Protein AF-0000000084938769 (afdb_homodimer)

Radius of gyration: 29.15 Å; Cα contacts (8 Å, |Δi|>4): 1161; chains: 2; bounding box: 66×93×116 Å

Solvent-accessible surface area (backbone atoms only — not comparable to full-atom values): 35017 Å² total; per-residue (Å²): 138,87,80,78,80,79,79,80,76,78,79,80,77,76,77,68,75,71,78,76,77,75,74,66,49,75,31,41,33,89,48,70,67,51,48,51,54,51,49,50,53,48,35,28,60,35,86,87,41,93,44,45,46,59,63,95,53,33,31,32,38,26,30,38,75,49,43,42,27,61,30,76,99,51,47,61,70,54,53,54,27,50,58,44,43,71,76,45,87,54,84,86,45,58,65,71,54,37,52,23,59,73,68,65,35,57,67,59,47,68,68,43,44,71,68,44,45,48,55,47,39,29,69,54,56,27,81,31,38,54,68,57,44,35,50,51,50,47,55,45,56,74,69,44,51,36,89,86,79,62,41,40,58,86,51,45,29,33,39,41,46,48,30,47,51,49,46,39,46,74,62,51,28,46,63,30,38,49,21,60,52,47,31,68,65,50,46,61,48,30,33,88,70,63,68,31,52,41,58,34,41,46,34,13,36,58,30,71,42,81,41,75,55,96,90,35,65,43,53,30,24,38,69,58,75,68,41,74,25,40,27,76,35,36,45,53,48,38,45,66,49,38,58,53,80,36,28,31,25,37,23,33,26,39,52,33,35,47,32,29,50,46,27,50,67,46,85,73,72,51,41,29,36,36,42,40,42,61,23,53,89,88,60,58,56,56,28,66,84,34,91,66,60,32,23,45,67,40,63,69,42,28,62,86,70,67,27,48,71,43,43,41,54,75,42,35,72,37,57,51,56,83,76,132,137,82,79,77,80,78,78,78,77,77,77,78,76,79,77,69,76,71,78,76,76,74,73,67,52,74,31,40,34,91,49,70,68,49,48,51,54,51,49,49,54,49,35,28,60,35,87,88,39,94,45,46,46,58,62,96,53,33,30,34,38,26,30,38,74,50,43,41,27,62,30,76,100,51,47,64,69,54,54,52,28,50,59,45,43,70,76,43,85,51,83,84,44,57,66,70,54,38,52,23,60,74,68,64,35,58,67,58,45,68,67,42,43,71,68,44,44,49,56,47,39,30,70,54,57,28,80,31,39,55,68,57,45,34,51,51,51,49,55,45,57,74,69,43,51,37,89,86,78,63,41,41,57,86,51,45,29,32,40,41,46,50,32,47,50,48,45,40,44,75,62,51,28,47,63,30,37,50,20,59,52,46,30,68,66,50,46,62,47,30,33,88,69,62,66,31,51,42,59,35,41,45,33,13,36,58,30,71,42,80,41,74,56,97,89,35,66,42,53,29,24,38,70,58,76,66,41,72,25,40,26,76,35,36,46,53,47,38,45,65,48,38,58,53,80,38,29,30,25,37,24,33,26,40,52,35,36,47,33,31,51,46,26,50,68,46,85,74,71,51,41,29,37,36,43,39,42,60,23,52,89,88,58,60,55,56,29,67,84,34,90,67,60,30,23,45,69,39,63,68,44,27,63,86,70,67,29,47,71,44,42,43,53,75,41,34,73,39,57,51,56,82,75,133

Structure (mmCIF, N/CA/C/O backbone):
data_AF-0000000084938769-model_v1
#
loop_
_entity.id
_entity.type
_entity.pdbx_description
1 polymer 'Nonspecific acid phosphatase'
#
loop_
_atom_site.group_PDB
_atom_site.id
_atom_site.type_symbol
_atom_site.label_atom_id
_atom_site.label_alt_id
_atom_site.label_comp_id
_atom_site.label_asym_id
_atom_site.label_entity_id
_atom_site.label_seq_id
_atom_site.pdbx_PDB_ins_code
_atom_site.Cartn_x
_atom_site.Cartn_y
_atom_site.Cartn_z
_atom_site.occupancy
_atom_site.B_iso_or_equiv
_atom_site.auth_seq_id
_atom_site.auth_comp_id
_atom_site.auth_asym_id
_atom_site.auth_atom_id
_atom_site.pdbx_PDB_model_num
ATOM 1 N N . MET A 1 1 ? 16.188 56.188 -68.188 1 28.5 1 MET A N 1
ATOM 2 C CA . MET A 1 1 ? 15.406 56.375 -67 1 28.5 1 MET A CA 1
ATOM 3 C C . MET A 1 1 ? 14.898 55.031 -66.438 1 28.5 1 MET A C 1
ATOM 5 O O . MET A 1 1 ? 13.914 54.5 -67 1 28.5 1 MET A O 1
ATOM 9 N N . ILE A 1 2 ? 15.852 54.094 -66.062 1 37.31 2 ILE A N 1
ATOM 10 C CA . ILE A 1 2 ? 15.727 52.719 -65.562 1 37.31 2 ILE A CA 1
ATOM 11 C C . ILE A 1 2 ? 14.977 52.719 -64.25 1 37.31 2 ILE A C 1
ATOM 13 O O . ILE A 1 2 ? 15.445 53.3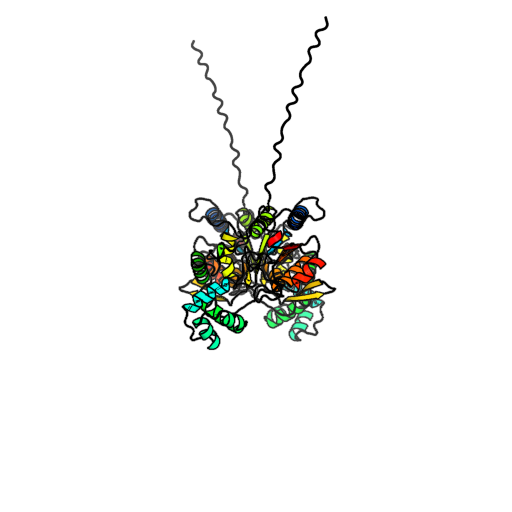12 -63.25 1 37.31 2 ILE A O 1
ATOM 17 N N . THR A 1 3 ? 13.625 52.625 -64.25 1 38.09 3 THR A N 1
ATOM 18 C CA . THR A 1 3 ? 12.695 52.5 -63.125 1 38.09 3 THR A CA 1
ATOM 19 C C . THR A 1 3 ? 12.93 51.188 -62.375 1 38.09 3 THR A C 1
ATOM 21 O O . THR A 1 3 ? 12.812 50.125 -62.969 1 38.09 3 THR A O 1
ATOM 24 N N . SER A 1 4 ? 13.875 51.156 -61.406 1 41.25 4 SER A N 1
ATOM 25 C CA . SER A 1 4 ? 14.156 50.062 -60.5 1 41.25 4 SER A CA 1
ATOM 26 C C . SER A 1 4 ? 12.953 49.75 -59.625 1 41.25 4 SER A C 1
ATOM 28 O O . SER A 1 4 ? 12.414 50.656 -58.969 1 41.25 4 SER A O 1
ATOM 30 N N . THR A 1 5 ? 12.086 48.812 -60 1 40.81 5 THR A N 1
ATOM 31 C CA . THR A 1 5 ? 10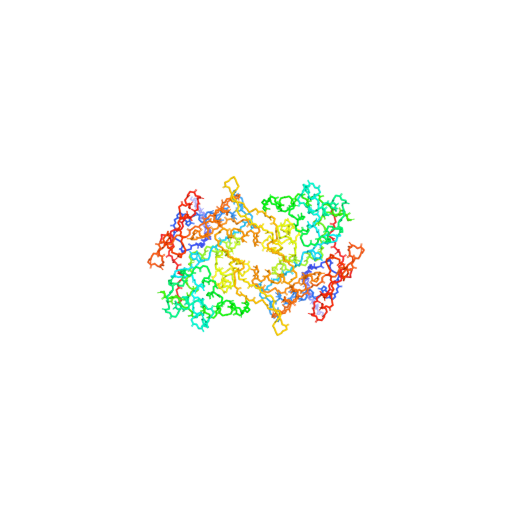.969 48.312 -59.219 1 40.81 5 THR A CA 1
ATOM 32 C C . THR A 1 5 ? 11.484 47.625 -57.969 1 40.81 5 THR A C 1
ATOM 34 O O . THR A 1 5 ? 12.242 46.656 -58.031 1 40.81 5 THR A O 1
ATOM 37 N N . LEU A 1 6 ? 11.633 48.25 -56.844 1 37.97 6 LEU A N 1
ATOM 38 C CA . LEU A 1 6 ? 11.953 47.719 -55.5 1 37.97 6 LEU A CA 1
ATOM 39 C C . LEU A 1 6 ? 10.852 46.812 -55.031 1 37.97 6 LEU A C 1
ATOM 41 O O . LEU A 1 6 ? 9.703 47.219 -54.844 1 37.97 6 LEU A O 1
ATOM 45 N N . ARG A 1 7 ? 10.93 45.469 -55.281 1 41.53 7 ARG A N 1
ATOM 46 C CA . ARG A 1 7 ? 10.055 44.469 -54.688 1 41.53 7 ARG A CA 1
ATOM 47 C C . ARG A 1 7 ? 10.164 44.469 -53.156 1 41.53 7 ARG A C 1
ATOM 49 O O . ARG A 1 7 ? 11.25 44.281 -52.625 1 41.53 7 ARG A O 1
ATOM 56 N N . ARG A 1 8 ? 9.25 45.125 -52.469 1 41.28 8 ARG A N 1
ATOM 57 C CA . ARG A 1 8 ? 9.125 45.062 -51.031 1 41.28 8 ARG A CA 1
ATOM 58 C C . ARG A 1 8 ? 8.883 43.625 -50.531 1 41.28 8 ARG A C 1
ATOM 60 O O . ARG A 1 8 ? 7.91 43 -50.938 1 41.28 8 ARG A O 1
ATOM 67 N N . VAL A 1 9 ? 9.953 42.969 -50.188 1 44.03 9 VAL A N 1
ATOM 68 C CA . VAL A 1 9 ? 9.805 41.688 -49.5 1 44.03 9 VAL A CA 1
ATOM 69 C C . VAL A 1 9 ? 9.133 41.875 -48.156 1 44.03 9 VAL A C 1
ATOM 71 O O . VAL A 1 9 ? 9.672 42.562 -47.281 1 44.03 9 VAL A O 1
ATOM 74 N N . LEU A 1 10 ? 7.848 41.812 -48.031 1 45.28 10 LEU A N 1
ATOM 75 C CA . LEU A 1 10 ? 7.137 41.719 -46.781 1 45.28 10 LEU A CA 1
ATOM 76 C C . LEU A 1 10 ? 7.582 40.5 -45.969 1 45.28 10 LEU A C 1
ATOM 78 O O . LEU A 1 10 ? 7.371 39.375 -46.406 1 45.28 10 LEU A O 1
ATOM 82 N N . PHE A 1 11 ? 8.594 40.688 -45.094 1 48.88 11 PHE A N 1
ATOM 83 C CA . PHE A 1 11 ? 8.938 39.656 -44.125 1 48.88 11 PHE A CA 1
ATOM 84 C C . PHE A 1 11 ? 7.793 39.469 -43.125 1 48.88 11 PHE A C 1
ATOM 86 O O . PHE A 1 11 ? 7.445 40.375 -42.375 1 48.88 11 PHE A O 1
ATOM 93 N N . TRP A 1 12 ? 6.883 38.5 -43.375 1 51.97 12 TRP A N 1
ATOM 94 C CA . TRP A 1 12 ? 5.938 38.062 -42.375 1 51.97 12 TRP A CA 1
ATOM 95 C C . TRP A 1 12 ? 6.664 37.469 -41.156 1 51.97 12 TRP A C 1
ATOM 97 O O . TRP A 1 12 ? 7.305 36.438 -41.25 1 51.97 12 TRP A O 1
ATOM 107 N N . MET A 1 13 ? 6.938 38.312 -40.156 1 50.06 13 MET A N 1
ATOM 108 C CA . MET A 1 13 ? 7.406 37.781 -38.875 1 50.06 13 MET A CA 1
ATOM 109 C C . MET A 1 13 ? 6.348 36.906 -38.25 1 50.06 13 MET A C 1
ATOM 111 O O . MET A 1 13 ? 5.266 37.375 -37.906 1 50.06 13 MET A O 1
ATOM 115 N N . VAL A 1 14 ? 6.418 35.594 -38.438 1 50.03 14 VAL A N 1
ATOM 116 C CA . VAL A 1 14 ? 5.625 34.656 -37.656 1 50.03 14 VAL A CA 1
ATOM 117 C C . VAL A 1 14 ? 5.957 34.781 -36.188 1 50.03 14 VAL A C 1
ATOM 119 O O . VAL A 1 14 ? 7.078 34.469 -35.75 1 50.03 14 VAL A O 1
ATOM 122 N N . LEU A 1 15 ? 5.211 35.656 -35.469 1 49.22 15 LEU A N 1
ATOM 123 C CA . LEU A 1 15 ? 5.277 35.594 -34 1 49.22 15 LEU A CA 1
ATOM 124 C C . LEU A 1 15 ? 4.891 34.188 -33.5 1 49.22 15 LEU A C 1
ATOM 126 O O . LEU A 1 15 ? 3.729 33.812 -33.594 1 49.22 15 LEU A O 1
ATOM 130 N N . LEU A 1 16 ? 5.797 33.312 -33.406 1 51.25 16 LEU A N 1
ATOM 131 C CA . LEU A 1 16 ? 5.504 32.062 -32.688 1 51.25 16 LEU A CA 1
ATOM 132 C C . LEU A 1 16 ? 5.055 32.375 -31.25 1 51.25 16 LEU A C 1
ATOM 134 O O . LEU A 1 16 ? 5.762 33.062 -30.5 1 51.25 16 LEU A O 1
ATOM 138 N N . PRO A 1 17 ? 3.791 32.25 -31 1 50.09 17 PRO A N 1
ATOM 139 C CA . PRO A 1 17 ? 3.436 32.438 -29.594 1 50.09 17 PRO A CA 1
ATOM 140 C C . PRO A 1 17 ? 4.324 31.625 -28.656 1 50.09 17 PRO A C 1
ATOM 142 O O . PRO A 1 17 ? 4.48 30.406 -28.844 1 50.09 17 PRO A O 1
ATOM 145 N N . GLY A 1 18 ? 5.277 32.25 -28.078 1 48.12 18 GLY A N 1
ATOM 146 C CA . GLY A 1 18 ? 5.953 31.531 -27 1 48.12 18 GLY A CA 1
ATOM 147 C C . GLY A 1 18 ? 4.992 30.859 -26.047 1 48.12 18 GLY A C 1
ATOM 148 O O . GLY A 1 18 ? 4.078 31.5 -25.516 1 48.12 18 GLY A O 1
ATOM 149 N N . ILE A 1 19 ? 4.734 29.594 -26.156 1 51.34 19 ILE A N 1
ATOM 150 C CA . ILE A 1 19 ? 4.016 28.859 -25.109 1 51.34 19 ILE A CA 1
ATOM 151 C C . ILE A 1 19 ? 4.512 29.312 -23.734 1 51.34 19 ILE A C 1
ATOM 153 O O . ILE A 1 19 ? 5.668 29.062 -23.391 1 51.34 19 ILE A O 1
ATOM 157 N N . VAL A 1 20 ? 4.133 30.453 -23.281 1 52.47 20 VAL A N 1
ATOM 158 C CA . VAL A 1 20 ? 4.422 30.828 -21.891 1 52.47 20 VAL A CA 1
ATOM 159 C C . VAL A 1 20 ? 4.023 29.688 -20.953 1 52.47 20 VAL A C 1
ATOM 161 O O . VAL A 1 20 ? 2.842 29.344 -20.844 1 52.47 20 VAL A O 1
ATOM 164 N N . CYS A 1 21 ? 4.934 28.688 -20.641 1 64.62 21 CYS A N 1
ATOM 165 C CA . CYS A 1 21 ? 4.68 27.625 -19.672 1 64.62 21 CYS A CA 1
ATOM 166 C C . CYS A 1 21 ? 4.332 28.219 -18.297 1 64.62 21 CYS A C 1
ATOM 168 O O . CYS A 1 21 ? 5.102 29 -17.75 1 64.62 21 CYS A O 1
ATOM 170 N N . ALA A 1 22 ? 3.066 28.188 -17.766 1 83.69 22 ALA A N 1
ATOM 171 C CA . ALA A 1 22 ? 2.555 28.656 -16.484 1 83.69 22 ALA A CA 1
ATOM 172 C C . ALA A 1 22 ? 3.459 28.219 -15.336 1 83.69 22 ALA A C 1
ATOM 174 O O . ALA A 1 22 ? 4.051 27.141 -15.383 1 83.69 22 ALA A O 1
ATOM 175 N N . ASP A 1 23 ? 3.867 29.156 -14.414 1 94.94 23 ASP A N 1
ATOM 176 C CA . ASP A 1 23 ? 4.625 28.859 -13.203 1 94.94 23 ASP A CA 1
ATOM 177 C C . ASP A 1 23 ? 4.016 27.672 -12.453 1 94.94 23 ASP A C 1
ATOM 179 O O . ASP A 1 23 ? 2.889 27.766 -11.953 1 94.94 23 ASP A O 1
ATOM 183 N N . PRO A 1 24 ? 4.73 26.547 -12.375 1 97.06 24 PRO A N 1
ATOM 184 C CA . PRO A 1 24 ? 4.145 25.375 -11.727 1 97.06 24 PRO A CA 1
ATOM 185 C C . PRO A 1 24 ? 4.059 25.516 -10.211 1 97.06 24 PRO A C 1
ATOM 187 O O . PRO A 1 24 ? 3.375 24.734 -9.547 1 97.06 24 PRO A O 1
ATOM 190 N N . LEU A 1 25 ? 4.742 26.484 -9.656 1 98.5 25 LEU A N 1
ATOM 191 C CA . LEU A 1 25 ? 4.785 26.703 -8.219 1 98.5 25 LEU A CA 1
ATOM 192 C C . LEU A 1 25 ? 4.547 28.172 -7.883 1 98.5 25 LEU A C 1
ATOM 194 O O . LEU A 1 25 ? 5.406 28.828 -7.293 1 98.5 25 LEU A O 1
ATOM 198 N N . PRO A 1 26 ? 3.377 28.641 -8.156 1 98.19 26 PRO A N 1
ATOM 199 C CA . PRO A 1 26 ? 3.131 30.078 -8.078 1 98.19 26 PRO A CA 1
ATOM 200 C C . PRO A 1 26 ? 3.154 30.609 -6.645 1 98.19 26 PRO A C 1
ATOM 202 O O . PRO A 1 26 ? 3.336 31.812 -6.426 1 98.19 26 PRO A O 1
ATOM 205 N N . SER A 1 27 ? 2.969 29.781 -5.656 1 98.62 27 SER A N 1
ATOM 206 C CA . SER A 1 27 ? 2.949 30.25 -4.273 1 98.62 27 SER A CA 1
ATOM 207 C C . SER A 1 27 ? 4.336 30.156 -3.643 1 98.62 27 SER A C 1
ATOM 209 O O . SER A 1 27 ? 4.48 30.312 -2.428 1 98.62 27 SER A O 1
ATOM 211 N N . TRP A 1 28 ? 5.305 29.812 -4.418 1 98.69 28 TRP A N 1
ATOM 212 C CA . TRP A 1 28 ? 6.699 29.844 -3.992 1 98.69 28 TRP A CA 1
ATOM 213 C C . TRP A 1 28 ? 7.398 31.109 -4.461 1 98.69 28 TRP A C 1
ATOM 215 O O . TRP A 1 28 ? 7.199 31.547 -5.594 1 98.69 28 TRP A O 1
ATOM 225 N N . GLN A 1 29 ? 8.172 31.766 -3.605 1 98.31 29 GLN A N 1
ATOM 226 C CA . GLN A 1 29 ? 8.984 32.906 -3.984 1 98.31 29 GLN A CA 1
ATOM 227 C C . GLN A 1 29 ? 10.102 32.5 -4.945 1 98.31 29 GLN A C 1
ATOM 229 O O . GLN A 1 29 ? 10.727 31.469 -4.766 1 98.31 29 GLN A O 1
ATOM 234 N N . PRO A 1 30 ? 10.234 33.312 -5.996 1 97.44 30 PRO A N 1
ATOM 235 C CA . PRO A 1 30 ? 11.438 33.031 -6.777 1 97.44 30 PRO A CA 1
ATOM 236 C C . PRO A 1 30 ? 12.711 33.031 -5.93 1 97.44 30 PRO A C 1
ATOM 238 O O . PRO A 1 30 ? 12.852 33.875 -5.027 1 97.44 30 PRO A O 1
ATOM 241 N N . GLY A 1 31 ? 13.539 32.125 -6.109 1 96.75 31 GLY A N 1
ATOM 242 C CA . GLY A 1 31 ? 14.766 32 -5.34 1 96.75 31 GLY A CA 1
ATOM 243 C C . GLY A 1 31 ? 15.398 30.641 -5.457 1 96.75 31 GLY A C 1
ATOM 244 O O . GLY A 1 31 ? 14.984 29.812 -6.281 1 96.75 31 GLY A O 1
ATOM 245 N N . ASP A 1 32 ? 16.422 30.391 -4.688 1 97.44 32 ASP A N 1
ATOM 246 C CA . ASP A 1 32 ? 17.234 29.188 -4.781 1 97.44 32 ASP A CA 1
ATOM 247 C C . ASP A 1 32 ? 16.406 27.938 -4.477 1 97.44 32 ASP A C 1
ATOM 249 O O . ASP A 1 32 ? 16.547 26.906 -5.133 1 97.44 32 ASP A O 1
ATOM 253 N N . THR A 1 33 ? 15.523 28.078 -3.504 1 98.38 33 THR A N 1
ATOM 254 C CA . THR A 1 33 ? 14.719 26.922 -3.104 1 98.38 33 THR A CA 1
ATOM 255 C C . THR A 1 33 ? 13.797 26.484 -4.242 1 98.38 33 THR A C 1
ATOM 257 O O . THR A 1 33 ? 13.797 25.328 -4.629 1 98.38 33 THR A O 1
ATOM 260 N N . LYS A 1 34 ? 13.023 27.391 -4.754 1 98.5 34 LYS A N 1
ATOM 261 C CA . LYS A 1 34 ? 12.133 27.109 -5.871 1 98.5 34 LYS A CA 1
ATOM 262 C C . LYS A 1 34 ? 12.906 26.578 -7.078 1 98.5 34 LYS A C 1
ATOM 264 O O . LYS A 1 34 ? 12.492 25.609 -7.707 1 98.5 34 LYS A O 1
ATOM 269 N N . ARG A 1 35 ? 13.984 27.172 -7.391 1 98.31 35 ARG A N 1
ATOM 270 C CA . ARG A 1 35 ? 14.805 26.781 -8.531 1 98.31 35 ARG A CA 1
ATOM 271 C C . ARG A 1 35 ? 15.312 25.359 -8.367 1 98.31 35 ARG A C 1
ATOM 273 O O . ARG A 1 35 ? 15.273 24.562 -9.32 1 98.31 35 ARG A O 1
ATOM 280 N N . ALA A 1 36 ? 15.773 25.078 -7.18 1 98.38 36 ALA A N 1
ATOM 281 C CA . ALA A 1 36 ? 16.297 23.734 -6.922 1 98.38 36 ALA A CA 1
ATOM 282 C C . ALA A 1 36 ? 15.211 22.672 -7.109 1 98.38 36 ALA A C 1
ATOM 284 O O . ALA A 1 36 ? 15.477 21.594 -7.641 1 98.38 36 ALA A O 1
ATOM 285 N N . LEU A 1 37 ? 14 22.938 -6.641 1 98.62 37 LEU A N 1
ATOM 286 C CA . LEU A 1 37 ? 12.867 22.031 -6.809 1 98.62 37 LEU A CA 1
ATOM 287 C C . LEU A 1 37 ? 12.586 21.781 -8.289 1 98.62 37 LEU A C 1
ATOM 289 O O . LEU A 1 37 ? 12.484 20.641 -8.727 1 98.62 37 LEU A O 1
ATOM 293 N N . ILE A 1 38 ? 12.492 22.875 -9.008 1 98.62 38 ILE A N 1
ATOM 294 C CA . ILE A 1 38 ? 12.133 22.797 -10.422 1 98.62 38 ILE A CA 1
ATOM 295 C C . ILE A 1 38 ? 13.25 22.094 -11.195 1 98.62 38 ILE A C 1
ATOM 297 O O . ILE A 1 38 ? 12.977 21.25 -12.047 1 98.62 38 ILE A O 1
ATOM 301 N N . GLU A 1 39 ? 14.5 22.391 -10.883 1 98.5 39 GLU A N 1
ATOM 302 C CA . GLU A 1 39 ? 15.641 21.781 -11.555 1 98.5 39 GLU A CA 1
ATOM 303 C C . GLU A 1 39 ? 15.672 20.266 -11.312 1 98.5 39 GLU A C 1
ATOM 305 O O . GLU A 1 39 ? 15.984 19.5 -12.219 1 98.5 39 GLU A O 1
ATOM 310 N N . PHE A 1 40 ? 15.375 19.875 -10.125 1 98.81 40 PHE A N 1
ATOM 311 C CA . PHE A 1 40 ? 15.352 18.438 -9.828 1 98.81 40 PHE A CA 1
ATOM 312 C C . PHE A 1 40 ? 14.297 17.734 -10.664 1 98.81 40 PHE A C 1
ATOM 314 O O . PHE A 1 40 ? 14.57 16.703 -11.273 1 98.81 40 PHE A O 1
ATOM 321 N N . VAL A 1 41 ? 13.039 18.266 -10.633 1 98.88 41 VAL A N 1
ATOM 322 C CA . VAL A 1 41 ? 11.945 17.641 -11.367 1 98.88 41 VAL A CA 1
ATOM 323 C C . VAL A 1 41 ? 12.258 17.625 -12.859 1 98.88 41 VAL A C 1
ATOM 325 O O . VAL A 1 41 ? 12.102 16.609 -13.523 1 98.88 41 VAL A O 1
ATOM 328 N N . GLU A 1 42 ? 12.758 18.75 -13.344 1 98.44 42 GLU A N 1
ATOM 329 C CA . GLU A 1 42 ? 13.117 18.797 -14.758 1 98.44 42 GLU A CA 1
ATOM 330 C C . GLU A 1 42 ? 14.242 17.828 -15.078 1 98.44 42 GLU A C 1
ATOM 332 O O . GLU A 1 42 ? 14.195 17.125 -16.094 1 98.44 42 GLU A O 1
ATOM 337 N N . GLY A 1 43 ? 15.219 17.781 -14.25 1 98.69 43 GLY A N 1
ATOM 338 C CA . GLY A 1 43 ? 16.328 16.859 -14.469 1 98.69 43 GLY A CA 1
ATOM 339 C C . GLY A 1 43 ? 15.914 15.406 -14.5 1 98.69 43 GLY A C 1
ATOM 340 O O . GLY A 1 43 ? 16.391 14.633 -15.328 1 98.69 43 GLY A O 1
ATOM 341 N N . THR A 1 44 ? 15 15.008 -13.672 1 98.88 44 THR A N 1
ATOM 342 C CA . THR A 1 44 ? 14.633 13.602 -13.508 1 98.88 44 THR A CA 1
ATOM 343 C C . THR A 1 44 ? 13.555 13.203 -14.523 1 98.88 44 THR A C 1
ATOM 345 O O . THR A 1 44 ? 13.25 12.023 -14.672 1 98.88 44 THR A O 1
ATOM 348 N N . THR A 1 45 ? 12.938 14.195 -15.242 1 98.62 45 THR A N 1
ATOM 349 C CA . THR A 1 45 ? 11.812 13.844 -16.109 1 98.62 45 THR A CA 1
ATOM 350 C C . THR A 1 45 ? 12.125 14.156 -17.562 1 98.62 45 THR A C 1
ATOM 352 O O . THR A 1 45 ? 11.352 13.812 -18.453 1 98.62 45 THR A O 1
ATOM 355 N N . THR A 1 46 ? 13.258 14.859 -17.797 1 98 46 THR A N 1
ATOM 356 C CA . THR A 1 46 ? 13.648 15.18 -19.172 1 98 46 THR A CA 1
ATOM 357 C C . THR A 1 46 ? 14.422 14.023 -19.797 1 98 46 THR A C 1
ATOM 359 O O . THR A 1 46 ? 15.508 13.664 -19.328 1 98 46 THR A O 1
ATOM 362 N N . VAL A 1 47 ? 13.945 13.469 -20.875 1 97.38 47 VAL A N 1
ATOM 363 C CA . VAL A 1 47 ? 14.609 12.375 -21.578 1 97.38 47 VAL A CA 1
ATOM 364 C C . VAL A 1 47 ? 15.977 12.836 -22.062 1 97.38 47 VAL A C 1
ATOM 366 O O . VAL A 1 47 ? 16.109 13.914 -22.641 1 97.38 47 VAL A O 1
ATOM 369 N N . GLY A 1 48 ? 17 12.062 -21.859 1 97.19 48 GLY A N 1
ATOM 370 C CA . GLY A 1 48 ? 18.359 12.398 -22.266 1 97.19 48 GLY A CA 1
ATOM 371 C C . GLY A 1 48 ? 19.172 13.039 -21.172 1 97.19 48 GLY A C 1
ATOM 372 O O . GLY A 1 48 ? 20.406 13.102 -21.25 1 97.19 48 GLY A O 1
ATOM 373 N N . SER A 1 49 ? 18.453 13.555 -20.156 1 97.81 49 SER A N 1
ATOM 374 C CA . SER A 1 49 ? 19.156 14.109 -19 1 97.81 49 SER A CA 1
ATOM 375 C C . SER A 1 49 ? 19.984 13.047 -18.297 1 97.81 49 SER A C 1
ATOM 377 O O . SER A 1 49 ? 19.578 11.883 -18.234 1 97.81 49 SER A O 1
ATOM 379 N N . GLU A 1 50 ? 21.094 13.398 -17.719 1 97.56 50 GLU A N 1
ATOM 380 C CA . GLU A 1 50 ? 21.938 12.492 -16.953 1 97.56 50 GLU A CA 1
ATOM 381 C C . GLU A 1 50 ? 21.234 12.023 -15.688 1 97.56 50 GLU A C 1
ATOM 383 O O . GLU A 1 50 ? 21.531 10.953 -15.156 1 97.56 50 GLU A O 1
ATOM 388 N N . ASP A 1 51 ? 20.234 12.758 -15.297 1 98.38 51 ASP A N 1
ATOM 389 C CA . ASP A 1 51 ? 19.516 12.469 -14.055 1 98.38 51 ASP A CA 1
ATOM 390 C C . ASP A 1 51 ? 18.172 11.812 -14.328 1 98.38 51 ASP A C 1
ATOM 392 O O . ASP A 1 51 ? 17.359 11.641 -13.422 1 98.38 51 ASP A O 1
ATOM 396 N N . TYR A 1 52 ? 17.953 11.484 -15.547 1 98.62 52 TYR A N 1
ATOM 397 C CA . TYR A 1 52 ? 16.641 10.969 -15.953 1 98.62 52 TYR A CA 1
ATOM 398 C C . TYR A 1 52 ? 16.266 9.742 -15.133 1 98.62 52 TYR A C 1
ATOM 400 O O . TYR A 1 52 ? 17.094 8.836 -14.945 1 98.62 52 TYR A O 1
ATOM 408 N N . LEU A 1 53 ? 15.047 9.758 -14.562 1 98.25 53 LEU A N 1
ATOM 409 C CA . LEU A 1 53 ? 14.438 8.602 -13.906 1 98.25 53 LEU A CA 1
ATOM 410 C C . LEU A 1 53 ? 13.281 8.055 -14.734 1 98.25 53 LEU A C 1
ATOM 412 O O . LEU A 1 53 ? 12.367 8.797 -15.102 1 98.25 53 LEU A O 1
ATOM 416 N N . PRO A 1 54 ? 13.359 6.754 -15.031 1 97.06 54 PRO A N 1
ATOM 417 C CA . PRO A 1 54 ? 12.148 6.184 -15.633 1 97.06 54 PRO A CA 1
ATOM 418 C C . PRO A 1 54 ? 10.914 6.363 -14.75 1 97.06 54 PRO A C 1
ATOM 420 O O . PRO A 1 54 ? 11.031 6.5 -13.531 1 97.06 54 PRO A O 1
ATOM 423 N N . ARG A 1 55 ? 9.75 6.418 -15.344 1 96.62 55 ARG A N 1
ATOM 424 C CA . ARG A 1 55 ? 8.5 6.699 -14.648 1 96.62 55 ARG A CA 1
ATOM 425 C C . ARG A 1 55 ? 8.328 5.785 -13.438 1 96.62 55 ARG A C 1
ATOM 427 O O . ARG A 1 55 ? 7.836 6.211 -12.398 1 96.62 55 ARG A O 1
ATOM 434 N N . SER A 1 56 ? 8.766 4.539 -13.562 1 96.12 56 SER A N 1
ATOM 435 C CA . SER A 1 56 ? 8.586 3.541 -12.516 1 96.12 56 SER A CA 1
ATOM 436 C C . SER A 1 56 ? 9.43 3.869 -11.289 1 96.12 56 SER A C 1
ATOM 438 O O . SER A 1 56 ? 9.234 3.291 -10.219 1 96.12 56 SER A O 1
ATOM 440 N N . GLN A 1 57 ? 10.336 4.828 -11.406 1 97.12 57 GLN A N 1
ATOM 441 C CA . GLN A 1 57 ? 11.219 5.172 -10.305 1 97.12 57 GLN A CA 1
ATOM 442 C C . GLN A 1 57 ? 10.867 6.535 -9.719 1 97.12 57 GLN A C 1
ATOM 444 O O . GLN A 1 57 ? 11.484 6.98 -8.75 1 97.12 57 GLN A O 1
ATOM 449 N N . ARG A 1 58 ? 9.852 7.164 -10.266 1 98.75 58 ARG A N 1
ATOM 450 C CA . ARG A 1 58 ? 9.469 8.508 -9.836 1 98.75 58 ARG A CA 1
ATOM 451 C C . ARG A 1 58 ? 8.43 8.461 -8.727 1 98.75 58 ARG A C 1
ATOM 453 O O . ARG A 1 58 ? 7.234 8.641 -8.984 1 98.75 58 ARG A O 1
ATOM 460 N N . ILE A 1 59 ? 8.906 8.242 -7.535 1 98.88 59 ILE A N 1
ATOM 461 C CA . ILE A 1 59 ? 8.062 8.156 -6.352 1 98.88 59 ILE A CA 1
ATOM 462 C C . ILE A 1 59 ? 8.469 9.234 -5.352 1 98.88 59 ILE A C 1
ATOM 464 O O . ILE A 1 59 ? 9.656 9.398 -5.051 1 98.88 59 ILE A O 1
ATOM 468 N N . ALA A 1 60 ? 7.555 10.016 -4.898 1 99 60 ALA A N 1
ATOM 469 C CA . ALA A 1 60 ? 7.738 11.008 -3.844 1 99 60 ALA A CA 1
ATOM 470 C C . ALA A 1 60 ? 6.875 10.68 -2.629 1 99 60 ALA A C 1
ATOM 472 O O . ALA A 1 60 ? 5.695 10.352 -2.77 1 99 60 ALA A O 1
ATOM 473 N N . VAL A 1 61 ? 7.477 10.75 -1.451 1 99 61 VAL A N 1
ATOM 474 C CA . VAL A 1 61 ? 6.742 10.477 -0.22 1 99 61 VAL A CA 1
ATOM 475 C C . VAL A 1 61 ? 6.707 11.734 0.649 1 99 61 VAL A C 1
ATOM 477 O O . VAL A 1 61 ? 7.707 12.445 0.755 1 99 61 VAL A O 1
ATOM 480 N N . PHE A 1 62 ? 5.543 12.023 1.212 1 99 62 PHE A N 1
ATOM 481 C CA . PHE A 1 62 ? 5.301 13.211 2.023 1 99 62 PHE A CA 1
ATOM 482 C C . PHE A 1 62 ? 4.801 12.828 3.41 1 99 62 PHE A C 1
ATOM 484 O O . PHE A 1 62 ? 3.863 12.039 3.541 1 99 62 PHE A O 1
ATOM 491 N N . ASP A 1 63 ? 5.414 13.406 4.43 1 98.94 63 ASP A N 1
ATOM 492 C CA . ASP A 1 63 ? 4.711 13.477 5.707 1 98.94 63 ASP A CA 1
ATOM 493 C C . ASP A 1 63 ? 3.438 14.312 5.59 1 98.94 63 ASP A C 1
ATOM 495 O O . ASP A 1 63 ? 3.275 15.07 4.633 1 98.94 63 ASP A O 1
ATOM 499 N N . ASN A 1 64 ? 2.525 14.109 6.551 1 98.88 64 ASN A N 1
ATOM 500 C CA . ASN A 1 64 ? 1.269 14.852 6.504 1 98.88 64 ASN A CA 1
ATOM 501 C C . ASN A 1 64 ? 1.281 16.031 7.461 1 98.88 64 ASN A C 1
ATOM 503 O O . ASN A 1 64 ? 1.42 17.188 7.031 1 98.88 64 ASN A O 1
ATOM 507 N N . ASP A 1 65 ? 1.234 15.805 8.789 1 98.5 65 ASP A N 1
ATOM 508 C CA . ASP A 1 65 ? 1.18 16.844 9.812 1 98.5 65 ASP A CA 1
ATOM 509 C C . ASP A 1 65 ? 2.43 17.719 9.766 1 98.5 65 ASP A C 1
ATOM 511 O O . ASP A 1 65 ? 3.549 17.219 9.898 1 98.5 65 ASP A O 1
ATOM 515 N N . GLY A 1 66 ? 2.207 18.969 9.594 1 98.69 66 GLY A N 1
ATOM 516 C CA . GLY A 1 66 ? 3.307 19.922 9.547 1 98.69 66 GLY A CA 1
ATOM 517 C C . GLY A 1 66 ? 3.98 19.984 8.195 1 98.69 66 GLY A C 1
ATOM 518 O O . GLY A 1 66 ? 4.82 20.859 7.953 1 98.69 66 GLY A O 1
ATOM 519 N N . THR A 1 67 ? 3.627 19.062 7.285 1 98.94 67 THR A N 1
ATOM 520 C CA . THR A 1 67 ? 4.227 19.031 5.961 1 98.94 67 THR A CA 1
ATOM 521 C C . THR A 1 67 ? 3.207 19.406 4.891 1 98.94 67 THR A C 1
ATOM 523 O O . THR A 1 67 ? 3.484 20.234 4.031 1 98.94 67 THR A O 1
ATOM 526 N N . LEU A 1 68 ? 1.995 18.812 4.969 1 98.94 68 LEU A N 1
ATOM 527 C CA . LEU A 1 68 ? 0.966 19.109 3.975 1 98.94 68 LEU A CA 1
ATOM 528 C C . LEU A 1 68 ? -0.133 19.984 4.57 1 98.94 68 LEU A C 1
ATOM 530 O O . LEU A 1 68 ? -0.784 20.734 3.852 1 98.94 68 LEU A O 1
ATOM 534 N N . TRP A 1 69 ? -0.398 19.828 5.848 1 98.75 69 TRP A N 1
ATOM 535 C CA . TRP A 1 69 ? -1.302 20.719 6.574 1 98.75 69 TRP A CA 1
ATOM 536 C C . TRP A 1 69 ? -0.711 21.109 7.922 1 98.75 69 TRP A C 1
ATOM 538 O O . TRP A 1 69 ? 0.372 20.656 8.289 1 98.75 69 TRP A O 1
ATOM 548 N N . ALA A 1 70 ? -1.278 22.047 8.633 1 98.56 70 ALA A N 1
ATOM 549 C CA . ALA A 1 70 ? -0.773 22.547 9.914 1 98.56 70 ALA A CA 1
ATOM 550 C C . ALA A 1 70 ? -0.884 21.469 10.992 1 98.56 70 ALA A C 1
ATOM 552 O O . ALA A 1 70 ? -1.501 20.422 10.781 1 98.56 70 ALA A O 1
ATOM 553 N N . GLU A 1 71 ? -0.233 21.688 12.164 1 97.5 71 GLU A N 1
ATOM 554 C CA . GLU A 1 71 ? -0.258 20.672 13.219 1 97.5 71 GLU A CA 1
ATOM 555 C C . GLU A 1 71 ? -0.267 21.312 14.602 1 97.5 71 GLU A C 1
ATOM 557 O O . GLU A 1 71 ? -0.048 20.641 15.609 1 97.5 71 GLU A O 1
ATOM 562 N N . GLN A 1 72 ? -0.348 22.641 14.57 1 95.06 72 GLN A N 1
ATOM 563 C CA . GLN A 1 72 ? -0.472 23.375 15.828 1 95.06 72 GLN A CA 1
ATOM 564 C C . GLN A 1 72 ? -1.916 23.812 16.078 1 95.06 72 GLN A C 1
ATOM 566 O O . GLN A 1 72 ? -2.656 24.078 15.125 1 95.06 72 GLN A O 1
ATOM 571 N N . PRO A 1 73 ? -2.438 23.922 17.406 1 92.38 73 PRO A N 1
ATOM 572 C CA . PRO A 1 73 ? -1.677 23.672 18.625 1 92.38 73 PRO A CA 1
ATOM 573 C C . PRO A 1 73 ? -1.51 22.188 18.938 1 92.38 73 PRO A C 1
ATOM 575 O O . PRO A 1 73 ? -0.731 21.812 19.812 1 92.38 73 PRO A O 1
ATOM 578 N N . TYR A 1 74 ? -2.238 21.312 18.266 1 91.25 74 TYR A N 1
ATOM 579 C CA . TYR A 1 74 ? -2.094 19.859 18.312 1 91.25 74 TYR A CA 1
ATOM 580 C C . TYR A 1 74 ? -2.52 19.219 17 1 91.25 74 TYR A C 1
ATOM 582 O O . TYR A 1 74 ? -3.18 19.844 16.172 1 91.25 74 TYR A O 1
ATOM 590 N N . TYR A 1 75 ? -2.074 17.969 16.797 1 94.38 75 TYR A N 1
ATOM 591 C CA . TYR A 1 75 ? -2.395 17.25 15.562 1 94.38 75 TYR A CA 1
ATOM 592 C C . TYR A 1 75 ? -3.9 17.234 15.32 1 94.38 75 TYR A C 1
ATOM 594 O O . TYR A 1 75 ? -4.684 17.047 16.266 1 94.38 75 TYR A O 1
ATOM 602 N N . PHE A 1 76 ? -4.332 17.359 14.078 1 96.56 76 PHE A N 1
ATOM 603 C CA . PHE A 1 76 ? -5.746 17.484 13.742 1 96.56 76 PHE A CA 1
ATOM 604 C C . PHE A 1 76 ? -6.504 16.219 14.094 1 96.56 76 PHE A C 1
ATOM 606 O O . PHE A 1 76 ? -7.664 16.266 14.5 1 96.56 76 PHE A O 1
ATOM 613 N N . GLN A 1 77 ? -5.898 15.031 13.93 1 95.56 77 GLN A N 1
ATOM 614 C CA . GLN A 1 77 ? -6.559 13.797 14.352 1 95.56 77 GLN A CA 1
ATOM 615 C C . GLN A 1 77 ? -6.836 13.812 15.852 1 95.56 77 GLN A C 1
ATOM 617 O O . GLN A 1 77 ? -7.848 13.273 16.297 1 95.56 77 GLN A O 1
ATOM 622 N N . LEU A 1 78 ? -5.914 14.383 16.656 1 92.25 78 LEU A N 1
ATOM 623 C CA . LEU A 1 78 ? -6.141 14.516 18.094 1 92.25 78 LEU A CA 1
ATOM 624 C C . LEU A 1 78 ? -7.32 15.438 18.359 1 92.25 78 LEU A C 1
ATOM 626 O O . LEU A 1 78 ? -8.094 15.203 19.297 1 92.25 78 LEU A O 1
ATOM 630 N N . ALA A 1 79 ? -7.422 16.547 17.578 1 94 79 ALA A N 1
ATOM 631 C CA . ALA A 1 79 ? -8.578 17.422 17.719 1 94 79 ALA A CA 1
ATOM 632 C C . ALA A 1 79 ? -9.883 16.656 17.578 1 94 79 ALA A C 1
ATOM 634 O O . ALA A 1 79 ? -10.805 16.812 18.375 1 94 79 ALA A O 1
ATOM 635 N N . TYR A 1 80 ? -9.977 15.797 16.562 1 96.62 80 TYR A N 1
ATOM 636 C CA . TYR A 1 80 ? -11.125 14.922 16.375 1 96.62 80 TYR A CA 1
ATOM 637 C C . TYR A 1 80 ? -11.359 14.031 17.594 1 96.62 80 TYR A C 1
ATOM 639 O O . TYR A 1 80 ? -12.477 13.953 18.109 1 96.62 80 TYR A O 1
ATOM 647 N N . ALA A 1 81 ? -10.289 13.375 18.062 1 93.69 81 ALA A N 1
ATOM 648 C CA . ALA A 1 81 ? -10.383 12.453 19.188 1 93.69 81 ALA A CA 1
ATOM 649 C C . ALA A 1 81 ? -10.875 13.164 20.438 1 93.69 81 ALA A C 1
ATOM 651 O O . ALA A 1 81 ? -11.688 12.625 21.188 1 93.69 81 ALA A O 1
ATOM 652 N N . LEU A 1 82 ? -10.336 14.336 20.641 1 91.5 82 LEU A N 1
ATOM 653 C CA . LEU A 1 82 ? -10.703 15.109 21.812 1 91.5 82 LEU A CA 1
ATOM 654 C C . LEU A 1 82 ? -12.18 15.484 21.781 1 91.5 82 LEU A C 1
ATOM 656 O O . LEU A 1 82 ? -12.875 15.391 22.797 1 91.5 82 LEU A O 1
ATOM 660 N N . GLU A 1 83 ? -12.641 15.891 20.641 1 92.19 83 GLU A N 1
ATOM 661 C CA . GLU A 1 83 ? -14.055 16.25 20.531 1 92.19 83 GLU A CA 1
ATOM 662 C C . GLU A 1 83 ? -14.953 15.047 20.766 1 92.19 83 GLU A C 1
ATOM 664 O O . GLU A 1 83 ? -15.977 15.148 21.453 1 92.19 83 GLU A O 1
ATOM 669 N N . ARG A 1 84 ? -14.633 13.898 20.234 1 93.06 84 ARG A N 1
ATOM 670 C CA . ARG A 1 84 ? -15.422 12.688 20.469 1 93.06 84 ARG A CA 1
ATOM 671 C C . ARG A 1 84 ? -15.344 12.258 21.922 1 93.06 84 ARG A C 1
ATOM 673 O O . ARG A 1 84 ? -16.328 11.75 22.484 1 93.06 84 ARG A O 1
ATOM 680 N N . ALA A 1 85 ? -14.195 12.422 22.484 1 89.25 85 ALA A N 1
ATOM 681 C CA . ALA A 1 85 ? -13.984 12.031 23.875 1 89.25 85 ALA A CA 1
ATOM 682 C C . ALA A 1 85 ? -14.867 12.852 24.812 1 89.25 85 ALA A C 1
ATOM 684 O O . ALA A 1 85 ? -15.305 12.359 25.859 1 89.25 85 ALA A O 1
ATOM 685 N N . GLU A 1 86 ? -15.07 14.078 24.453 1 86.25 86 GLU A N 1
ATOM 686 C CA . GLU A 1 86 ? -15.898 14.945 25.266 1 86.25 86 GLU A CA 1
ATOM 687 C C . GLU A 1 86 ? -17.312 14.375 25.422 1 86.25 86 GLU A C 1
ATOM 689 O O . GLU A 1 86 ? -17.938 14.562 26.469 1 86.25 86 GLU A O 1
ATOM 694 N N . LYS A 1 87 ? -17.766 13.68 24.453 1 86.38 87 LYS A N 1
ATOM 695 C CA . LYS A 1 87 ? -19.141 13.172 24.453 1 86.38 87 LYS A CA 1
ATOM 696 C C . LYS A 1 87 ? -19.188 11.711 24.859 1 86.38 87 LYS A C 1
ATOM 698 O O . LYS A 1 87 ? -20.266 11.133 25.016 1 86.38 87 LYS A O 1
ATOM 703 N N . ALA A 1 88 ? -18.078 11.18 25.062 1 88.5 88 ALA A N 1
ATOM 704 C CA . ALA A 1 88 ? -18.016 9.75 25.328 1 88.5 88 ALA A CA 1
ATOM 705 C C . ALA A 1 88 ? -18.047 9.469 26.828 1 88.5 88 ALA A C 1
ATOM 707 O O . ALA A 1 88 ? -17.875 10.383 27.641 1 88.5 88 ALA A O 1
ATOM 708 N N . ASP A 1 89 ? -18.328 8.164 27.094 1 87.25 89 ASP A N 1
ATOM 709 C CA . ASP A 1 89 ? -18.203 7.676 28.469 1 87.25 89 ASP A CA 1
ATOM 710 C C . ASP A 1 89 ? -16.734 7.562 28.875 1 87.25 89 ASP A C 1
ATOM 712 O O . ASP A 1 89 ? -15.938 6.934 28.172 1 87.25 89 ASP A O 1
ATOM 716 N N . HIS A 1 90 ? -16.391 8.195 30 1 85.5 90 HIS A N 1
ATOM 717 C CA . HIS A 1 90 ? -15 8.266 30.422 1 85.5 90 HIS A CA 1
ATOM 718 C C . HIS A 1 90 ? -14.688 7.188 31.453 1 85.5 90 HIS A C 1
ATOM 720 O O . HIS A 1 90 ? -13.586 7.145 32 1 85.5 90 HIS A O 1
ATOM 726 N N . SER A 1 91 ? -15.602 6.332 31.703 1 83.75 91 SER A N 1
ATOM 727 C CA . SER A 1 91 ? -15.5 5.395 32.812 1 83.75 91 SER A CA 1
ATOM 728 C C . SER A 1 91 ? -14.32 4.445 32.625 1 83.75 91 SER A C 1
ATOM 730 O O . SER A 1 91 ? -13.75 3.957 33.594 1 83.75 91 SER A O 1
ATOM 732 N N . GLU A 1 92 ? -13.906 4.27 31.406 1 81.19 92 GLU A N 1
ATOM 733 C CA . GLU A 1 92 ? -12.844 3.305 31.141 1 81.19 92 GLU A CA 1
ATOM 734 C C . GLU A 1 92 ? -11.484 3.996 31.031 1 81.19 92 GLU A C 1
ATOM 736 O O . GLU A 1 92 ? -10.453 3.332 30.906 1 81.19 92 GLU A O 1
ATOM 741 N N . LEU A 1 93 ? -11.461 5.289 31.188 1 87.12 93 LEU A N 1
ATOM 742 C CA . LEU A 1 93 ? -10.203 6.023 31.094 1 87.12 93 LEU A CA 1
ATOM 743 C C . LEU A 1 93 ? -9.531 6.125 32.469 1 87.12 93 LEU A C 1
ATOM 745 O O . LEU A 1 93 ? -10.203 6.18 33.5 1 87.12 93 LEU A O 1
ATOM 749 N N . PRO A 1 94 ? -8.211 6.102 32.438 1 85.56 94 PRO A N 1
ATOM 750 C CA . PRO A 1 94 ? -7.539 6.473 33.688 1 85.56 94 PRO A CA 1
ATOM 751 C C . PRO A 1 94 ? -8.062 7.785 34.281 1 85.56 94 PRO A C 1
ATOM 753 O O . PRO A 1 94 ? -8.367 8.719 33.531 1 85.56 94 PRO A O 1
ATOM 756 N N . GLU A 1 95 ? -8.109 7.773 35.562 1 86.56 95 GLU A N 1
ATOM 757 C CA . GLU A 1 95 ? -8.711 8.906 36.281 1 86.56 95 GLU A CA 1
ATOM 758 C C . GLU A 1 95 ? -8.039 10.219 35.875 1 86.56 95 GLU A C 1
ATOM 760 O O . GLU A 1 95 ? -8.711 11.219 35.656 1 86.56 95 GLU A O 1
ATOM 765 N N . THR A 1 96 ? -6.77 10.203 35.844 1 87.44 96 THR A N 1
ATOM 766 C CA . THR A 1 96 ? -6.027 11.414 35.5 1 87.44 96 THR A CA 1
ATOM 767 C C . THR A 1 96 ? -6.406 11.906 34.094 1 87.44 96 THR A C 1
ATOM 769 O O . THR A 1 96 ? -6.574 13.109 33.875 1 87.44 96 THR A O 1
ATOM 772 N N . LEU A 1 97 ? -6.52 11.023 33.188 1 88.31 97 LEU A N 1
ATOM 773 C CA . LEU A 1 97 ? -6.883 11.375 31.812 1 88.31 97 LEU A CA 1
ATOM 774 C C . LEU A 1 97 ? -8.336 11.844 31.734 1 88.31 97 LEU A C 1
ATOM 776 O O . LEU A 1 97 ? -8.633 12.828 31.047 1 88.31 97 LEU A O 1
ATOM 780 N N . ALA A 1 98 ? -9.133 11.188 32.438 1 89.38 98 ALA A N 1
ATOM 781 C CA . ALA A 1 98 ? -10.539 11.562 32.469 1 89.38 98 ALA A CA 1
ATOM 782 C C . ALA A 1 98 ? -10.711 12.984 33 1 89.38 98 ALA A C 1
ATOM 784 O O . ALA A 1 98 ? -11.445 13.789 32.438 1 89.38 98 ALA A O 1
ATOM 785 N N . LYS A 1 99 ? -10.039 13.273 34.031 1 90 99 LYS A N 1
ATOM 786 C CA . LYS A 1 99 ? -10.109 14.594 34.656 1 90 99 LYS A CA 1
ATOM 787 C C . LYS A 1 99 ? -9.555 15.664 33.719 1 90 99 LYS A C 1
ATOM 789 O O . LYS A 1 99 ? -10.094 16.766 33.625 1 90 99 LYS A O 1
ATOM 794 N N . ALA A 1 100 ? -8.484 15.328 33.094 1 89.5 100 ALA A N 1
ATOM 795 C CA . ALA A 1 100 ? -7.887 16.266 32.125 1 89.5 100 ALA A CA 1
ATOM 796 C C . ALA A 1 100 ? -8.867 16.594 31 1 89.5 100 ALA A C 1
ATOM 798 O O . ALA A 1 100 ? -8.977 17.75 30.594 1 89.5 100 ALA A O 1
ATOM 799 N N . LEU A 1 101 ? -9.516 15.617 30.531 1 87.56 101 LEU A N 1
ATOM 800 C CA . LEU A 1 101 ? -10.492 15.812 29.469 1 87.56 101 LEU A CA 1
ATOM 801 C C . LEU A 1 101 ? -11.641 16.703 29.938 1 87.56 101 LEU A C 1
ATOM 803 O O . LEU A 1 101 ? -12.062 17.609 29.219 1 87.56 101 LEU A O 1
ATOM 807 N N . GLU A 1 102 ? -12.086 16.484 31.156 1 86.56 102 GLU A N 1
ATOM 808 C CA . GLU A 1 102 ? -13.195 17.25 31.719 1 86.56 102 GLU A CA 1
ATOM 809 C C . GLU A 1 102 ? -12.828 18.719 31.859 1 86.56 102 GLU A C 1
ATOM 811 O O . GLU A 1 102 ? -13.68 19.594 31.672 1 86.56 102 GLU A O 1
ATOM 816 N N . ARG A 1 103 ? -11.602 18.938 32.125 1 88.38 103 ARG A N 1
ATOM 817 C CA . ARG A 1 103 ? -11.148 20.297 32.375 1 88.38 103 ARG A CA 1
ATOM 818 C C . ARG A 1 103 ? -10.648 20.953 31.094 1 88.38 103 ARG A C 1
ATOM 820 O O . ARG A 1 103 ? -10.242 22.125 31.094 1 88.38 103 ARG A O 1
ATOM 827 N N . GLY A 1 104 ? -10.641 20.172 30.047 1 82.81 104 GLY A N 1
ATOM 828 C CA . GLY A 1 104 ? -10.086 20.688 28.812 1 82.81 104 GLY A CA 1
ATOM 829 C C . GLY A 1 104 ? -8.586 20.938 28.875 1 82.81 104 GLY A C 1
ATOM 830 O O . GLY A 1 104 ? -8.062 21.797 28.188 1 82.81 104 GLY A O 1
ATOM 831 N N . ASP A 1 105 ? -7.934 20.172 29.75 1 87.25 105 ASP A N 1
ATOM 832 C CA . ASP A 1 105 ? -6.492 20.297 29.953 1 87.25 105 ASP A CA 1
ATOM 833 C C . ASP A 1 105 ? -5.715 19.484 28.922 1 87.25 105 ASP A C 1
ATOM 835 O O . ASP A 1 105 ? -5.215 18.406 29.219 1 87.25 105 ASP A O 1
ATOM 839 N N . ILE A 1 106 ? -5.496 20.062 27.828 1 82.62 106 ILE A N 1
ATOM 840 C CA . ILE A 1 106 ? -4.887 19.406 26.672 1 82.62 106 ILE A CA 1
ATOM 841 C C . ILE A 1 106 ? -3.432 19.062 27 1 82.62 106 ILE A C 1
ATOM 843 O O . ILE A 1 106 ? -2.928 18.016 26.562 1 82.62 106 ILE A O 1
ATOM 847 N N . ALA A 1 107 ? -2.795 19.906 27.688 1 83.62 107 ALA A N 1
ATOM 848 C CA . ALA A 1 107 ? -1.399 19.672 28.047 1 83.62 107 ALA A CA 1
ATOM 849 C C . ALA A 1 107 ? -1.243 18.344 28.797 1 83.62 107 ALA A C 1
ATOM 851 O O . ALA A 1 107 ? -0.35 17.562 28.469 1 83.62 107 ALA A O 1
ATOM 852 N N . THR A 1 108 ? -2.119 18.141 29.75 1 85.62 108 THR A N 1
ATOM 853 C CA . THR A 1 108 ? -2.082 16.906 30.516 1 85.62 108 THR A CA 1
ATOM 854 C C . THR A 1 108 ? -2.416 15.711 29.625 1 85.62 108 THR A C 1
ATOM 856 O O . THR A 1 108 ? -1.849 14.625 29.781 1 85.62 108 THR A O 1
ATOM 859 N N . VAL A 1 109 ? -3.275 15.859 28.688 1 83.81 109 VAL A N 1
ATOM 860 C CA . VAL A 1 109 ? -3.629 14.805 27.75 1 83.81 109 VAL A CA 1
ATOM 861 C C . VAL A 1 109 ? -2.408 14.43 26.906 1 83.81 109 VAL A C 1
ATOM 863 O O . VAL A 1 109 ? -2.07 13.25 26.781 1 83.81 109 VAL A O 1
ATOM 866 N N . LEU A 1 110 ? -1.745 15.422 26.422 1 79.5 110 LEU A N 1
ATOM 867 C CA . LEU A 1 110 ? -0.582 15.211 25.562 1 79.5 110 LEU A CA 1
ATOM 868 C C . LEU A 1 110 ? 0.554 14.555 26.344 1 79.5 110 LEU A C 1
ATOM 870 O O . LEU A 1 110 ? 1.322 13.766 25.797 1 79.5 110 LEU A O 1
ATOM 874 N N . ASP A 1 111 ? 0.597 14.812 27.641 1 80.62 111 ASP A N 1
ATOM 875 C CA . ASP A 1 111 ? 1.665 14.305 28.5 1 80.62 111 ASP A CA 1
ATOM 876 C C . ASP A 1 111 ? 1.354 12.898 29 1 80.62 111 ASP A C 1
ATOM 878 O O . ASP A 1 111 ? 2.174 12.281 29.688 1 80.62 111 ASP A O 1
ATOM 882 N N . SER A 1 112 ? 0.229 12.453 28.609 1 79.81 112 SER A N 1
ATOM 883 C CA . SER A 1 112 ? -0.2 11.156 29.125 1 79.81 112 SER A CA 1
ATOM 884 C C . SER A 1 112 ? 0.557 10.016 28.438 1 79.81 112 SER A C 1
ATOM 886 O O . SER A 1 112 ? 0.405 8.852 28.812 1 79.81 112 SER A O 1
ATOM 888 N N . GLY A 1 113 ? 1.371 10.289 27.484 1 72.12 113 GLY A N 1
ATOM 889 C CA . GLY A 1 113 ? 2.201 9.289 26.828 1 72.12 113 GLY A CA 1
ATOM 890 C C . GLY A 1 113 ? 1.43 8.422 25.859 1 72.12 113 GLY A C 1
ATOM 891 O O . GLY A 1 113 ? 0.252 8.672 25.594 1 72.12 113 GLY A O 1
ATOM 892 N N . VAL A 1 114 ? 2.125 7.477 25.297 1 73.25 114 VAL A N 1
ATOM 893 C CA . VAL A 1 114 ? 1.574 6.609 24.266 1 73.25 114 VAL A CA 1
ATOM 894 C C . VAL A 1 114 ? 0.351 5.875 24.812 1 73.25 114 VAL A C 1
ATOM 896 O 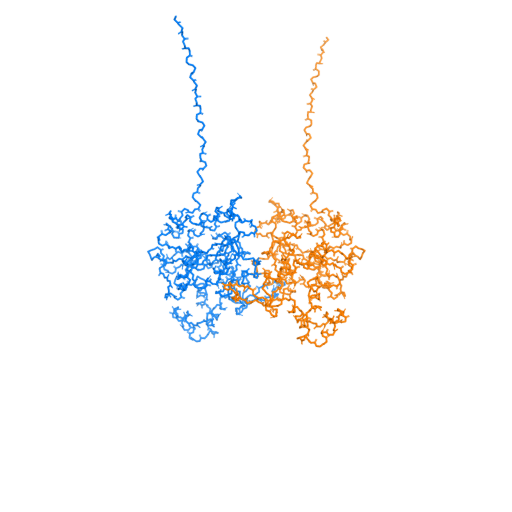O . VAL A 1 114 ? -0.683 5.801 24.141 1 73.25 114 VAL A O 1
ATOM 899 N N . GLU A 1 115 ? 0.453 5.332 26.031 1 77.5 115 GLU A N 1
ATOM 900 C CA . GLU A 1 115 ? -0.647 4.57 26.609 1 77.5 115 GLU A CA 1
ATOM 901 C C . GLU A 1 115 ? -1.893 5.438 26.766 1 77.5 115 GLU A C 1
ATOM 903 O O . GLU A 1 115 ? -2.998 5.02 26.422 1 77.5 115 GLU A O 1
ATOM 908 N N . GLY A 1 116 ? -1.693 6.609 27.359 1 79.81 116 GLY A N 1
ATOM 909 C CA . GLY A 1 116 ? -2.818 7.516 27.531 1 79.81 116 GLY A CA 1
ATOM 910 C C . GLY A 1 116 ? -3.443 7.941 26.219 1 79.81 116 GLY A C 1
ATOM 911 O O . GLY A 1 116 ? -4.668 7.949 26.094 1 79.81 116 GLY A O 1
ATOM 912 N N . LEU A 1 117 ? -2.637 8.242 25.25 1 81.56 117 LEU A N 1
ATOM 913 C CA . LEU A 1 117 ? -3.133 8.672 23.953 1 81.56 117 LEU A CA 1
ATOM 914 C C . LEU A 1 117 ? -3.84 7.523 23.234 1 81.56 117 LEU A C 1
ATOM 916 O O . LEU A 1 117 ? -4.863 7.73 22.578 1 81.56 117 LEU A O 1
ATOM 920 N N . THR A 1 118 ? -3.281 6.383 23.406 1 84.19 118 THR A N 1
ATOM 921 C CA . THR A 1 118 ? -3.93 5.211 22.828 1 84.19 118 THR A CA 1
ATOM 922 C C . THR A 1 118 ? -5.316 5.012 23.438 1 84.19 118 THR A C 1
ATOM 924 O O . THR A 1 118 ? -6.277 4.723 22.719 1 84.19 118 THR A O 1
ATOM 927 N N . ALA A 1 119 ? -5.371 5.141 24.766 1 85.56 119 ALA A N 1
ATOM 928 C CA . ALA A 1 119 ? -6.664 5.008 25.422 1 85.56 119 ALA A CA 1
ATOM 929 C C . ALA A 1 119 ? -7.648 6.059 24.938 1 85.56 119 ALA A C 1
ATOM 931 O O . ALA A 1 119 ? -8.828 5.766 24.734 1 85.56 119 ALA A O 1
ATOM 932 N N . LEU A 1 120 ? -7.18 7.215 24.797 1 87.31 120 LEU A N 1
ATOM 933 C CA . LEU A 1 120 ? -8.016 8.297 24.281 1 87.31 120 LEU A CA 1
ATOM 934 C C . LEU A 1 120 ? -8.516 7.98 22.875 1 87.31 120 LEU A C 1
ATOM 936 O O . LEU A 1 120 ? -9.695 8.141 22.594 1 87.31 120 LEU A O 1
ATOM 940 N N . LEU A 1 121 ? -7.629 7.543 22.047 1 88.75 121 LEU A N 1
ATOM 941 C CA . LEU A 1 121 ? -7.977 7.238 20.672 1 88.75 121 LEU A CA 1
ATOM 942 C C . LEU A 1 121 ? -9 6.105 20.594 1 88.75 121 LEU A C 1
ATOM 944 O O . LEU A 1 121 ? -9.859 6.09 19.703 1 88.75 121 LEU A O 1
ATOM 948 N N . ALA A 1 122 ? -8.859 5.195 21.516 1 89.81 122 ALA A N 1
ATOM 949 C CA . ALA A 1 122 ? -9.789 4.07 21.516 1 89.81 122 ALA A CA 1
ATOM 950 C C . ALA A 1 122 ? -11.227 4.551 21.672 1 89.81 122 ALA A C 1
ATOM 952 O O . ALA A 1 122 ? -12.148 3.955 21.094 1 89.81 122 ALA A O 1
ATOM 953 N N . LEU A 1 123 ? -11.5 5.605 22.344 1 89.38 123 LEU A N 1
ATOM 954 C CA . LEU A 1 123 ? -12.844 6.133 22.578 1 89.38 123 LEU A CA 1
ATOM 955 C C . LEU A 1 123 ? -13.477 6.594 21.266 1 89.38 123 LEU A C 1
ATOM 957 O O . LEU A 1 123 ? -14.688 6.469 21.078 1 89.38 123 LEU A O 1
ATOM 961 N N . SER A 1 124 ? -12.664 7.07 20.391 1 90.88 124 SER A N 1
ATOM 962 C CA . SER A 1 124 ? -13.18 7.637 19.156 1 90.88 124 SER A CA 1
ATOM 963 C C . SER A 1 124 ? -12.977 6.684 17.984 1 90.88 124 SER A C 1
ATOM 965 O O . SER A 1 124 ? -13.648 6.801 16.953 1 90.88 124 SER A O 1
ATOM 967 N N . HIS A 1 125 ? -12.07 5.812 18.062 1 93.44 125 HIS A N 1
ATOM 968 C CA . HIS A 1 125 ? -11.625 5.094 16.875 1 93.44 125 HIS A CA 1
ATOM 969 C C . HIS A 1 125 ? -12 3.617 16.953 1 93.44 125 HIS A C 1
ATOM 971 O O . HIS A 1 125 ? -11.984 2.914 15.945 1 93.44 125 HIS A O 1
ATOM 977 N N . ALA A 1 126 ? -12.367 3.141 18.125 1 92.81 126 ALA A N 1
ATOM 978 C CA . ALA A 1 126 ? -12.555 1.7 18.266 1 92.81 126 ALA A CA 1
ATOM 979 C C . ALA A 1 126 ? -14.039 1.342 18.297 1 92.81 126 ALA A C 1
ATOM 981 O O . ALA A 1 126 ? -14.891 2.197 18.547 1 92.81 126 ALA A O 1
ATOM 982 N N . ASN A 1 127 ? -14.297 0.114 17.906 1 93.56 127 ASN A N 1
ATOM 983 C CA . ASN A 1 127 ? -15.602 -0.53 17.953 1 93.56 127 ASN A CA 1
ATOM 984 C C . ASN A 1 127 ? -16.562 0.092 16.953 1 93.56 127 ASN A C 1
ATOM 986 O O . ASN A 1 127 ? -17.75 0.276 17.25 1 93.56 127 ASN A O 1
ATOM 990 N N . LEU A 1 128 ? -15.992 0.578 15.883 1 95.12 128 LEU A N 1
ATOM 991 C CA . LEU A 1 128 ? -16.688 0.982 14.656 1 95.12 128 LEU A CA 1
ATOM 992 C C . LEU A 1 128 ? -16.062 0.318 13.438 1 95.12 128 LEU A C 1
ATOM 994 O O . LEU A 1 128 ? -14.859 0.022 13.43 1 95.12 128 LEU A O 1
ATOM 998 N N . SER A 1 129 ? -16.953 0.036 12.469 1 97.06 129 SER A N 1
ATOM 999 C CA . SER A 1 129 ? -16.344 -0.373 11.195 1 97.06 129 SER A CA 1
ATOM 1000 C C . SER A 1 129 ? -15.484 0.736 10.609 1 97.06 129 SER A C 1
ATOM 1002 O O . SER A 1 129 ? -15.664 1.912 10.938 1 97.06 129 SER A O 1
ATOM 1004 N N . VAL A 1 130 ? -14.539 0.402 9.781 1 98.12 130 VAL A N 1
ATOM 1005 C CA . VAL A 1 130 ? -13.719 1.404 9.109 1 98.12 130 VAL A CA 1
ATOM 1006 C C . VAL A 1 130 ? -14.609 2.391 8.367 1 98.12 130 VAL A C 1
ATOM 1008 O O . VAL A 1 130 ? -14.398 3.604 8.43 1 98.12 130 VAL A O 1
ATOM 1011 N N . ALA A 1 131 ? -15.664 1.873 7.711 1 96.88 131 ALA A N 1
ATOM 1012 C CA . ALA A 1 131 ? -16.578 2.717 6.953 1 96.88 131 ALA A CA 1
ATOM 1013 C C . ALA A 1 131 ? -17.297 3.711 7.867 1 96.88 131 ALA A C 1
ATOM 1015 O O . ALA A 1 131 ? -17.391 4.898 7.547 1 96.88 131 ALA A O 1
ATOM 1016 N N . ASP A 1 132 ? -17.766 3.232 9.031 1 97.25 132 ASP A N 1
ATOM 1017 C CA . ASP A 1 132 ? -18.469 4.098 9.977 1 97.25 132 ASP A CA 1
ATOM 1018 C C . ASP A 1 132 ? -17.531 5.145 10.562 1 97.25 132 ASP A C 1
ATOM 1020 O O . ASP A 1 132 ? -17.906 6.305 10.742 1 97.25 132 ASP A O 1
ATOM 1024 N N . PHE A 1 133 ? -16.375 4.742 10.891 1 98.31 133 PHE A N 1
ATOM 1025 C CA . PHE A 1 133 ? -15.367 5.668 11.406 1 98.31 133 PHE A CA 1
ATOM 1026 C C . PHE A 1 133 ? -15.094 6.781 10.398 1 98.31 133 PHE A C 1
ATOM 1028 O O . PHE A 1 133 ? -15.125 7.965 10.758 1 98.31 133 PHE A O 1
ATOM 1035 N N . GLN A 1 134 ? -14.867 6.414 9.148 1 98.5 134 GLN A N 1
ATOM 1036 C CA . GLN A 1 134 ? -14.531 7.395 8.117 1 98.5 134 GLN A CA 1
ATOM 1037 C C . GLN A 1 134 ? -15.711 8.32 7.844 1 98.5 134 GLN A C 1
ATOM 1039 O O . GLN A 1 134 ? -15.523 9.516 7.59 1 98.5 134 GLN A O 1
ATOM 1044 N N . ALA A 1 135 ? -16.891 7.789 7.91 1 98.12 135 ALA A N 1
ATOM 1045 C CA . ALA A 1 135 ? -18.078 8.633 7.777 1 98.12 135 ALA A CA 1
ATOM 1046 C C . ALA A 1 135 ? -18.141 9.672 8.891 1 98.12 135 ALA A C 1
ATOM 1048 O O . ALA A 1 135 ? -18.438 10.844 8.641 1 98.12 135 ALA A O 1
ATOM 1049 N N . ASP A 1 136 ? -17.844 9.234 10.086 1 97.94 136 ASP A N 1
ATOM 1050 C CA . ASP A 1 136 ? -17.859 10.133 11.234 1 97.94 136 ASP A CA 1
ATOM 1051 C C . ASP A 1 136 ? -16.781 11.203 11.109 1 97.94 136 ASP A C 1
ATOM 1053 O O . ASP A 1 136 ? -17.031 12.375 11.398 1 97.94 136 ASP A O 1
ATOM 1057 N N . VAL A 1 137 ? -15.594 10.82 10.711 1 98.44 137 VAL A N 1
ATOM 1058 C CA . VAL A 1 137 ? -14.516 11.766 10.484 1 98.44 137 VAL A CA 1
ATOM 1059 C C . VAL A 1 137 ? -14.922 12.781 9.414 1 98.44 137 VAL A C 1
ATOM 1061 O O . VAL A 1 137 ? -14.672 13.977 9.555 1 98.44 137 VAL A O 1
ATOM 1064 N N . GLY A 1 138 ? -15.531 12.289 8.312 1 98.38 138 GLY A N 1
ATOM 1065 C CA . GLY A 1 138 ? -16.016 13.18 7.266 1 98.38 138 GLY A CA 1
ATOM 1066 C C . GLY A 1 138 ? -17 14.211 7.773 1 98.38 138 GLY A C 1
ATOM 1067 O O . GLY A 1 138 ? -16.922 15.383 7.406 1 98.38 138 GLY A O 1
ATOM 1068 N N . GLN A 1 139 ? -17.922 13.781 8.617 1 97.94 139 GLN A N 1
ATOM 1069 C CA . GLN A 1 139 ? -18.891 14.695 9.219 1 97.94 139 GLN A CA 1
ATOM 1070 C C . GLN A 1 139 ? -18.203 15.742 10.078 1 97.94 139 GLN A C 1
ATOM 1072 O O . GLN A 1 139 ? -18.547 16.922 10.023 1 97.94 139 GLN A O 1
ATOM 1077 N N . TRP A 1 140 ? -17.266 15.281 10.852 1 97.94 140 TRP A N 1
ATOM 1078 C CA . TRP A 1 140 ? -16.5 16.172 11.711 1 97.94 140 TRP A CA 1
ATOM 1079 C C . TRP A 1 140 ? -15.758 17.219 10.891 1 97.94 140 TRP A C 1
ATOM 1081 O O . TRP A 1 140 ? -15.82 18.422 11.188 1 97.94 140 TRP A O 1
ATOM 1091 N N . LEU A 1 141 ? -15.086 16.812 9.836 1 97.81 141 LEU A N 1
ATOM 1092 C CA . LEU A 1 141 ? -14.297 17.703 8.984 1 97.81 141 LEU A CA 1
ATOM 1093 C C . LEU A 1 141 ? -15.195 18.719 8.305 1 97.81 141 LEU A C 1
ATOM 1095 O O . LEU A 1 141 ? -14.758 19.828 8 1 97.81 141 LEU A O 1
ATOM 1099 N N . GLY A 1 142 ? -16.438 18.391 8.102 1 96.88 142 GLY A N 1
ATOM 1100 C CA . GLY A 1 142 ? -17.375 19.297 7.445 1 96.88 142 GLY A CA 1
ATOM 1101 C C . GLY A 1 142 ? -17.766 20.484 8.305 1 96.88 142 GLY A C 1
ATOM 1102 O O . GLY A 1 142 ? -18.156 21.531 7.785 1 96.88 142 GLY A O 1
ATOM 1103 N N . THR A 1 143 ? -17.625 20.344 9.688 1 96.62 143 THR A N 1
ATOM 1104 C CA . THR A 1 143 ? -18.156 21.391 10.555 1 96.62 143 THR A CA 1
ATOM 1105 C C . THR A 1 143 ? -17.078 21.922 11.492 1 96.62 143 THR A C 1
ATOM 1107 O O . THR A 1 143 ? -17.156 23.047 11.969 1 96.62 143 THR A O 1
ATOM 1110 N N . ALA A 1 144 ? -16.078 21.141 11.75 1 96.44 144 ALA A N 1
ATOM 1111 C CA . ALA A 1 144 ? -15.07 21.5 12.75 1 96.44 144 ALA A CA 1
ATOM 1112 C C . ALA A 1 144 ? -14.195 22.641 12.25 1 96.44 144 ALA A C 1
ATOM 1114 O O . ALA A 1 144 ? -13.906 22.75 11.055 1 96.44 144 ALA A O 1
ATOM 1115 N N . ARG A 1 145 ? -13.797 23.438 13.156 1 97.06 145 ARG A N 1
ATOM 1116 C CA . ARG A 1 145 ? -12.938 24.578 12.883 1 97.06 145 ARG A CA 1
ATOM 1117 C C . ARG A 1 145 ? -11.711 24.578 13.789 1 97.06 145 ARG A C 1
ATOM 1119 O O . ARG A 1 145 ? -11.805 24.188 14.961 1 97.06 145 ARG A O 1
ATOM 1126 N N . HIS A 1 146 ? -10.648 25.016 13.273 1 96.38 146 HIS A N 1
ATOM 1127 C CA . HIS A 1 146 ? -9.422 25.156 14.055 1 96.38 146 HIS A CA 1
ATOM 1128 C C . HIS A 1 146 ? -9.609 26.172 15.172 1 96.38 146 HIS A C 1
ATOM 1130 O O . HIS A 1 146 ? -10.141 27.266 14.945 1 96.38 146 HIS A O 1
ATOM 1136 N N . PRO A 1 147 ? -9.172 25.859 16.328 1 92.81 147 PRO A N 1
ATOM 1137 C CA . PRO A 1 147 ? -9.531 26.672 17.5 1 92.81 147 PRO A CA 1
ATOM 1138 C C . PRO A 1 147 ? -8.891 28.062 17.469 1 92.81 147 PRO A C 1
ATOM 1140 O O . PRO A 1 147 ? -9.422 29 18.047 1 92.81 147 PRO A O 1
ATOM 1143 N N . GLN A 1 148 ? -7.797 28.25 16.797 1 93.31 148 GLN A N 1
ATOM 1144 C CA . GLN A 1 148 ? -7.102 29.531 16.797 1 93.31 148 GLN A CA 1
ATOM 1145 C C . GLN A 1 148 ? -7.445 30.344 15.555 1 93.31 148 GLN A C 1
ATOM 1147 O O . GLN A 1 148 ? -7.617 31.562 15.641 1 93.31 148 GLN A O 1
ATOM 1152 N N . THR A 1 149 ? -7.57 29.719 14.375 1 94.69 149 THR A N 1
ATOM 1153 C CA . THR A 1 149 ? -7.738 30.453 13.125 1 94.69 149 THR A CA 1
ATOM 1154 C C . THR A 1 149 ? -9.203 30.484 12.711 1 94.69 149 THR A C 1
ATOM 1156 O O . THR A 1 149 ? -9.594 31.266 11.836 1 94.69 149 THR A O 1
ATOM 1159 N N . GLU A 1 150 ? -10 29.578 13.242 1 95.56 150 GLU A N 1
ATOM 1160 C CA . GLU A 1 150 ? -11.422 29.438 12.953 1 95.56 150 GLU A CA 1
ATOM 1161 C C . GLU A 1 150 ? -11.641 28.953 11.523 1 95.56 150 GLU A C 1
ATOM 1163 O O . GLU A 1 150 ? -12.781 28.906 11.047 1 95.56 150 GLU A O 1
ATOM 1168 N N . ARG A 1 151 ? -10.602 28.547 10.852 1 96 151 ARG A N 1
ATOM 1169 C CA . ARG A 1 151 ? -10.695 27.953 9.523 1 96 151 ARG A CA 1
ATOM 1170 C C . ARG A 1 151 ? -11.094 26.484 9.617 1 96 151 ARG A C 1
ATOM 1172 O O . ARG A 1 151 ? -10.773 25.812 10.602 1 96 151 ARG A O 1
ATOM 1179 N N . PRO A 1 152 ? -11.836 26.062 8.555 1 97 152 PRO A N 1
ATOM 1180 C CA . PRO A 1 152 ? -11.961 24.594 8.477 1 97 152 PRO A CA 1
ATOM 1181 C C . PRO A 1 152 ? -10.609 23.891 8.445 1 97 152 PRO A C 1
ATOM 1183 O O . PRO A 1 152 ? -9.664 24.391 7.828 1 97 152 PRO A O 1
ATOM 1186 N N . TYR A 1 153 ? -10.547 22.75 9.094 1 97.12 153 TYR A N 1
ATOM 1187 C CA . TYR A 1 153 ? -9.289 22.016 9.125 1 97.12 153 TYR A CA 1
ATOM 1188 C C . TYR A 1 153 ? -8.797 21.734 7.711 1 97.12 153 TYR A C 1
ATOM 1190 O O . TYR A 1 153 ? -7.59 21.766 7.449 1 97.12 153 TYR A O 1
ATOM 1198 N N . THR A 1 154 ? -9.688 21.469 6.715 1 96.56 154 THR A N 1
ATOM 1199 C CA . THR A 1 154 ? -9.336 21.141 5.34 1 96.56 154 THR A CA 1
ATOM 1200 C C . THR A 1 154 ? -8.828 22.375 4.602 1 96.56 154 THR A C 1
ATOM 1202 O O . THR A 1 154 ? -8.344 22.281 3.473 1 96.56 154 THR A O 1
ATOM 1205 N N . ALA A 1 155 ? -8.891 23.547 5.273 1 97 155 ALA A N 1
ATOM 1206 C CA . ALA A 1 155 ? -8.336 24.766 4.703 1 97 155 ALA A CA 1
ATOM 1207 C C . ALA A 1 155 ? -7.02 25.141 5.379 1 97 155 ALA A C 1
ATOM 1209 O O . ALA A 1 155 ? -6.352 26.094 4.969 1 97 155 ALA A O 1
ATOM 1210 N N . MET A 1 156 ? -6.668 24.422 6.395 1 98 156 MET A N 1
ATOM 1211 C CA . MET A 1 156 ? -5.383 24.625 7.059 1 98 156 MET A CA 1
ATOM 1212 C C . MET A 1 156 ? -4.293 23.797 6.387 1 98 156 MET A C 1
ATOM 1214 O O . MET A 1 156 ? -3.502 23.125 7.062 1 98 156 MET A O 1
ATOM 1218 N N . VAL A 1 157 ? -4.336 23.703 5.047 1 98.56 157 VAL A N 1
ATOM 1219 C CA . VAL A 1 157 ? -3.371 23 4.219 1 98.56 157 VAL A CA 1
ATOM 1220 C C . VAL A 1 157 ? -2.408 24 3.574 1 98.56 157 VAL A C 1
ATOM 1222 O O . VAL A 1 157 ? -2.762 25.156 3.355 1 98.56 157 VAL A O 1
ATOM 1225 N N . TYR A 1 158 ? -1.227 23.609 3.266 1 98.88 158 TYR A N 1
ATOM 1226 C CA . TYR A 1 158 ? -0.235 24.531 2.701 1 98.88 158 TYR A CA 1
ATOM 1227 C C . TYR A 1 158 ? -0.357 24.594 1.183 1 98.88 158 TYR A C 1
ATOM 1229 O O . TYR A 1 158 ? -0.074 23.609 0.489 1 98.88 158 TYR A O 1
ATOM 1237 N N . GLN A 1 159 ? -0.717 25.766 0.718 1 98.69 159 GLN A N 1
ATOM 1238 C CA . GLN A 1 159 ? -0.948 25.984 -0.706 1 98.69 159 GLN A CA 1
ATOM 1239 C C . GLN A 1 159 ? 0.289 25.625 -1.525 1 98.69 159 GLN A C 1
ATOM 1241 O O . GLN A 1 159 ? 0.186 24.953 -2.559 1 98.69 159 GLN A O 1
ATOM 1246 N N . PRO A 1 160 ? 1.538 26.031 -1.126 1 98.88 160 PRO A N 1
ATOM 1247 C CA . PRO A 1 160 ? 2.723 25.672 -1.907 1 98.88 160 PRO A CA 1
ATOM 1248 C C . PRO A 1 160 ? 2.898 24.156 -2.039 1 98.88 160 PRO A C 1
ATOM 1250 O O . PRO A 1 160 ? 3.363 23.672 -3.074 1 98.88 160 PRO A O 1
ATOM 1253 N N . MET A 1 161 ? 2.52 23.391 -1.024 1 98.94 161 MET A N 1
ATOM 1254 C CA . MET A 1 161 ? 2.68 21.938 -1.058 1 98.94 161 MET A CA 1
ATOM 1255 C C . MET A 1 161 ? 1.623 21.297 -1.95 1 98.94 161 MET A C 1
ATOM 1257 O O . MET A 1 161 ? 1.887 20.281 -2.6 1 98.94 161 MET A O 1
ATOM 1261 N N . LEU A 1 162 ? 0.371 21.891 -1.928 1 98.81 162 LEU A N 1
ATOM 1262 C CA . LEU A 1 162 ? -0.619 21.453 -2.904 1 98.81 162 LEU A CA 1
ATOM 1263 C C . LEU A 1 162 ? -0.077 21.578 -4.324 1 98.81 162 LEU A C 1
ATOM 1265 O O . LEU A 1 162 ? -0.25 20.672 -5.145 1 98.81 162 LEU A O 1
ATOM 1269 N N . GLU A 1 163 ? 0.569 22.703 -4.578 1 98.88 163 GLU A N 1
ATOM 1270 C CA . GLU A 1 163 ? 1.16 22.969 -5.887 1 98.88 163 GLU A CA 1
ATOM 1271 C C . GLU A 1 163 ? 2.273 21.969 -6.195 1 98.88 163 GLU A C 1
ATOM 1273 O O . GLU A 1 163 ? 2.379 21.484 -7.32 1 98.88 163 GLU A O 1
ATOM 1278 N N . LEU A 1 164 ? 3.09 21.688 -5.176 1 98.94 164 LEU A N 1
ATOM 1279 C CA . LEU A 1 164 ? 4.184 20.75 -5.375 1 98.94 164 LEU A CA 1
ATOM 1280 C C . LEU A 1 164 ? 3.65 19.359 -5.691 1 98.94 164 LEU A C 1
ATOM 1282 O O . LEU A 1 164 ? 4.148 18.688 -6.602 1 98.94 164 LEU A O 1
ATOM 1286 N N . LEU A 1 165 ? 2.664 18.875 -4.961 1 98.94 165 LEU A N 1
ATOM 1287 C CA . LEU A 1 165 ? 2.029 17.578 -5.234 1 98.94 165 LEU A CA 1
ATOM 1288 C C . LEU A 1 165 ? 1.533 17.516 -6.676 1 98.94 165 LEU A C 1
ATOM 1290 O O . LEU A 1 165 ? 1.812 16.547 -7.387 1 98.94 165 LEU A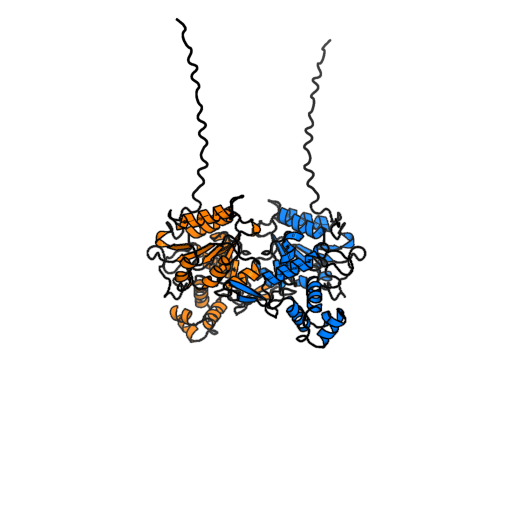 O 1
ATOM 1294 N N . SER A 1 166 ? 0.808 18.547 -7.086 1 98.69 166 SER A N 1
ATOM 1295 C CA . SER A 1 166 ? 0.256 18.578 -8.438 1 98.69 166 SER A CA 1
ATOM 1296 C C . SER A 1 166 ? 1.363 18.594 -9.484 1 98.69 166 SER A C 1
ATOM 1298 O O . SER A 1 166 ? 1.292 17.875 -10.484 1 98.69 166 SER A O 1
ATOM 1300 N N . TYR A 1 167 ? 2.363 19.438 -9.25 1 98.88 167 TYR A N 1
ATOM 1301 C CA . TYR A 1 167 ? 3.488 19.562 -10.172 1 98.88 167 TYR A CA 1
ATOM 1302 C C . TYR A 1 167 ? 4.184 18.219 -10.367 1 98.88 167 TYR A C 1
ATOM 1304 O O . TYR A 1 167 ? 4.508 17.844 -11.492 1 98.88 167 TYR A O 1
ATOM 1312 N N . LEU A 1 168 ? 4.418 17.516 -9.266 1 98.94 168 LEU A N 1
ATOM 1313 C CA . LEU A 1 168 ? 5.059 16.219 -9.32 1 98.94 168 LEU A CA 1
ATOM 1314 C C . LEU A 1 168 ? 4.199 15.219 -10.102 1 98.94 168 LEU A C 1
ATOM 1316 O O . LEU A 1 168 ? 4.699 14.516 -10.977 1 98.94 168 LEU A O 1
ATOM 1320 N N . ARG A 1 169 ? 2.906 15.133 -9.836 1 98.75 169 ARG A N 1
ATOM 1321 C CA . ARG A 1 169 ? 2.018 14.211 -10.531 1 98.75 169 ARG A CA 1
ATOM 1322 C C . ARG A 1 169 ? 1.938 14.539 -12.016 1 98.75 169 ARG A C 1
ATOM 1324 O O . ARG A 1 169 ? 1.895 13.641 -12.859 1 98.75 169 ARG A O 1
ATOM 1331 N N . ASP A 1 170 ? 1.969 15.859 -12.344 1 98.38 170 ASP A N 1
ATOM 1332 C CA . ASP A 1 170 ? 1.977 16.297 -13.742 1 98.38 170 ASP A CA 1
ATOM 1333 C C . ASP A 1 170 ? 3.227 15.797 -14.461 1 98.38 170 ASP A C 1
ATOM 1335 O O . ASP A 1 170 ? 3.238 15.68 -15.688 1 98.38 170 ASP A O 1
ATOM 1339 N N . ASN A 1 171 ? 4.258 15.555 -13.719 1 98.69 171 ASN A N 1
ATOM 1340 C CA . ASN A 1 171 ? 5.52 15.109 -14.297 1 98.69 171 ASN A CA 1
ATOM 1341 C C . ASN A 1 171 ? 5.746 13.617 -14.055 1 98.69 171 ASN A C 1
ATOM 1343 O O . ASN A 1 171 ? 6.879 13.141 -14.109 1 98.69 171 ASN A O 1
ATOM 1347 N N . GLY A 1 172 ? 4.738 12.859 -13.727 1 98.38 172 GLY A N 1
ATOM 1348 C CA . GLY A 1 172 ? 4.762 11.406 -13.742 1 98.38 172 GLY A CA 1
ATOM 1349 C C . GLY A 1 172 ? 5.18 10.805 -12.414 1 98.38 172 GLY A C 1
ATOM 1350 O O . GLY A 1 172 ? 5.41 9.602 -12.32 1 98.38 172 GLY A O 1
ATOM 1351 N N . TYR A 1 173 ? 5.32 11.625 -11.391 1 98.88 173 TYR A N 1
ATOM 1352 C CA . TYR A 1 173 ? 5.629 11.094 -10.07 1 98.88 173 TYR A CA 1
ATOM 1353 C C . TYR A 1 173 ? 4.383 10.516 -9.406 1 98.88 173 TYR A C 1
ATOM 1355 O O . TYR A 1 173 ? 3.293 11.086 -9.523 1 98.88 173 TYR A O 1
ATOM 1363 N N . LEU A 1 174 ? 4.57 9.391 -8.758 1 98.75 174 LEU A N 1
ATOM 1364 C CA . LEU A 1 174 ? 3.621 8.984 -7.73 1 98.75 174 LEU A CA 1
ATOM 1365 C C . LEU A 1 174 ? 3.859 9.758 -6.438 1 98.75 174 LEU A C 1
ATOM 1367 O O . LEU A 1 174 ? 5.004 9.914 -6.008 1 98.75 174 LEU A O 1
ATOM 1371 N N . THR A 1 175 ? 2.803 10.242 -5.879 1 98.94 175 THR A N 1
ATOM 1372 C CA . THR A 1 175 ? 2.914 10.945 -4.605 1 98.94 175 THR A CA 1
ATOM 1373 C C . THR A 1 175 ? 2.197 10.18 -3.5 1 98.94 175 THR A C 1
ATOM 1375 O O . THR A 1 175 ? 0.992 9.938 -3.586 1 98.94 175 THR A O 1
ATOM 1378 N N . TYR A 1 176 ? 2.951 9.781 -2.471 1 98.94 176 TYR A N 1
ATOM 1379 C CA . TYR A 1 176 ? 2.436 9.055 -1.317 1 98.94 176 TYR A CA 1
ATOM 1380 C C . TYR A 1 176 ? 2.469 9.922 -0.065 1 98.94 176 TYR A C 1
ATOM 1382 O O . TYR A 1 176 ? 3.361 10.766 0.093 1 98.94 176 TYR A O 1
ATOM 1390 N N . ILE A 1 177 ? 1.5 9.695 0.776 1 99 177 ILE A N 1
ATOM 1391 C CA . ILE A 1 177 ? 1.576 10.195 2.145 1 99 177 ILE A CA 1
ATOM 1392 C C . ILE A 1 177 ? 2.129 9.102 3.062 1 99 177 ILE A C 1
ATOM 1394 O O . ILE A 1 177 ? 1.708 7.949 2.986 1 99 177 ILE A O 1
ATOM 1398 N N . VAL A 1 178 ? 3.094 9.445 3.877 1 98.94 178 VAL A N 1
ATOM 1399 C CA . VAL A 1 178 ? 3.666 8.594 4.914 1 98.94 178 VAL A CA 1
ATOM 1400 C C . VAL A 1 178 ? 3.639 9.32 6.258 1 98.94 178 VAL A C 1
ATOM 1402 O O . VAL A 1 178 ? 4.469 10.195 6.512 1 98.94 178 VAL A O 1
ATOM 1405 N N . SER A 1 179 ? 2.734 8.922 7.156 1 98.44 179 SER A N 1
ATOM 1406 C CA . SER A 1 179 ? 2.443 9.773 8.305 1 98.44 179 SER A CA 1
ATOM 1407 C C . SER A 1 179 ? 2.305 8.945 9.586 1 98.44 179 SER A C 1
ATOM 1409 O O . SER A 1 179 ? 1.929 7.773 9.531 1 98.44 179 SER A O 1
ATOM 1411 N N . GLY A 1 180 ? 2.66 9.594 10.688 1 96.38 180 GLY A N 1
ATOM 1412 C CA . GLY A 1 180 ? 2.367 9.008 11.984 1 96.38 180 GLY A CA 1
ATOM 1413 C C . GLY A 1 180 ? 0.884 8.984 12.305 1 96.38 180 GLY A C 1
ATOM 1414 O O . GLY A 1 180 ? 0.447 8.242 13.188 1 96.38 180 GLY A O 1
ATOM 1415 N N . GLY A 1 181 ? 0.096 9.773 11.672 1 95.81 181 GLY A N 1
ATOM 1416 C CA . GLY A 1 181 ? -1.348 9.766 11.844 1 95.81 181 GLY A CA 1
ATOM 1417 C C . GLY A 1 181 ? -2.004 8.5 11.336 1 95.81 181 GLY A C 1
ATOM 1418 O O . GLY A 1 181 ? -1.383 7.719 10.609 1 95.81 181 GLY A O 1
ATOM 1419 N N . GLY A 1 182 ? -3.193 8.281 11.758 1 97.25 182 GLY A N 1
ATOM 1420 C CA . GLY A 1 182 ? -3.91 7.082 11.344 1 97.25 182 GLY A CA 1
ATOM 1421 C C . GLY A 1 182 ? -4.289 7.09 9.875 1 97.25 182 GLY A C 1
ATOM 1422 O O . GLY A 1 182 ? -4.887 8.055 9.391 1 97.25 182 GLY A O 1
ATOM 1423 N N . ALA A 1 183 ? -4.016 6.02 9.188 1 98.69 183 ALA A N 1
ATOM 1424 C CA . ALA A 1 183 ? -4.289 5.906 7.754 1 98.69 183 ALA A CA 1
ATOM 1425 C C . ALA A 1 183 ? -5.766 6.137 7.457 1 98.69 183 ALA A C 1
ATOM 1427 O O . ALA A 1 183 ? -6.113 6.871 6.527 1 98.69 183 ALA A O 1
ATOM 1428 N N . ASP A 1 184 ? -6.648 5.551 8.281 1 98.44 184 ASP A N 1
ATOM 1429 C CA . ASP A 1 184 ? -8.086 5.633 8.047 1 98.44 184 ASP A CA 1
ATOM 1430 C C . ASP A 1 184 ? -8.578 7.07 8.164 1 98.44 184 ASP A C 1
ATOM 1432 O O . ASP A 1 184 ? -9.508 7.477 7.461 1 98.44 184 ASP A O 1
ATOM 1436 N N . PHE A 1 185 ? -7.992 7.84 9.102 1 98.31 185 PHE A N 1
ATOM 1437 C CA . PHE A 1 185 ? -8.336 9.25 9.273 1 98.31 185 PHE A CA 1
ATOM 1438 C C . PHE A 1 185 ? -7.867 10.07 8.086 1 98.31 185 PHE A C 1
ATOM 1440 O O . PHE A 1 185 ? -8.648 10.82 7.492 1 98.31 185 PHE A O 1
ATOM 1447 N N . ILE A 1 186 ? -6.625 9.875 7.668 1 98.88 186 ILE A N 1
ATOM 1448 C CA . ILE A 1 186 ? -6 10.672 6.613 1 98.88 186 ILE A CA 1
ATOM 1449 C C . ILE A 1 186 ? -6.723 10.438 5.289 1 98.88 186 ILE A C 1
ATOM 1451 O O . ILE A 1 186 ? -6.914 11.367 4.504 1 98.88 186 ILE A O 1
ATOM 1455 N N . ARG A 1 187 ? -7.176 9.234 5.066 1 98.81 187 ARG A N 1
ATOM 1456 C CA . ARG A 1 187 ? -7.781 8.859 3.793 1 98.81 187 ARG A CA 1
ATOM 1457 C C . ARG A 1 187 ? -9.086 9.617 3.559 1 98.81 187 ARG A C 1
ATOM 1459 O O . ARG A 1 187 ? -9.531 9.75 2.418 1 98.81 187 ARG A O 1
ATOM 1466 N N . VAL A 1 188 ? -9.711 10.148 4.586 1 98.62 188 VAL A N 1
ATOM 1467 C CA . VAL A 1 188 ? -11 10.828 4.445 1 98.62 188 VAL A CA 1
ATOM 1468 C C . VAL A 1 188 ? -10.805 12.141 3.693 1 98.62 188 VAL A C 1
ATOM 1470 O O . VAL A 1 188 ? -11.672 12.555 2.918 1 98.62 188 VAL A O 1
ATOM 1473 N N . PHE A 1 189 ? -9.672 12.805 3.838 1 97.75 189 PHE A N 1
ATOM 1474 C CA . PHE A 1 189 ? -9.539 14.117 3.225 1 97.75 189 PHE A CA 1
ATOM 1475 C C . PHE A 1 189 ? -8.43 14.117 2.182 1 97.75 189 PHE A C 1
ATOM 1477 O O . PHE A 1 189 ? -8.305 15.07 1.4 1 97.75 189 PHE A O 1
ATOM 1484 N N . ALA A 1 190 ? -7.582 13.086 2.09 1 98.44 190 ALA A N 1
ATOM 1485 C CA . ALA A 1 190 ? -6.383 13.109 1.259 1 98.44 190 ALA A CA 1
ATOM 1486 C C . ALA A 1 190 ? -6.734 13.32 -0.211 1 98.44 190 ALA A C 1
ATOM 1488 O O . ALA A 1 190 ? -6.125 14.148 -0.891 1 98.44 190 ALA A O 1
ATOM 1489 N N . GLU A 1 191 ? -7.711 12.578 -0.668 1 97.69 191 GLU A N 1
ATOM 1490 C CA . GLU A 1 191 ? -8.023 12.664 -2.094 1 97.69 191 GLU A CA 1
ATOM 1491 C C . GLU A 1 191 ? -8.703 13.984 -2.432 1 97.69 191 GLU A C 1
ATOM 1493 O O . GLU A 1 191 ? -8.25 14.711 -3.32 1 97.69 191 GLU A O 1
ATOM 1498 N N . PRO A 1 192 ? -9.75 14.43 -1.712 1 97.06 192 PRO A N 1
ATOM 1499 C CA . PRO A 1 192 ? -10.406 15.672 -2.111 1 97.06 192 PRO A CA 1
ATOM 1500 C C . PRO A 1 192 ? -9.539 16.906 -1.868 1 97.06 192 PRO A C 1
ATOM 1502 O O . PRO A 1 192 ? -9.68 17.922 -2.561 1 97.06 192 PRO A O 1
ATOM 1505 N N . VAL A 1 193 ? -8.578 16.797 -0.953 1 97.94 193 VAL A N 1
ATOM 1506 C CA . VAL A 1 193 ? -7.809 17.984 -0.579 1 97.94 193 VAL A CA 1
ATOM 1507 C C . VAL A 1 193 ? -6.461 17.984 -1.295 1 97.94 193 VAL A C 1
ATOM 1509 O O . VAL A 1 193 ? -6.078 18.969 -1.921 1 97.94 193 VAL A O 1
ATOM 1512 N N . TYR A 1 194 ? -5.766 16.828 -1.271 1 98.56 194 TYR A N 1
ATOM 1513 C CA . TYR A 1 194 ? -4.406 16.75 -1.79 1 98.56 194 TYR A CA 1
ATOM 1514 C C . TYR A 1 194 ? -4.395 16.156 -3.197 1 98.56 194 TYR A C 1
ATOM 1516 O O . TYR A 1 194 ? -3.389 16.25 -3.906 1 98.56 194 TYR A O 1
ATOM 1524 N N . GLY A 1 195 ? -5.48 15.5 -3.621 1 98.12 195 GLY A N 1
ATOM 1525 C CA . GLY A 1 195 ? -5.453 14.711 -4.84 1 98.12 195 GLY A CA 1
ATOM 1526 C C . GLY A 1 195 ? -4.738 13.383 -4.672 1 98.12 195 GLY A C 1
ATOM 1527 O O . GLY A 1 195 ? -4.309 12.773 -5.656 1 98.12 195 GLY A O 1
ATOM 1528 N N . VAL A 1 196 ? -4.559 12.891 -3.467 1 98.75 196 VAL A N 1
ATOM 1529 C CA . VAL A 1 196 ? -3.887 11.625 -3.186 1 98.75 196 VAL A CA 1
ATOM 1530 C C . VAL A 1 196 ? -4.926 10.547 -2.902 1 98.75 196 VAL A C 1
ATOM 1532 O O . VAL A 1 196 ? -5.656 10.625 -1.912 1 98.75 196 VAL A O 1
ATOM 1535 N N . PRO A 1 197 ? -5.047 9.562 -3.752 1 98.62 197 PRO A N 1
ATOM 1536 C CA . PRO A 1 197 ? -6.055 8.523 -3.533 1 98.62 197 PRO A CA 1
ATOM 1537 C C . PRO A 1 197 ? -5.758 7.66 -2.307 1 98.62 197 PRO A C 1
ATOM 1539 O O . PRO A 1 197 ? -4.629 7.652 -1.811 1 98.62 197 PRO A O 1
ATOM 1542 N N . PRO A 1 198 ? -6.73 6.906 -1.797 1 98.69 198 PRO A N 1
ATOM 1543 C CA . PRO A 1 198 ? -6.566 6.145 -0.557 1 98.69 198 PRO A CA 1
ATOM 1544 C C . PRO A 1 198 ? -5.414 5.148 -0.624 1 98.69 198 PRO A C 1
ATOM 1546 O O . PRO A 1 198 ? -4.738 4.91 0.381 1 98.69 198 PRO A O 1
ATOM 1549 N N . TRP A 1 199 ? -5.113 4.57 -1.792 1 98.81 199 TRP A N 1
ATOM 1550 C CA . TRP A 1 199 ? -4.098 3.531 -1.914 1 98.81 199 TRP A CA 1
ATOM 1551 C C . TRP A 1 199 ? -2.699 4.133 -1.933 1 98.81 199 TRP A C 1
ATOM 1553 O O . TRP A 1 199 ? -1.704 3.408 -2.002 1 98.81 199 TRP A O 1
ATOM 1563 N N . GLN A 1 200 ? -2.592 5.43 -1.888 1 98.94 200 GLN A N 1
ATOM 1564 C CA . GLN A 1 200 ? -1.303 6.105 -1.788 1 98.94 200 GLN A CA 1
ATOM 1565 C C . GLN A 1 200 ? -1.157 6.816 -0.445 1 98.94 200 GLN A C 1
ATOM 1567 O O . GLN A 1 200 ? -0.444 7.816 -0.34 1 98.94 200 GLN A O 1
ATOM 1572 N N . VAL A 1 201 ? -1.896 6.309 0.581 1 98.94 201 VAL A N 1
ATOM 1573 C CA . VAL A 1 201 ? -1.796 6.777 1.959 1 98.94 201 VAL A CA 1
ATOM 1574 C C . VAL A 1 201 ? -1.235 5.664 2.844 1 98.94 201 VAL A C 1
ATOM 1576 O O . VAL A 1 201 ? -1.842 4.598 2.973 1 98.94 201 VAL A O 1
ATOM 1579 N N . ILE A 1 202 ? -0.06 5.926 3.4 1 98.94 202 ILE A N 1
ATOM 1580 C CA . ILE A 1 202 ? 0.569 5.078 4.406 1 98.94 202 ILE A CA 1
ATOM 1581 C C . ILE A 1 202 ? 0.544 5.781 5.762 1 98.94 202 ILE A C 1
ATOM 1583 O O . ILE A 1 202 ? 1.038 6.902 5.895 1 98.94 202 ILE A O 1
ATOM 1587 N N . GLY A 1 203 ? -0.085 5.219 6.742 1 98.5 203 GLY A N 1
ATOM 1588 C CA . GLY A 1 203 ? -0.163 5.789 8.078 1 98.5 203 GLY A CA 1
ATOM 1589 C C . GLY A 1 203 ? -0.131 4.742 9.172 1 98.5 203 GLY A C 1
ATOM 1590 O O . GLY A 1 203 ? 0.125 3.566 8.914 1 98.5 203 GLY A O 1
ATOM 1591 N N . SER A 1 204 ? -0.284 5.199 10.359 1 96.75 204 SER A N 1
ATOM 1592 C CA . SER A 1 204 ? -0.41 4.273 11.477 1 96.75 204 SER A CA 1
ATOM 1593 C C . SER A 1 204 ? -1.677 3.43 11.359 1 96.75 204 SER A C 1
ATOM 1595 O O . SER A 1 204 ? -2.68 3.883 10.805 1 96.75 204 SER A O 1
ATOM 1597 N N . LEU A 1 205 ? -1.564 2.244 11.836 1 97.19 205 LEU A N 1
ATOM 1598 C CA . LEU A 1 205 ? -2.646 1.273 11.703 1 97.19 205 LEU A CA 1
ATOM 1599 C C . LEU A 1 205 ? -3.168 0.853 13.07 1 97.19 205 LEU A C 1
ATOM 1601 O O . LEU A 1 205 ? -2.385 0.521 13.969 1 97.19 205 LEU A O 1
ATOM 1605 N N . GLY A 1 206 ? -4.473 0.933 13.258 1 95.44 206 GLY A N 1
ATOM 1606 C CA . GLY A 1 206 ? -5.105 0.313 14.414 1 95.44 206 GLY A CA 1
ATOM 1607 C C . GLY A 1 206 ? -5.367 -1.17 14.227 1 95.44 206 GLY A C 1
ATOM 1608 O O . GLY A 1 206 ? -5.219 -1.696 13.117 1 95.44 206 GLY A O 1
ATOM 1609 N N . GLU A 1 207 ? -5.746 -1.779 15.312 1 96.56 207 GLU A N 1
ATOM 1610 C CA . GLU A 1 207 ? -6.152 -3.178 15.227 1 96.56 207 GLU A CA 1
ATOM 1611 C C . GLU A 1 207 ? -7.457 -3.322 14.445 1 96.56 207 GLU A C 1
ATOM 1613 O O . GLU A 1 207 ? -8.375 -2.512 14.602 1 96.56 207 GLU A O 1
ATOM 1618 N N . LEU A 1 208 ? -7.496 -4.258 13.508 1 98.06 208 LEU A N 1
ATOM 1619 C CA . LEU A 1 208 ? -8.68 -4.555 12.703 1 98.06 208 LEU A CA 1
ATOM 1620 C C . LEU A 1 208 ? -9.086 -6.016 12.859 1 98.06 208 LEU A C 1
ATOM 1622 O O . LEU A 1 208 ? -8.234 -6.887 13.031 1 98.06 208 LEU A O 1
ATOM 1626 N N . GLU A 1 209 ? -10.312 -6.207 12.781 1 97.94 209 GLU A N 1
ATOM 1627 C CA . GLU A 1 209 ? -10.891 -7.547 12.773 1 97.94 209 GLU A CA 1
ATOM 1628 C C . GLU A 1 209 ? -11.984 -7.668 11.719 1 97.94 209 GLU A C 1
ATOM 1630 O O . GLU A 1 209 ? -12.773 -6.742 11.531 1 97.94 209 GLU A O 1
ATOM 1635 N N . LEU A 1 210 ? -11.969 -8.727 10.922 1 97.81 210 LEU A N 1
ATOM 1636 C CA . LEU A 1 210 ? -13.07 -9.023 10.016 1 97.81 210 LEU A CA 1
ATOM 1637 C C . LEU A 1 210 ? -14.211 -9.719 10.766 1 97.81 210 LEU A C 1
ATOM 1639 O O . LEU A 1 210 ? -14.023 -10.797 11.328 1 97.81 210 LEU A O 1
ATOM 1643 N N . VAL A 1 211 ? -15.328 -9.07 10.797 1 96.88 211 VAL A N 1
ATOM 1644 C CA . VAL A 1 211 ? -16.438 -9.617 11.555 1 96.88 211 VAL A CA 1
ATOM 1645 C C . VAL A 1 211 ? -17.688 -9.672 10.68 1 96.88 211 VAL A C 1
ATOM 1647 O O . VAL A 1 211 ? -17.797 -8.938 9.695 1 96.88 211 VAL A O 1
ATOM 1650 N N . GLU A 1 212 ? -18.516 -10.562 10.945 1 95.12 212 GLU A N 1
ATOM 1651 C CA . GLU A 1 212 ? -19.812 -10.625 10.266 1 95.12 212 GLU A CA 1
ATOM 1652 C C . GLU A 1 212 ? -20.859 -9.805 11.008 1 95.12 212 GLU A C 1
ATOM 1654 O O . GLU A 1 212 ? -21.078 -10 12.211 1 95.12 212 GLU A O 1
ATOM 1659 N N . GLU A 1 213 ? -21.391 -8.836 10.391 1 93.25 213 GLU A N 1
ATOM 1660 C CA . GLU A 1 213 ? -22.516 -8.039 10.891 1 93.25 213 GLU A CA 1
ATOM 1661 C C . GLU A 1 213 ? -23.688 -8.07 9.922 1 93.25 213 GLU A C 1
ATOM 1663 O O . GLU A 1 213 ? -23.578 -7.621 8.781 1 93.25 213 GLU A O 1
ATOM 1668 N N . ALA A 1 214 ? -24.859 -8.617 10.422 1 92.19 214 ALA A N 1
ATOM 1669 C CA . ALA A 1 214 ? -26.078 -8.68 9.617 1 92.19 214 ALA A CA 1
ATOM 1670 C C . ALA A 1 214 ? -25.828 -9.406 8.305 1 92.19 214 ALA A C 1
ATOM 1672 O O . ALA A 1 214 ? -26.234 -8.93 7.234 1 92.19 214 ALA A O 1
ATOM 1673 N N . GLY A 1 215 ? -25.016 -10.406 8.289 1 93.06 215 GLY A N 1
ATOM 1674 C CA . GLY A 1 215 ? -24.797 -11.273 7.148 1 93.06 215 GLY A CA 1
ATOM 1675 C C . GLY A 1 215 ? -23.719 -10.766 6.207 1 93.06 215 GLY A C 1
ATOM 1676 O O . GLY A 1 215 ? -23.484 -11.367 5.152 1 93.06 215 GLY A O 1
ATOM 1677 N N . ARG A 1 216 ? -23.109 -9.664 6.582 1 95.06 216 ARG A N 1
ATOM 1678 C CA . ARG A 1 216 ? -22.047 -9.094 5.762 1 95.06 216 ARG A CA 1
ATOM 1679 C C . ARG A 1 216 ? -20.734 -8.992 6.547 1 95.06 216 ARG A C 1
ATOM 1681 O O . ARG A 1 216 ? -20.75 -8.695 7.746 1 95.06 216 ARG A O 1
ATOM 1688 N N . TRP A 1 217 ? -19.688 -9.266 5.863 1 97 217 TRP A N 1
ATOM 1689 C CA . TRP A 1 217 ? -18.391 -9.102 6.504 1 97 217 TRP A CA 1
ATOM 1690 C C . TRP A 1 217 ? -17.953 -7.648 6.473 1 97 217 TRP A C 1
ATOM 1692 O O . TRP A 1 217 ? -18.031 -6.984 5.438 1 97 217 TRP A O 1
ATOM 1702 N N . VAL A 1 218 ? -17.562 -7.117 7.59 1 96.94 218 VAL A N 1
ATOM 1703 C CA . VAL A 1 218 ? -17.078 -5.742 7.703 1 96.94 218 VAL A CA 1
ATOM 1704 C C . VAL A 1 218 ? -15.75 -5.723 8.453 1 96.94 218 VAL A C 1
ATOM 1706 O O . VAL A 1 218 ? -15.477 -6.598 9.281 1 96.94 218 VAL A O 1
ATOM 1709 N N . THR A 1 219 ? -14.883 -4.836 8.109 1 98.12 219 THR A N 1
ATOM 1710 C CA . THR A 1 219 ? -13.656 -4.602 8.867 1 98.12 219 THR A CA 1
ATOM 1711 C C . THR A 1 219 ? -13.93 -3.709 10.078 1 98.12 219 THR A C 1
ATOM 1713 O O . THR A 1 219 ? -14.305 -2.543 9.922 1 98.12 219 THR A O 1
ATOM 1716 N N . MET A 1 220 ? -13.75 -4.293 11.227 1 98.06 220 MET A N 1
ATOM 1717 C CA . MET A 1 220 ? -14.062 -3.635 12.492 1 98.06 220 MET A CA 1
ATOM 1718 C C . MET A 1 220 ? -12.789 -3.156 13.18 1 98.06 220 MET A C 1
ATOM 1720 O O . MET A 1 220 ? -11.844 -3.93 13.352 1 98.06 220 MET A O 1
ATOM 1724 N N . LYS A 1 221 ? -12.797 -1.844 13.516 1 97.81 221 LYS A N 1
ATOM 1725 C CA . LYS A 1 221 ? -11.688 -1.3 14.289 1 97.81 221 LYS A CA 1
ATOM 1726 C C . LYS A 1 221 ? -11.781 -1.718 15.758 1 97.81 221 LYS A C 1
ATOM 1728 O O . LYS A 1 221 ? -12.828 -1.568 16.375 1 97.81 221 LYS A O 1
ATOM 1733 N N . ARG A 1 222 ? -10.688 -2.254 16.281 1 96.5 222 ARG A N 1
ATOM 1734 C CA . ARG A 1 222 ? -10.586 -2.658 17.688 1 96.5 222 ARG A CA 1
ATOM 1735 C C . ARG A 1 222 ? -9.594 -1.782 18.438 1 96.5 222 ARG A C 1
ATOM 1737 O O . ARG A 1 222 ? -8.781 -1.08 17.828 1 96.5 222 ARG A O 1
ATOM 1744 N N . PRO A 1 223 ? -9.75 -1.716 19.797 1 92.81 223 PRO A N 1
ATOM 1745 C CA . PRO A 1 223 ? -8.758 -0.948 20.547 1 92.81 223 PRO A CA 1
ATOM 1746 C C . PRO A 1 223 ? -7.328 -1.448 20.328 1 92.81 223 PRO A C 1
ATOM 1748 O O . PRO A 1 223 ? -7.109 -2.654 20.188 1 92.81 223 PRO A O 1
ATOM 1751 N N . GLY A 1 224 ? -6.434 -0.499 20.312 1 92 224 GLY A N 1
ATOM 1752 C CA . GLY A 1 224 ? -5.027 -0.853 20.188 1 92 224 GLY A CA 1
ATOM 1753 C C . GLY A 1 224 ? -4.395 -0.318 18.906 1 92 224 GLY A C 1
ATOM 1754 O O . GLY A 1 224 ? -5.098 0.091 17.984 1 92 224 GLY A O 1
ATOM 1755 N N . VAL A 1 225 ? -3.068 -0.278 18.891 1 93.12 225 VAL A N 1
ATOM 1756 C CA . VAL A 1 225 ? -2.264 0.165 17.766 1 93.12 225 VAL A CA 1
ATOM 1757 C C . VAL A 1 225 ? -1.505 -1.021 17.172 1 93.12 225 VAL A C 1
ATOM 1759 O O . VAL A 1 225 ? -0.699 -1.654 17.859 1 93.12 225 VAL A O 1
ATOM 1762 N N . ALA A 1 226 ? -1.778 -1.341 15.953 1 95.5 226 ALA A N 1
ATOM 1763 C CA . ALA A 1 226 ? -1.108 -2.457 15.289 1 95.5 226 ALA A CA 1
ATOM 1764 C C . ALA A 1 226 ? 0.263 -2.041 14.773 1 95.5 226 ALA A C 1
ATOM 1766 O O . ALA A 1 226 ? 1.194 -2.85 14.734 1 95.5 226 ALA A O 1
ATOM 1767 N N . TRP A 1 227 ? 0.41 -0.795 14.352 1 96.19 227 TRP A N 1
ATOM 1768 C CA . TRP A 1 227 ? 1.65 -0.279 13.781 1 96.19 227 TRP A CA 1
ATOM 1769 C C . TRP A 1 227 ? 1.708 1.24 13.891 1 96.19 227 TRP A C 1
ATOM 1771 O O . TRP A 1 227 ? 0.808 1.938 13.422 1 96.19 227 TRP A O 1
ATOM 1781 N N . LEU A 1 228 ? 2.68 1.766 14.547 1 95.56 228 LEU A N 1
ATOM 1782 C CA . LEU A 1 228 ? 2.932 3.203 14.586 1 95.56 228 LEU A CA 1
ATOM 1783 C C . LEU A 1 228 ? 3.893 3.615 13.477 1 95.56 228 LEU A C 1
ATOM 1785 O O . LEU A 1 228 ? 5.082 3.299 13.531 1 95.56 228 LEU A O 1
ATOM 1789 N N . ASP A 1 229 ? 3.432 4.367 12.508 1 96.69 229 ASP A N 1
ATOM 1790 C CA . ASP A 1 229 ? 4.207 4.73 11.328 1 96.69 229 ASP A CA 1
ATOM 1791 C C . ASP A 1 229 ? 4.945 6.051 11.539 1 96.69 229 ASP A C 1
ATOM 1793 O O . ASP A 1 229 ? 4.668 7.039 10.859 1 96.69 229 ASP A O 1
ATOM 1797 N N . ASP A 1 230 ? 5.91 6.035 12.375 1 96 230 ASP A N 1
ATOM 1798 C CA . ASP A 1 230 ? 6.711 7.215 12.695 1 96 230 ASP A CA 1
ATOM 1799 C C . ASP A 1 230 ? 8.18 6.844 12.898 1 96 230 ASP A C 1
ATOM 1801 O O . ASP A 1 230 ? 8.5 5.676 13.125 1 96 230 ASP A O 1
ATOM 1805 N N . GLY A 1 231 ? 9.055 7.895 12.742 1 97.12 231 GLY A N 1
ATOM 1806 C CA . GLY A 1 231 ? 10.469 7.668 12.977 1 97.12 231 GLY A CA 1
ATOM 1807 C C . GLY A 1 231 ? 11.039 6.539 12.133 1 97.12 231 GLY A C 1
ATOM 1808 O O . GLY A 1 231 ? 10.852 6.512 10.914 1 97.12 231 GLY A O 1
ATOM 1809 N N . MET A 1 232 ? 11.656 5.594 12.844 1 97.81 232 MET A N 1
ATOM 1810 C CA . MET A 1 232 ? 12.383 4.5 12.195 1 97.81 232 MET A CA 1
ATOM 1811 C C . MET A 1 232 ? 11.422 3.594 11.43 1 97.81 232 MET A C 1
ATOM 1813 O O . MET A 1 232 ? 11.836 2.844 10.547 1 97.81 232 MET A O 1
ATOM 1817 N N . ASN A 1 233 ? 10.148 3.682 11.68 1 98.19 233 ASN A N 1
ATOM 1818 C CA . ASN A 1 233 ? 9.172 2.795 11.055 1 98.19 233 ASN A CA 1
ATOM 1819 C C . ASN A 1 233 ? 8.727 3.324 9.688 1 98.19 233 ASN A C 1
ATOM 1821 O O . ASN A 1 233 ? 8.188 2.574 8.875 1 98.19 233 ASN A O 1
ATOM 1825 N N . LYS A 1 234 ? 8.938 4.617 9.422 1 98.75 234 LYS A N 1
ATOM 1826 C CA . LYS A 1 234 ? 8.477 5.176 8.148 1 98.75 234 LYS A CA 1
ATOM 1827 C C . LYS A 1 234 ? 9.188 4.523 6.969 1 98.75 234 LYS A C 1
ATOM 1829 O O . LYS A 1 234 ? 8.539 4.059 6.031 1 98.75 234 LYS A O 1
ATOM 1834 N N . PRO A 1 235 ? 10.562 4.398 7.004 1 98.88 235 PRO A N 1
ATOM 1835 C CA . PRO A 1 235 ? 11.195 3.68 5.891 1 98.88 235 PRO A CA 1
ATOM 1836 C C . PRO A 1 235 ? 10.711 2.238 5.77 1 98.88 235 PRO A C 1
ATOM 1838 O O . PRO A 1 235 ? 10.555 1.728 4.656 1 98.88 235 PRO A O 1
ATOM 1841 N N . LEU A 1 236 ? 10.461 1.581 6.879 1 98.81 236 LEU A N 1
ATOM 1842 C CA . LEU A 1 236 ? 9.992 0.2 6.855 1 98.81 236 LEU A CA 1
ATOM 1843 C C . LEU A 1 236 ? 8.609 0.108 6.215 1 98.81 236 LEU A C 1
ATOM 1845 O O . LEU A 1 236 ? 8.344 -0.811 5.434 1 98.81 236 LEU A O 1
ATOM 1849 N N . SER A 1 237 ? 7.773 1.06 6.535 1 98.81 237 SER A N 1
ATOM 1850 C CA . SER A 1 237 ? 6.445 1.097 5.93 1 98.81 237 SER A CA 1
ATOM 1851 C C . SER A 1 237 ? 6.527 1.314 4.422 1 98.81 237 SER A C 1
ATOM 1853 O O . SER A 1 237 ? 5.781 0.699 3.66 1 98.81 237 SER A O 1
ATOM 1855 N N . ILE A 1 238 ? 7.41 2.197 4.039 1 98.94 238 ILE A N 1
ATOM 1856 C CA . ILE A 1 238 ? 7.605 2.453 2.617 1 98.94 238 ILE A CA 1
ATOM 1857 C C . ILE A 1 238 ? 8.07 1.177 1.921 1 98.94 238 ILE A C 1
ATOM 1859 O O . ILE A 1 238 ? 7.543 0.809 0.869 1 98.94 238 ILE A O 1
ATOM 1863 N N . GLU A 1 239 ? 9.023 0.509 2.506 1 98.75 239 GLU A N 1
ATOM 1864 C CA . GLU A 1 239 ? 9.508 -0.755 1.961 1 98.75 239 GLU A CA 1
ATOM 1865 C C . GLU A 1 239 ? 8.383 -1.782 1.862 1 98.75 239 GLU A C 1
ATOM 1867 O O . GLU A 1 239 ? 8.242 -2.457 0.841 1 98.75 239 GLU A O 1
ATOM 1872 N N . ARG A 1 240 ? 7.559 -1.888 2.836 1 98.75 240 ARG A N 1
ATOM 1873 C CA . ARG A 1 240 ? 6.523 -2.912 2.908 1 98.75 240 ARG A CA 1
ATOM 1874 C C . ARG A 1 240 ? 5.391 -2.617 1.931 1 98.75 240 ARG A C 1
ATOM 1876 O O . ARG A 1 240 ? 4.848 -3.531 1.307 1 98.75 240 ARG A O 1
ATOM 1883 N N . VAL A 1 241 ? 5.047 -1.333 1.8 1 98.88 241 VAL A N 1
ATOM 1884 C CA . VAL A 1 241 ? 3.852 -0.987 1.037 1 98.88 241 VAL A CA 1
ATOM 1885 C C . VAL A 1 241 ? 4.234 -0.678 -0.409 1 98.88 241 VAL A C 1
ATOM 1887 O O . VAL A 1 241 ? 3.621 -1.2 -1.344 1 98.88 241 VAL A O 1
ATOM 1890 N N . ILE A 1 242 ? 5.266 0.098 -0.588 1 98.81 242 ILE A N 1
ATOM 1891 C CA . ILE A 1 242 ? 5.633 0.546 -1.927 1 98.81 242 ILE A CA 1
ATOM 1892 C C . ILE A 1 242 ? 6.586 -0.462 -2.564 1 98.81 242 ILE A C 1
ATOM 1894 O O . ILE A 1 242 ? 6.504 -0.73 -3.766 1 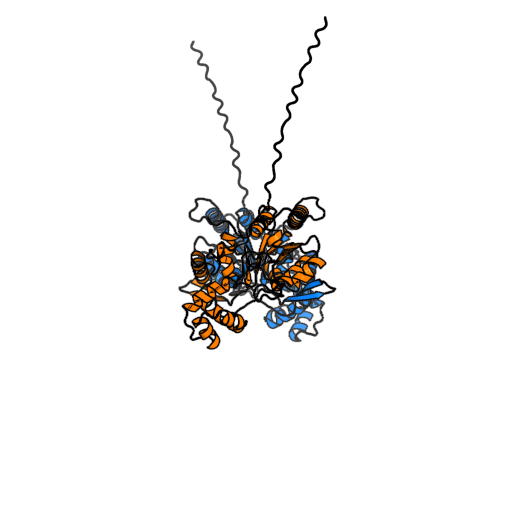98.81 242 ILE A O 1
ATOM 1898 N N . GLY A 1 243 ? 7.516 -1.003 -1.785 1 98.38 243 GLY A N 1
ATOM 1899 C CA . GLY A 1 243 ? 8.461 -1.987 -2.293 1 98.38 243 GLY A CA 1
ATOM 1900 C C . GLY A 1 243 ? 9.609 -1.369 -3.059 1 98.38 243 GLY A C 1
ATOM 1901 O O . GLY A 1 243 ? 10.328 -2.064 -3.781 1 98.38 243 GLY A O 1
ATOM 1902 N N . GLN A 1 244 ? 9.711 -0.058 -2.949 1 97.56 244 GLN A N 1
ATOM 1903 C CA . GLN A 1 244 ? 10.773 0.679 -3.627 1 97.56 244 GLN A CA 1
ATOM 1904 C C . GLN A 1 244 ? 11.18 1.917 -2.832 1 97.56 244 GLN A C 1
ATOM 1906 O O . GLN A 1 244 ? 10.328 2.59 -2.246 1 97.56 244 GLN A O 1
ATOM 1911 N N . ARG A 1 245 ? 12.461 2.166 -2.867 1 98 245 ARG A N 1
ATOM 1912 C CA . ARG A 1 245 ? 12.969 3.402 -2.281 1 98 245 ARG A CA 1
ATOM 1913 C C . ARG A 1 245 ? 12.523 4.613 -3.092 1 98 245 ARG A C 1
ATOM 1915 O O . ARG A 1 245 ? 12.68 4.645 -4.312 1 98 245 ARG A O 1
ATOM 1922 N N . PRO A 1 246 ? 11.984 5.66 -2.498 1 98.81 246 PRO A N 1
ATOM 1923 C CA . PRO A 1 246 ? 11.516 6.836 -3.244 1 98.81 246 PRO A CA 1
ATOM 1924 C C . PRO A 1 246 ? 12.672 7.695 -3.762 1 98.81 246 PRO A C 1
ATOM 1926 O O . PRO A 1 246 ? 13.812 7.523 -3.338 1 98.81 246 PRO A O 1
ATOM 1929 N N . ALA A 1 247 ? 12.32 8.57 -4.68 1 98.88 247 ALA A N 1
ATOM 1930 C CA . ALA A 1 247 ? 13.273 9.555 -5.203 1 98.88 247 ALA A CA 1
ATOM 1931 C C . ALA A 1 247 ? 13.234 10.844 -4.387 1 98.88 247 ALA A C 1
ATOM 1933 O O . ALA A 1 247 ? 14.227 11.57 -4.332 1 98.88 247 ALA A O 1
ATOM 1934 N N . ILE A 1 248 ? 12.078 11.125 -3.797 1 98.94 248 ILE A N 1
ATOM 1935 C CA . ILE A 1 248 ? 11.883 12.352 -3.031 1 98.94 248 ILE A CA 1
ATOM 1936 C C . ILE A 1 248 ? 11.234 12.023 -1.69 1 98.94 248 ILE A C 1
ATOM 1938 O O . ILE A 1 248 ? 10.305 11.211 -1.624 1 98.94 248 ILE A O 1
ATOM 1942 N N . ALA A 1 249 ? 11.711 12.594 -0.644 1 99 249 ALA A N 1
ATOM 1943 C CA . ALA A 1 249 ? 11.062 12.555 0.662 1 99 249 ALA A CA 1
ATOM 1944 C C . ALA A 1 249 ? 10.914 13.953 1.25 1 99 249 ALA A C 1
ATOM 1946 O O . ALA A 1 249 ? 11.844 14.758 1.197 1 99 249 ALA A O 1
ATOM 1947 N N . VAL A 1 250 ? 9.742 14.242 1.757 1 99 250 VAL A N 1
ATOM 1948 C CA . VAL A 1 250 ? 9.43 15.562 2.295 1 99 250 VAL A CA 1
ATOM 1949 C C . VAL A 1 250 ? 8.898 15.43 3.723 1 99 250 VAL A C 1
ATOM 1951 O O . VAL A 1 250 ? 8.016 14.609 3.99 1 99 250 VAL A O 1
ATOM 1954 N N . GLY A 1 251 ? 9.438 16.125 4.652 1 98.88 251 GLY A N 1
ATOM 1955 C CA . GLY A 1 251 ? 9 16.125 6.039 1 98.88 251 GLY A CA 1
ATOM 1956 C C . GLY A 1 251 ? 9.164 17.484 6.707 1 98.88 251 GLY A C 1
ATOM 1957 O O . GLY A 1 251 ? 9.477 18.469 6.043 1 98.88 251 GLY A O 1
ATOM 1958 N N . ASN A 1 252 ? 8.883 17.578 7.988 1 98.88 252 ASN A N 1
ATOM 1959 C CA . ASN A 1 252 ? 9.008 18.828 8.711 1 98.88 252 ASN A CA 1
ATOM 1960 C C . ASN A 1 252 ? 9.57 18.625 10.117 1 98.88 252 ASN A C 1
ATOM 1962 O O . ASN A 1 252 ? 9.742 19.578 10.875 1 98.88 252 ASN A O 1
ATOM 1966 N N . SER A 1 253 ? 9.867 17.359 10.508 1 98.62 253 SER A N 1
ATOM 1967 C CA . SER A 1 253 ? 10.219 17.078 11.898 1 98.62 253 SER A CA 1
ATOM 1968 C C . SER A 1 253 ? 11.273 15.984 11.984 1 98.62 253 SER A C 1
ATOM 1970 O O . SER A 1 253 ? 11.609 15.352 10.977 1 98.62 253 SER A O 1
ATOM 1972 N N . ASP A 1 254 ? 11.773 15.734 13.219 1 98.5 254 ASP A N 1
ATOM 1973 C CA . ASP A 1 254 ? 12.75 14.672 13.461 1 98.5 254 ASP A CA 1
ATOM 1974 C C . ASP A 1 254 ? 12.125 13.297 13.266 1 98.5 254 ASP A C 1
ATOM 1976 O O . ASP A 1 254 ? 12.828 12.312 13.016 1 98.5 254 ASP A O 1
ATOM 1980 N N . GLY A 1 255 ? 10.773 13.219 13.398 1 97.88 255 GLY A N 1
ATOM 1981 C CA . GLY A 1 255 ? 10.102 11.969 13.078 1 97.88 255 GLY A CA 1
ATOM 1982 C C . GLY A 1 255 ? 10.273 11.555 11.625 1 97.88 255 GLY A C 1
ATOM 1983 O O . GLY A 1 255 ? 10.125 10.375 11.297 1 97.88 255 GLY A O 1
ATOM 1984 N N . ASP A 1 256 ? 10.641 12.484 10.758 1 98.69 256 ASP A N 1
ATOM 1985 C CA . ASP A 1 256 ? 10.789 12.219 9.328 1 98.69 256 ASP A CA 1
ATOM 1986 C C . ASP A 1 256 ? 12.25 11.945 8.969 1 98.69 256 ASP A C 1
ATOM 1988 O O . ASP A 1 256 ? 12.555 11.555 7.844 1 98.69 256 ASP A O 1
ATOM 1992 N N . TYR A 1 257 ? 13.141 12.195 9.945 1 98.69 257 TYR A N 1
ATOM 1993 C CA . TYR A 1 257 ? 14.57 12.125 9.695 1 98.69 257 TYR A CA 1
ATOM 1994 C C . TYR A 1 257 ? 14.953 10.781 9.078 1 98.69 257 TYR A C 1
ATOM 1996 O O . TYR A 1 257 ? 15.617 10.734 8.039 1 98.69 257 TYR A O 1
ATOM 2004 N N . PRO A 1 258 ? 14.5 9.633 9.617 1 98.62 258 PRO A N 1
ATOM 2005 C CA . PRO A 1 258 ? 14.898 8.352 9.023 1 98.62 258 PRO A CA 1
ATOM 2006 C C . PRO A 1 258 ? 14.391 8.195 7.59 1 98.62 258 PRO A C 1
ATOM 2008 O O . PRO A 1 258 ? 15.102 7.656 6.734 1 98.62 258 PRO A O 1
ATOM 2011 N N . MET A 1 259 ? 13.195 8.641 7.305 1 98.81 259 MET A N 1
ATOM 2012 C CA . MET A 1 259 ? 12.633 8.578 5.957 1 98.81 259 MET A CA 1
ATOM 2013 C C . MET A 1 259 ? 13.461 9.406 4.984 1 98.81 259 MET A C 1
ATOM 2015 O O . MET A 1 259 ? 13.773 8.953 3.881 1 98.81 259 MET A O 1
ATOM 2019 N N . LEU A 1 260 ? 13.852 10.617 5.391 1 98.88 260 LEU A N 1
ATOM 2020 C CA . LEU A 1 260 ? 14.656 11.508 4.551 1 98.88 260 LEU A CA 1
ATOM 2021 C C . LEU A 1 260 ? 16.031 10.906 4.297 1 98.88 260 LEU A C 1
ATOM 2023 O O . LEU A 1 260 ? 16.516 10.891 3.158 1 98.88 260 LEU A O 1
ATOM 2027 N N . VAL A 1 261 ? 16.641 10.383 5.332 1 98.62 261 VAL A N 1
ATOM 2028 C CA . VAL A 1 261 ? 17.969 9.812 5.211 1 98.62 261 VAL A CA 1
ATOM 2029 C C . VAL A 1 261 ? 17.938 8.586 4.309 1 98.62 261 VAL A C 1
ATOM 2031 O O . VAL A 1 261 ? 18.703 8.484 3.346 1 98.62 261 VAL A O 1
ATOM 2034 N N . TRP A 1 262 ? 17.062 7.664 4.625 1 98.62 262 TRP A N 1
ATOM 2035 C CA . TRP A 1 262 ? 16.984 6.418 3.869 1 98.62 262 TRP A CA 1
ATOM 2036 C C . TRP A 1 262 ? 16.719 6.695 2.393 1 98.62 262 TRP A C 1
ATOM 2038 O O . TRP A 1 262 ? 17.375 6.117 1.521 1 98.62 262 TRP A O 1
ATOM 2048 N N . THR A 1 263 ? 15.836 7.625 2.08 1 98.75 263 THR A N 1
ATOM 2049 C CA . THR A 1 263 ? 15.5 7.996 0.709 1 98.75 263 THR A CA 1
ATOM 2050 C C . THR A 1 263 ? 16.719 8.57 -0.008 1 98.75 263 THR A C 1
ATOM 2052 O O . THR A 1 263 ? 17.062 8.141 -1.111 1 98.75 263 THR A O 1
ATOM 2055 N N . THR A 1 264 ? 17.438 9.453 0.623 1 98.5 264 THR A N 1
ATOM 2056 C CA . THR A 1 264 ? 18.453 10.234 -0.057 1 98.5 264 THR A CA 1
ATOM 2057 C C . THR A 1 264 ? 19.781 9.477 -0.08 1 98.5 264 THR A C 1
ATOM 2059 O O . THR A 1 264 ? 20.75 9.938 -0.685 1 98.5 264 THR A O 1
ATOM 2062 N N . GLN A 1 265 ? 19.828 8.305 0.469 1 97.44 265 GLN A N 1
ATOM 2063 C CA . GLN A 1 265 ? 21 7.449 0.385 1 97.44 265 GLN A CA 1
ATOM 2064 C C . GLN A 1 265 ? 20.891 6.453 -0.765 1 97.44 265 GLN A C 1
ATOM 2066 O O . GLN A 1 265 ? 21.797 5.652 -0.998 1 97.44 265 GLN A O 1
ATOM 2071 N N . GLY A 1 266 ? 19.781 6.469 -1.468 1 94.88 266 GLY A N 1
ATOM 2072 C CA . GLY A 1 266 ? 19.609 5.59 -2.609 1 94.88 266 GLY A CA 1
ATOM 2073 C C . GLY A 1 266 ? 20.469 5.957 -3.795 1 94.88 266 GLY A C 1
ATOM 2074 O O . GLY A 1 266 ? 20.984 7.074 -3.871 1 94.88 266 GLY A O 1
ATOM 2075 N N . ALA A 1 267 ? 20.625 5.066 -4.688 1 93.62 267 ALA A N 1
ATOM 2076 C CA . ALA A 1 267 ? 21.375 5.32 -5.918 1 93.62 267 ALA A CA 1
ATOM 2077 C C . ALA A 1 267 ? 20.625 6.297 -6.82 1 93.62 267 ALA A C 1
ATOM 2079 O O . ALA A 1 267 ? 19.391 6.375 -6.773 1 93.62 267 ALA A O 1
ATOM 2080 N N . GLY A 1 268 ? 21.391 7.094 -7.645 1 95.94 268 GLY A N 1
ATOM 2081 C CA . GLY A 1 268 ? 20.766 8.023 -8.578 1 95.94 268 GLY A CA 1
ATOM 2082 C C . GLY A 1 268 ? 20.312 9.312 -7.922 1 95.94 268 GLY A C 1
ATOM 2083 O O . GLY A 1 268 ? 20.641 9.578 -6.762 1 95.94 268 GLY A O 1
ATOM 2084 N N . PRO A 1 269 ? 19.625 10.188 -8.695 1 98.38 269 PRO A N 1
ATOM 2085 C CA . PRO A 1 269 ? 19.172 11.453 -8.141 1 98.38 269 PRO A CA 1
ATOM 2086 C C . PRO A 1 269 ? 18.125 11.273 -7.039 1 98.38 269 PRO A C 1
ATOM 2088 O O . PRO A 1 269 ? 17.141 10.539 -7.223 1 98.38 269 PRO A O 1
ATOM 2091 N N . ARG A 1 270 ? 18.375 11.852 -5.938 1 98.69 270 ARG A N 1
ATOM 2092 C CA . ARG A 1 270 ? 17.469 11.859 -4.793 1 98.69 270 ARG A CA 1
ATOM 2093 C C . ARG A 1 270 ? 17.328 13.266 -4.223 1 98.69 270 ARG A C 1
ATOM 2095 O O . ARG A 1 270 ? 18.234 14.086 -4.336 1 98.69 270 ARG A O 1
ATOM 2102 N N . LEU A 1 271 ? 16.203 13.5 -3.572 1 98.88 271 LEU A N 1
ATOM 2103 C CA . LEU A 1 271 ? 15.945 14.82 -3.008 1 98.88 271 LEU A CA 1
ATOM 2104 C C . LEU A 1 271 ? 15.242 14.703 -1.656 1 98.88 271 LEU A C 1
ATOM 2106 O O . LEU A 1 271 ? 14.234 14.008 -1.534 1 98.88 271 LEU A O 1
ATOM 2110 N N . GLY A 1 272 ? 15.82 15.273 -0.664 1 98.94 272 GLY A N 1
ATOM 2111 C CA . GLY A 1 272 ? 15.164 15.508 0.614 1 98.94 272 GLY A CA 1
ATOM 2112 C C . GLY A 1 272 ? 14.695 16.938 0.786 1 98.94 272 GLY A C 1
ATOM 2113 O O . GLY A 1 272 ? 15.383 17.875 0.389 1 98.94 272 GLY A O 1
ATOM 2114 N N . ILE A 1 273 ? 13.492 17.141 1.254 1 98.94 273 ILE A N 1
ATOM 2115 C CA . ILE A 1 273 ? 12.93 18.469 1.51 1 98.94 273 ILE A CA 1
ATOM 2116 C C . ILE A 1 273 ? 12.43 18.547 2.951 1 98.94 273 ILE A C 1
ATOM 2118 O O . ILE A 1 273 ? 11.695 17.672 3.412 1 98.94 273 ILE A O 1
ATOM 2122 N N . LEU A 1 274 ? 12.867 19.531 3.637 1 98.88 274 LEU A N 1
ATOM 2123 C CA . LEU A 1 274 ? 12.461 19.766 5.016 1 98.88 274 LEU A CA 1
ATOM 2124 C C . LEU A 1 274 ? 11.75 21.109 5.152 1 98.88 274 LEU A C 1
ATOM 2126 O O . LEU A 1 274 ? 12.328 22.156 4.859 1 98.88 274 LEU A O 1
ATOM 2130 N N . VAL A 1 275 ? 10.5 21.109 5.559 1 98.88 275 VAL A N 1
ATOM 2131 C CA . VAL A 1 275 ? 9.734 22.328 5.777 1 98.88 275 VAL A CA 1
ATOM 2132 C C . VAL A 1 275 ? 10.031 22.891 7.168 1 98.88 275 VAL A C 1
ATOM 2134 O O . VAL A 1 275 ? 9.758 22.234 8.18 1 98.88 275 VAL A O 1
ATOM 2137 N N . HIS A 1 276 ? 10.633 24 7.242 1 98.88 276 HIS A N 1
ATOM 2138 C CA . HIS A 1 276 ? 10.914 24.688 8.508 1 98.88 276 HIS A CA 1
ATOM 2139 C C . HIS A 1 276 ? 9.867 25.75 8.797 1 98.88 276 HIS A C 1
ATOM 2141 O O . HIS A 1 276 ? 9.711 26.703 8.031 1 98.88 276 HIS A O 1
ATOM 2147 N N . HIS A 1 277 ? 9.172 25.578 9.859 1 98.81 277 HIS A N 1
ATOM 2148 C CA . HIS A 1 277 ? 8.078 26.469 10.234 1 98.81 277 HIS A CA 1
ATOM 2149 C C . HIS A 1 277 ? 8.594 27.75 10.875 1 98.81 277 HIS A C 1
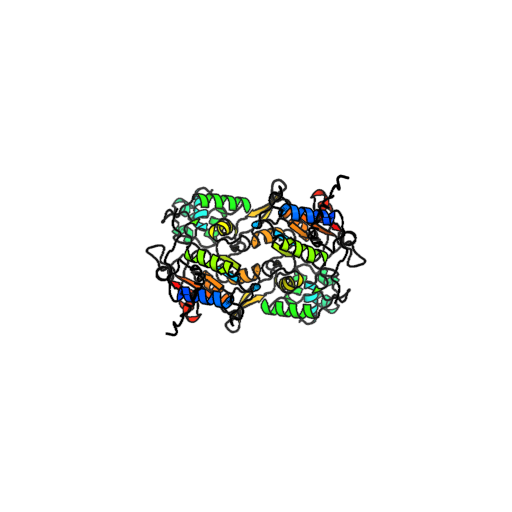ATOM 2151 O O . HIS A 1 277 ? 8.695 27.844 12.102 1 98.81 277 HIS A O 1
ATOM 2157 N N . THR A 1 278 ? 8.82 28.781 10.07 1 98.62 278 THR A N 1
ATOM 2158 C CA . THR A 1 278 ? 9.461 30.016 10.523 1 98.62 278 THR A CA 1
ATOM 2159 C C . THR A 1 278 ? 8.492 31.188 10.461 1 98.62 278 THR A C 1
ATOM 2161 O O . THR A 1 278 ? 8.859 32.312 10.75 1 98.62 278 THR A O 1
ATOM 2164 N N . ASP A 1 279 ? 7.25 30.953 10 1 98.5 279 ASP A N 1
ATOM 2165 C CA . ASP A 1 279 ? 6.348 32.062 9.68 1 98.5 279 ASP A CA 1
ATOM 2166 C C . ASP A 1 279 ? 5.348 32.281 10.812 1 98.5 279 ASP A C 1
ATOM 2168 O O . ASP A 1 279 ? 4.18 31.906 10.703 1 98.5 279 ASP A O 1
ATOM 2172 N N . LYS A 1 280 ? 5.703 33.031 11.758 1 97.44 280 LYS A N 1
ATOM 2173 C CA . LYS A 1 280 ? 4.863 33.312 12.922 1 97.44 280 LYS A CA 1
ATOM 2174 C C . LYS A 1 280 ? 3.656 34.156 12.531 1 97.44 280 LYS A C 1
ATOM 2176 O O . LYS A 1 280 ? 2.564 33.969 13.078 1 97.44 280 LYS A O 1
ATOM 2181 N N . ALA A 1 281 ? 3.779 35.031 11.555 1 96.81 281 ALA A N 1
ATOM 2182 C CA . ALA A 1 281 ? 2.756 36.031 11.195 1 96.81 281 ALA A CA 1
ATOM 2183 C C . ALA A 1 281 ? 1.574 35.344 10.508 1 96.81 281 ALA A C 1
ATOM 2185 O O . ALA A 1 281 ? 0.418 35.688 10.758 1 96.81 281 ALA A O 1
ATOM 2186 N N . ARG A 1 282 ? 1.803 34.406 9.641 1 96.38 282 ARG A N 1
ATOM 2187 C CA . ARG A 1 282 ? 0.734 33.844 8.812 1 96.38 282 ARG A CA 1
ATOM 2188 C C . ARG A 1 282 ? 0.355 32.438 9.258 1 96.38 282 ARG A C 1
ATOM 2190 O O . ARG A 1 282 ? -0.693 31.922 8.875 1 96.38 282 ARG A O 1
ATOM 2197 N N . GLU A 1 283 ? 1.269 31.844 10.117 1 96.12 283 GLU A N 1
ATOM 2198 C CA . GLU A 1 283 ? 1.086 30.484 10.602 1 96.12 283 GLU A CA 1
ATOM 2199 C C . GLU A 1 283 ? 1.634 30.328 12.023 1 96.12 283 GLU A C 1
ATOM 2201 O O . GLU A 1 283 ? 1.236 31.047 12.93 1 96.12 283 GLU A O 1
ATOM 2206 N N . PHE A 1 284 ? 2.465 29.312 12.258 1 96.94 284 PHE A N 1
ATOM 2207 C CA . PHE A 1 284 ? 3.141 29.078 13.531 1 96.94 284 PHE A CA 1
ATOM 2208 C C . PHE A 1 284 ? 4.648 28.969 13.328 1 96.94 284 PHE A C 1
ATOM 2210 O O . PHE A 1 284 ? 5.109 28.391 12.344 1 96.94 284 PHE A O 1
ATOM 2217 N N . ALA A 1 285 ? 5.363 29.594 14.203 1 98.12 285 ALA A N 1
ATOM 2218 C CA . ALA A 1 285 ? 6.812 29.391 14.195 1 98.12 285 ALA A CA 1
ATOM 2219 C C . ALA A 1 285 ? 7.242 28.453 15.312 1 98.12 285 ALA A C 1
ATOM 2221 O O . ALA A 1 285 ? 6.953 28.703 16.484 1 98.12 285 ALA A O 1
ATOM 2222 N N . TYR A 1 286 ? 7.828 27.344 15.023 1 97.75 286 TYR A N 1
ATOM 2223 C CA . TYR A 1 286 ? 8.266 26.344 15.984 1 97.75 286 TYR A CA 1
ATOM 2224 C C . TYR A 1 286 ? 9.305 25.406 15.359 1 97.75 286 TYR A C 1
ATOM 2226 O O . TYR A 1 286 ? 9.398 25.312 14.141 1 97.75 286 TYR A O 1
ATOM 2234 N N . ASP A 1 287 ? 10.125 24.812 16.141 1 97.25 287 ASP A N 1
ATOM 2235 C CA . ASP A 1 287 ? 11.117 23.844 15.664 1 97.25 287 ASP A CA 1
ATOM 2236 C C . ASP A 1 287 ? 11.703 23.031 16.828 1 97.25 287 ASP A C 1
ATOM 2238 O O . ASP A 1 287 ? 11.023 22.172 17.391 1 97.25 287 ASP A O 1
ATOM 2242 N N . ARG A 1 288 ? 12.859 23.422 17.438 1 97.31 288 ARG A N 1
ATOM 2243 C CA . ARG A 1 288 ? 13.711 22.562 18.281 1 97.31 288 ARG A CA 1
ATOM 2244 C C . ARG A 1 288 ? 13.039 22.266 19.609 1 97.31 288 ARG A C 1
ATOM 2246 O O . ARG A 1 288 ? 13.211 21.172 20.172 1 97.31 288 ARG A O 1
ATOM 2253 N N . GLU A 1 289 ? 12.234 23.203 20.172 1 93.5 289 GLU A N 1
ATOM 2254 C CA . GLU A 1 289 ? 11.703 23.047 21.516 1 93.5 289 GLU A CA 1
ATOM 2255 C C . GLU A 1 289 ? 10.227 22.672 21.5 1 93.5 289 GLU A C 1
ATOM 2257 O O . GLU A 1 289 ? 9.609 22.531 22.562 1 93.5 289 GLU A O 1
ATOM 2262 N N . SER A 1 290 ? 9.742 22.547 20.297 1 92.62 290 SER A N 1
ATOM 2263 C CA . SER A 1 290 ? 8.312 22.281 20.172 1 92.62 290 SER A CA 1
ATOM 2264 C C . SER A 1 290 ? 7.984 20.828 20.547 1 92.62 290 SER A C 1
ATOM 2266 O O . SER A 1 290 ? 8.719 19.922 20.188 1 92.62 290 SER A O 1
ATOM 2268 N N . HIS A 1 291 ? 6.887 20.625 21.25 1 86.62 291 HIS A N 1
ATOM 2269 C CA . HIS A 1 291 ? 6.422 19.281 21.578 1 86.62 291 HIS A CA 1
ATOM 2270 C C . HIS A 1 291 ? 5.738 18.625 20.375 1 86.62 291 HIS A C 1
ATOM 2272 O O . HIS A 1 291 ? 5.684 17.406 20.281 1 86.62 291 HIS A O 1
ATOM 2278 N N . ILE A 1 292 ? 5.164 19.469 19.516 1 91.19 292 ILE A N 1
ATOM 2279 C CA . ILE A 1 292 ? 4.52 19.047 18.281 1 91.19 292 ILE A CA 1
ATOM 2280 C C . ILE A 1 292 ? 5.426 19.375 17.094 1 91.19 292 ILE A C 1
ATOM 2282 O O . ILE A 1 292 ? 5.801 20.531 16.891 1 91.19 292 ILE A O 1
ATOM 2286 N N . GLY A 1 293 ? 5.73 18.344 16.344 1 94.38 293 GLY A N 1
ATOM 2287 C CA . GLY A 1 293 ? 6.555 18.562 15.156 1 94.38 293 GLY A CA 1
ATOM 2288 C C . GLY A 1 293 ? 7.973 18.984 15.492 1 94.38 293 GLY A C 1
ATOM 2289 O O . GLY A 1 293 ? 8.547 19.828 14.805 1 94.38 293 GLY A O 1
ATOM 2290 N N . LYS A 1 294 ? 8.547 18.453 16.609 1 96.81 294 LYS A N 1
ATOM 2291 C CA . LYS A 1 294 ? 9.914 18.812 16.984 1 96.81 294 LYS A CA 1
ATOM 2292 C C . LYS A 1 294 ? 10.883 18.594 15.828 1 96.81 294 LYS A C 1
ATOM 2294 O O . LYS A 1 294 ? 10.906 17.531 15.219 1 96.81 294 LYS A O 1
ATOM 2299 N N . LEU A 1 295 ? 11.617 19.609 15.5 1 98.5 295 LEU A N 1
ATOM 2300 C CA . LEU A 1 295 ? 12.641 19.625 14.461 1 98.5 295 LEU A CA 1
ATOM 2301 C C . LEU A 1 295 ? 13.977 20.109 15.016 1 98.5 295 LEU A C 1
ATOM 2303 O O . LEU A 1 295 ? 14.18 21.312 15.188 1 98.5 295 LEU A O 1
ATOM 2307 N N . ASP A 1 296 ? 14.82 19.219 15.289 1 98.5 296 ASP A N 1
ATOM 2308 C CA . ASP A 1 296 ? 16.109 19.516 15.914 1 98.5 296 ASP A CA 1
ATOM 2309 C C . ASP A 1 296 ? 17.25 18.875 15.133 1 98.5 296 ASP A C 1
ATOM 2311 O O . ASP A 1 296 ? 17.859 19.531 14.281 1 98.5 296 ASP A O 1
ATOM 2315 N N . LYS A 1 297 ? 17.391 17.578 15.188 1 98.06 297 LYS A N 1
ATOM 2316 C CA . LYS A 1 297 ? 18.469 16.859 14.508 1 98.06 297 LYS A CA 1
ATOM 2317 C C . LYS A 1 297 ? 18.375 17.031 12.992 1 98.06 297 LYS A C 1
ATOM 2319 O O . LYS A 1 297 ? 19.375 17.312 12.336 1 98.06 297 LYS A O 1
ATOM 2324 N N . ALA A 1 298 ? 17.25 16.859 12.453 1 98.56 298 ALA A N 1
ATOM 2325 C CA . ALA A 1 298 ? 17.062 16.953 11.008 1 98.56 298 ALA A CA 1
ATOM 2326 C C . ALA A 1 298 ? 17.375 18.359 10.508 1 98.56 298 ALA A C 1
ATOM 2328 O O . ALA A 1 298 ? 17.891 18.531 9.391 1 98.56 298 ALA A O 1
ATOM 2329 N N . LEU A 1 299 ? 17.031 19.344 11.336 1 98.5 299 LEU A N 1
ATOM 2330 C CA . LEU A 1 299 ? 17.344 20.719 10.969 1 98.5 299 LEU A CA 1
ATOM 2331 C C . LEU A 1 299 ? 18.844 20.906 10.797 1 98.5 299 LEU A C 1
ATOM 2333 O O . LEU A 1 299 ? 19.281 21.531 9.836 1 98.5 299 LEU A O 1
ATOM 2337 N N . ASP A 1 300 ? 19.625 20.375 11.711 1 98.31 300 ASP A N 1
ATOM 2338 C CA . ASP A 1 300 ? 21.078 20.484 11.664 1 98.31 300 ASP A CA 1
ATOM 2339 C C . ASP A 1 300 ? 21.641 19.703 10.484 1 98.31 300 ASP A C 1
ATOM 2341 O O . ASP A 1 300 ? 22.656 20.094 9.891 1 98.31 300 ASP A O 1
ATOM 2345 N N . GLU A 1 301 ? 21.031 18.672 10.102 1 97.75 301 GLU A N 1
ATOM 2346 C CA . GLU A 1 301 ? 21.578 17.719 9.133 1 97.75 301 GLU A CA 1
ATOM 2347 C C . GLU A 1 301 ? 21.156 18.078 7.715 1 97.75 301 GLU A C 1
ATOM 2349 O O . GLU A 1 301 ? 21.75 17.609 6.746 1 97.75 301 GLU A O 1
ATOM 2354 N N . ALA A 1 302 ? 20.141 18.875 7.555 1 98.12 302 ALA A N 1
ATOM 2355 C CA . ALA A 1 302 ? 19.609 19.172 6.23 1 98.12 302 ALA A CA 1
ATOM 2356 C C . ALA A 1 302 ? 20.688 19.703 5.301 1 98.12 302 ALA A C 1
ATOM 2358 O O . ALA A 1 302 ? 20.844 19.234 4.176 1 98.12 302 ALA A O 1
ATOM 2359 N N . GLY A 1 303 ? 21.438 20.703 5.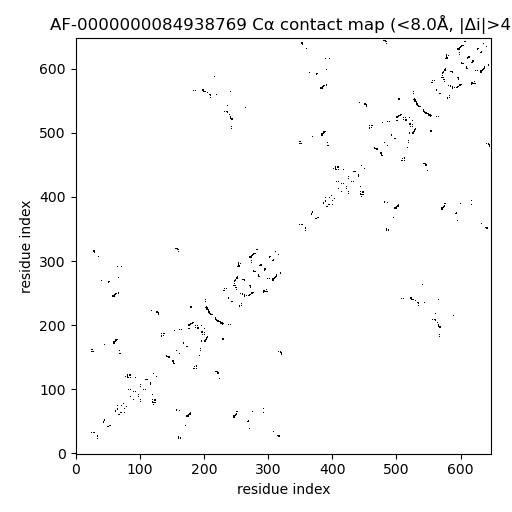734 1 97.31 303 GLY A N 1
ATOM 2360 C CA . GLY A 1 303 ? 22.5 21.281 4.941 1 97.31 303 GLY A CA 1
ATOM 2361 C C . GLY A 1 303 ? 23.562 20.281 4.547 1 97.31 303 GLY A C 1
ATOM 2362 O O . GLY A 1 303 ? 23.797 20.031 3.359 1 97.31 303 GLY A O 1
ATOM 2363 N N . PRO A 1 304 ? 24.219 19.672 5.523 1 97.69 304 PRO A N 1
ATOM 2364 C CA . PRO A 1 304 ? 25.266 18.688 5.254 1 97.69 304 PRO A CA 1
ATOM 2365 C C . PRO A 1 304 ? 24.797 17.562 4.332 1 97.69 304 PRO A C 1
ATOM 2367 O O . PRO A 1 304 ? 25.594 17.016 3.574 1 97.69 304 PRO A O 1
ATOM 2370 N N . ARG A 1 305 ? 23.562 17.281 4.25 1 97.38 305 ARG A N 1
ATOM 2371 C CA . ARG A 1 305 ? 23.062 16.172 3.461 1 97.38 305 ARG A CA 1
ATOM 2372 C C . ARG A 1 305 ? 22.5 16.641 2.125 1 97.38 305 ARG A C 1
ATOM 2374 O O . ARG A 1 305 ? 22.016 15.844 1.324 1 97.38 305 ARG A O 1
ATOM 2381 N N . GLY A 1 306 ? 22.516 17.922 1.986 1 97.69 306 GLY A N 1
ATOM 2382 C CA . GLY A 1 306 ? 22.109 18.484 0.708 1 97.69 306 GLY A CA 1
ATOM 2383 C C . GLY A 1 306 ? 20.594 18.531 0.541 1 97.69 306 GLY A C 1
ATOM 2384 O O . GLY A 1 306 ? 20.094 18.547 -0.583 1 97.69 306 GLY A O 1
ATOM 2385 N N . TRP A 1 307 ? 19.844 18.453 1.67 1 98.75 307 TRP A N 1
ATOM 2386 C CA . TRP A 1 307 ? 18.391 18.594 1.591 1 98.75 307 TRP A CA 1
ATOM 2387 C C . TRP A 1 307 ? 18 20.062 1.357 1 98.75 307 TRP A C 1
ATOM 2389 O O . TRP A 1 307 ? 18.75 20.969 1.723 1 98.75 307 TRP A O 1
ATOM 2399 N N . ILE A 1 308 ? 16.906 20.219 0.665 1 98.69 308 ILE A N 1
ATOM 2400 C CA . ILE A 1 308 ? 16.312 21.547 0.61 1 98.69 308 ILE A CA 1
ATOM 2401 C C . ILE A 1 308 ? 15.656 21.875 1.948 1 98.69 308 ILE A C 1
ATOM 2403 O O . ILE A 1 308 ? 14.828 21.109 2.443 1 98.69 308 ILE A O 1
ATOM 2407 N N . ARG A 1 309 ? 16.109 22.906 2.551 1 98.5 309 ARG A N 1
ATOM 2408 C CA . ARG A 1 309 ? 15.43 23.453 3.721 1 98.5 309 ARG A CA 1
ATOM 2409 C C . ARG A 1 309 ? 14.508 24.609 3.328 1 98.5 309 ARG A C 1
ATOM 2411 O O . ARG A 1 309 ? 14.969 25.688 2.979 1 98.5 309 ARG A O 1
ATOM 2418 N N . VAL A 1 310 ? 13.273 24.375 3.346 1 98.81 310 VAL A N 1
ATOM 2419 C CA . VAL A 1 310 ? 12.273 25.391 3.039 1 98.81 310 VAL A CA 1
ATOM 2420 C C . VAL A 1 310 ? 12.086 26.312 4.246 1 98.81 310 VAL A C 1
ATOM 2422 O O . VAL A 1 310 ? 11.789 25.844 5.348 1 98.81 310 VAL A O 1
ATOM 2425 N N . ASP A 1 311 ? 12.375 27.547 4.125 1 98.69 311 ASP A N 1
ATOM 2426 C CA . ASP A 1 311 ? 12 28.562 5.09 1 98.69 311 ASP A CA 1
ATOM 2427 C C . ASP A 1 311 ? 10.609 29.125 4.797 1 98.69 311 ASP A C 1
ATOM 2429 O O . ASP A 1 311 ? 10.422 29.891 3.85 1 98.69 311 ASP A O 1
ATOM 2433 N N . MET A 1 312 ? 9.648 28.75 5.586 1 98.75 312 MET A N 1
ATOM 2434 C CA . MET A 1 312 ? 8.25 29.047 5.277 1 98.75 312 MET A CA 1
ATOM 2435 C C . MET A 1 312 ? 8.031 30.531 5.051 1 98.75 312 MET A C 1
ATOM 2437 O O . MET A 1 312 ? 7.395 30.938 4.074 1 98.75 312 MET A O 1
ATOM 2441 N N . ALA A 1 313 ? 8.562 31.406 5.953 1 98.56 313 ALA A N 1
ATOM 2442 C CA . ALA A 1 313 ? 8.352 32.844 5.867 1 98.56 313 ALA A CA 1
ATOM 2443 C C . ALA A 1 313 ? 9 33.406 4.605 1 98.56 313 ALA A C 1
ATOM 2445 O O . ALA A 1 313 ? 8.43 34.281 3.955 1 98.56 313 ALA A O 1
ATOM 2446 N N . ARG A 1 314 ? 10.125 32.906 4.27 1 98.25 314 ARG A N 1
ATOM 2447 C CA . ARG A 1 314 ? 10.906 33.5 3.178 1 98.25 314 ARG A CA 1
ATOM 2448 C C . ARG A 1 314 ? 10.531 32.844 1.843 1 98.25 314 ARG A C 1
ATOM 2450 O O . ARG A 1 314 ? 10.445 33.531 0.825 1 98.25 314 ARG A O 1
ATOM 2457 N N . ASP A 1 315 ? 10.25 31.562 1.8 1 98.69 315 ASP A N 1
ATOM 2458 C CA . ASP A 1 315 ? 10.164 30.828 0.539 1 98.69 315 ASP A CA 1
ATOM 2459 C C . ASP A 1 315 ? 8.719 30.766 0.045 1 98.69 315 ASP A C 1
ATOM 2461 O O . ASP A 1 315 ? 8.477 30.484 -1.131 1 98.69 315 ASP A O 1
ATOM 2465 N N . TRP A 1 316 ? 7.766 30.953 0.949 1 98.81 316 TRP A N 1
ATOM 2466 C CA . TRP A 1 316 ? 6.367 30.844 0.536 1 98.81 316 TRP A CA 1
ATOM 2467 C C . TRP A 1 316 ? 5.734 32.219 0.405 1 98.81 316 TRP A C 1
ATOM 2469 O O . TRP A 1 316 ? 5.84 33.062 1.312 1 98.81 316 TRP A O 1
ATOM 2479 N N . ARG A 1 317 ? 5.055 32.469 -0.708 1 97.75 317 ARG A N 1
ATOM 2480 C CA . ARG A 1 317 ? 4.293 33.688 -0.927 1 97.75 317 ARG A CA 1
ATOM 2481 C C . ARG A 1 317 ? 2.934 33.625 -0.24 1 97.75 317 ARG A C 1
ATOM 2483 O O . ARG A 1 317 ? 2.412 34.656 0.221 1 97.75 317 ARG A O 1
ATOM 2490 N N . LEU A 1 318 ? 2.418 32.469 -0.272 1 97.38 318 LEU A N 1
ATOM 2491 C CA . LEU A 1 318 ? 1.146 32.125 0.349 1 97.38 318 LEU A CA 1
ATOM 2492 C C . LEU A 1 318 ? 1.28 30.859 1.181 1 97.38 318 LEU A C 1
ATOM 2494 O O . LEU A 1 318 ? 1.924 29.891 0.754 1 97.38 318 LEU A O 1
ATOM 2498 N N . VAL A 1 319 ? 0.701 30.953 2.355 1 98.19 319 VAL A N 1
ATOM 2499 C CA . VAL A 1 319 ? 0.814 29.766 3.193 1 98.19 319 VAL A CA 1
ATOM 2500 C C . VAL A 1 319 ? -0.432 28.906 3.029 1 98.19 319 VAL A C 1
ATOM 2502 O O . VAL A 1 319 ? -0.342 27.75 2.594 1 98.19 319 VAL A O 1
ATOM 2505 N N . PHE A 1 320 ? -1.622 29.422 3.385 1 98 320 PHE A N 1
ATOM 2506 C CA . PHE A 1 320 ? -2.895 28.719 3.275 1 98 320 PHE A CA 1
ATOM 2507 C C . PHE A 1 320 ? -3.676 29.203 2.059 1 98 320 PHE A C 1
ATOM 2509 O O . PHE A 1 320 ? -3.51 30.344 1.618 1 98 320 PHE A O 1
ATOM 2516 N N . PRO A 1 321 ? -4.508 28.312 1.49 1 96 321 PRO A N 1
ATOM 2517 C CA . PRO A 1 321 ? -5.352 28.781 0.39 1 96 321 PRO A CA 1
ATOM 2518 C C . PRO A 1 321 ? -6.293 29.922 0.808 1 96 321 PRO A C 1
ATOM 2520 O O . PRO A 1 321 ? -6.73 29.969 1.961 1 96 321 PRO A O 1
ATOM 2523 N N . PRO A 1 322 ? -6.582 30.797 -0.215 1 90.12 322 PRO A N 1
ATOM 2524 C CA . PRO A 1 322 ? -7.559 31.844 0.114 1 90.12 322 PRO A CA 1
ATOM 2525 C C . PRO A 1 322 ? -8.938 31.266 0.45 1 90.12 322 PRO A C 1
ATOM 2527 O O . PRO A 1 322 ? -9.32 30.234 -0.078 1 90.12 322 PRO A O 1
ATOM 2530 N N . GLN A 1 323 ? -9.469 31.797 1.492 1 82.31 323 GLN A N 1
ATOM 2531 C CA . GLN A 1 323 ? -10.828 31.406 1.832 1 82.31 323 GLN A CA 1
ATOM 2532 C C . GLN A 1 323 ? -11.836 31.953 0.824 1 82.31 323 GLN A C 1
ATOM 2534 O O . GLN A 1 323 ? -11.664 33.062 0.319 1 82.31 323 GLN A O 1
ATOM 2539 N N . PRO A 1 324 ? -12.844 31.062 0.426 1 67.31 324 PRO A N 1
ATOM 2540 C CA . PRO A 1 324 ? -13.859 31.656 -0.448 1 67.31 324 PRO A CA 1
ATOM 2541 C C . PRO A 1 324 ? -14.508 32.875 0.164 1 67.31 324 PRO A C 1
ATOM 2543 O O . PRO A 1 324 ? -14.547 33.031 1.39 1 67.31 324 PRO A O 1
ATOM 2546 N N . MET B 1 1 ? -37.906 12.047 -80.375 1 27.88 1 MET B N 1
ATOM 2547 C CA . MET B 1 1 ? -36.938 11.047 -79.938 1 27.88 1 MET B CA 1
ATOM 2548 C C . MET B 1 1 ? -36.094 11.57 -78.812 1 27.88 1 MET B C 1
ATOM 2550 O O . MET B 1 1 ? -35.156 12.344 -79 1 27.88 1 MET B O 1
ATOM 2554 N N . ILE B 1 2 ? -36.781 11.914 -77.625 1 36.53 2 ILE B N 1
ATOM 2555 C CA . ILE B 1 2 ? -36.344 12.477 -76.375 1 36.53 2 ILE B CA 1
ATOM 2556 C C . ILE B 1 2 ? -35.406 11.492 -75.625 1 36.53 2 ILE B C 1
ATOM 2558 O O . ILE B 1 2 ? -35.812 10.391 -75.25 1 36.53 2 ILE B O 1
ATOM 2562 N N . THR B 1 3 ? -34.125 11.438 -76.062 1 38.03 3 THR B N 1
ATOM 2563 C CA . THR B 1 3 ? -33.094 10.609 -75.438 1 38.03 3 THR B CA 1
ATOM 2564 C C . THR B 1 3 ? -32.906 11.008 -74 1 38.03 3 THR B C 1
ATOM 2566 O O . THR B 1 3 ? -32.688 12.18 -73.688 1 38.03 3 THR B O 1
ATOM 2569 N N . SER B 1 4 ? -33.594 10.305 -73 1 40.81 4 SER B N 1
ATOM 2570 C CA . SER B 1 4 ? -33.5 10.383 -71.562 1 40.81 4 SER B CA 1
ATOM 2571 C C . SER B 1 4 ? -32.094 10.07 -71.062 1 40.81 4 SER B C 1
ATOM 2573 O O . SER B 1 4 ? -31.516 9.055 -71.438 1 40.81 4 SER B O 1
ATOM 2575 N N . THR B 1 5 ? -31.234 11.047 -70.875 1 38.12 5 THR B N 1
ATOM 2576 C CA . THR B 1 5 ? -29.906 10.945 -70.25 1 38.12 5 THR B CA 1
ATOM 2577 C C . THR B 1 5 ? -30.031 10.461 -68.812 1 38.12 5 THR B C 1
ATOM 2579 O O . THR B 1 5 ? -30.641 11.133 -68 1 38.12 5 THR B O 1
ATOM 2582 N N . LEU B 1 6 ? -30.078 9.164 -68.562 1 38.66 6 LEU B N 1
ATOM 2583 C CA . LEU B 1 6 ? -30.031 8.586 -67.25 1 38.66 6 LEU B CA 1
ATOM 2584 C C . LEU B 1 6 ? -28.719 8.898 -66.562 1 38.66 6 LEU B C 1
ATOM 2586 O O . LEU B 1 6 ? -27.641 8.531 -67 1 38.66 6 LEU B O 1
ATOM 2590 N N . ARG B 1 7 ? -28.656 10 -65.75 1 42.56 7 ARG B N 1
ATOM 2591 C CA . ARG B 1 7 ? -27.5 10.266 -64.875 1 42.56 7 ARG B CA 1
ATOM 2592 C C . ARG B 1 7 ? -27.281 9.125 -63.906 1 42.56 7 ARG B C 1
ATOM 2594 O O . ARG B 1 7 ? -28.172 8.773 -63.125 1 42.56 7 ARG B O 1
ATOM 2601 N N . ARG B 1 8 ? -26.328 8.242 -64.188 1 43 8 ARG B N 1
ATOM 2602 C CA . ARG B 1 8 ? -25.859 7.207 -63.25 1 43 8 ARG B CA 1
ATOM 2603 C C . ARG B 1 8 ? -25.344 7.82 -61.969 1 43 8 ARG B C 1
ATOM 2605 O O . ARG B 1 8 ? -24.422 8.641 -61.969 1 43 8 ARG B O 1
ATOM 2612 N N . VAL B 1 9 ? -26.234 7.93 -61 1 45.38 9 VAL B N 1
ATOM 2613 C CA . VAL B 1 9 ? -25.766 8.305 -59.656 1 45.38 9 VAL B CA 1
ATOM 2614 C C . VAL B 1 9 ? -24.844 7.215 -59.125 1 45.38 9 VAL B C 1
ATOM 2616 O O . VAL B 1 9 ? -25.266 6.062 -58.969 1 45.38 9 VAL B O 1
ATOM 2619 N N . LEU B 1 10 ? -23.562 7.266 -59.312 1 46.06 10 LEU B N 1
ATOM 2620 C CA . LEU B 1 10 ? -22.578 6.422 -58.625 1 46.06 10 LEU B CA 1
ATOM 2621 C C . LEU B 1 10 ? -22.672 6.578 -57.125 1 46.06 10 LEU B C 1
ATOM 2623 O O . LEU B 1 10 ? -22.438 7.664 -56.594 1 46.06 10 LEU B O 1
ATOM 2627 N N . PHE B 1 11 ? -23.469 5.719 -56.469 1 49.06 11 PHE B N 1
ATOM 2628 C CA . PHE B 1 11 ? -23.453 5.625 -55.031 1 49.06 11 PHE B CA 1
ATOM 2629 C C . PHE B 1 11 ? -22.094 5.148 -54.531 1 49.06 11 PHE B C 1
ATOM 2631 O O . PHE B 1 11 ? -21.672 4.031 -54.844 1 49.06 11 PHE B O 1
ATOM 2638 N N . TRP B 1 12 ? -21.172 6.047 -54.188 1 52.44 12 TRP B N 1
ATOM 2639 C CA . TRP B 1 12 ? -19.969 5.68 -53.438 1 52.44 12 TRP B CA 1
ATOM 2640 C C . TRP B 1 12 ? -20.312 5.086 -52.094 1 52.44 12 TRP B C 1
ATOM 2642 O O . TRP B 1 12 ? -20.797 5.789 -51.188 1 52.44 12 TRP B O 1
ATOM 2652 N N . MET B 1 13 ? -20.422 3.783 -52.031 1 49.94 13 MET B N 1
ATOM 2653 C CA . MET B 1 13 ? -20.516 3.127 -50.75 1 49.94 13 MET B CA 1
ATOM 2654 C C . MET B 1 13 ? -19.234 3.342 -49.938 1 49.94 13 MET B C 1
ATOM 2656 O O . MET B 1 13 ? -18.172 2.877 -50.312 1 49.94 13 MET B O 1
ATOM 2660 N N . VAL B 1 14 ? -19.203 4.324 -49.062 1 50.53 14 VAL B N 1
ATOM 2661 C CA . VAL B 1 14 ? -18.141 4.453 -48.062 1 50.53 14 VAL B CA 1
ATOM 2662 C C . VAL B 1 14 ? -18.125 3.223 -47.156 1 50.53 14 VAL B C 1
ATOM 2664 O O . VAL B 1 14 ? -19.078 2.988 -46.406 1 50.53 14 VAL B O 1
ATOM 2667 N N . LEU B 1 15 ? -17.312 2.205 -47.531 1 49.56 15 LEU B N 1
ATOM 2668 C CA . LEU B 1 15 ? -17.031 1.147 -46.562 1 49.56 15 LEU B CA 1
ATOM 2669 C C . LEU B 1 15 ? -16.375 1.714 -45.312 1 49.56 15 LEU B C 1
ATOM 2671 O O . LEU B 1 15 ? -15.227 2.17 -45.344 1 49.56 15 LEU B O 1
ATOM 2675 N N . LEU B 1 16 ? -17.125 2.129 -44.344 1 52.03 16 LEU B N 1
ATOM 2676 C CA . LEU B 1 16 ? -16.531 2.422 -43.062 1 52.03 16 LEU B CA 1
ATOM 2677 C C . LEU B 1 16 ? -15.773 1.209 -42.5 1 52.03 16 LEU B C 1
ATOM 2679 O O . LEU B 1 16 ? -16.344 0.124 -42.375 1 52.03 16 LEU B O 1
ATOM 2683 N N . PRO B 1 17 ? -14.484 1.238 -42.562 1 50.5 17 PRO B N 1
ATOM 2684 C CA . PRO B 1 17 ? -13.812 0.105 -41.938 1 50.5 17 PRO B CA 1
ATOM 2685 C C . PRO B 1 17 ? -14.344 -0.174 -40.531 1 50.5 17 PRO B C 1
ATOM 2687 O O . PRO B 1 17 ? -14.383 0.729 -39.688 1 50.5 17 PRO B O 1
ATOM 2690 N N . GLY B 1 18 ? -15.188 -1.125 -40.406 1 49 18 GLY B N 1
ATOM 2691 C CA . GLY B 1 18 ? -15.492 -1.535 -39.031 1 49 18 GLY B CA 1
ATOM 2692 C C . GLY B 1 18 ? -14.25 -1.715 -38.188 1 49 18 GLY B C 1
ATOM 2693 O O . GLY B 1 18 ? -13.32 -2.428 -38.562 1 49 18 GLY B O 1
ATOM 2694 N N . ILE B 1 19 ? -13.891 -0.766 -37.375 1 51.75 19 ILE B N 1
ATOM 2695 C CA . ILE B 1 19 ? -12.859 -0.987 -36.344 1 51.75 19 ILE B CA 1
ATOM 2696 C C . ILE B 1 19 ? -13.047 -2.361 -35.719 1 51.75 19 ILE B C 1
ATOM 2698 O O . ILE B 1 19 ? -14.039 -2.605 -35.031 1 51.75 19 ILE B O 1
ATOM 2702 N N . VAL B 1 20 ? -12.688 -3.408 -36.406 1 52.94 20 VAL B N 1
ATOM 2703 C CA . VAL B 1 20 ? -12.656 -4.719 -35.75 1 52.94 20 VAL B CA 1
ATOM 2704 C C . VAL B 1 20 ? -11.914 -4.625 -34.406 1 52.94 20 VAL B C 1
ATOM 2706 O O . VAL B 1 20 ? -10.711 -4.359 -34.375 1 52.94 20 VAL B O 1
ATOM 2709 N N . CYS B 1 21 ? -12.609 -4.34 -33.25 1 65.12 21 CYS B N 1
ATOM 2710 C CA . CYS B 1 21 ? -12 -4.348 -31.922 1 65.12 21 CYS B CA 1
ATOM 2711 C C . CYS B 1 21 ? -11.398 -5.715 -31.609 1 65.12 21 CYS B C 1
ATOM 2713 O O . CYS B 1 21 ? -12.094 -6.73 -31.656 1 65.12 21 CYS B O 1
ATOM 2715 N N . ALA B 1 22 ? -10.039 -5.965 -31.578 1 84 22 ALA B N 1
ATOM 2716 C CA . ALA B 1 22 ? -9.289 -7.176 -31.266 1 84 22 ALA B CA 1
ATOM 2717 C C . ALA B 1 22 ? -9.828 -7.852 -30.016 1 84 22 ALA B C 1
ATOM 2719 O O . ALA B 1 22 ? -10.297 -7.176 -29.094 1 84 22 ALA B O 1
ATOM 2720 N N . ASP B 1 23 ? -10.102 -9.203 -30.047 1 95 23 ASP B N 1
ATOM 2721 C CA . ASP B 1 23 ? -10.5 -10 -28.891 1 95 23 ASP B CA 1
ATOM 2722 C C . ASP B 1 23 ? -9.594 -9.727 -27.703 1 95 23 ASP B C 1
ATOM 2724 O O . ASP B 1 23 ? -8.398 -10.031 -27.734 1 95 23 ASP B O 1
ATOM 2728 N N . PRO B 1 24 ? -10.141 -9.125 -26.625 1 97.06 24 PRO B N 1
ATOM 2729 C CA . PRO B 1 24 ? -9.281 -8.781 -25.484 1 97.06 24 PRO B CA 1
ATOM 2730 C C . PRO B 1 24 ? -8.852 -10.008 -24.688 1 97.06 24 PRO B C 1
ATOM 2732 O O . PRO B 1 24 ? -7.941 -9.914 -23.859 1 97.06 24 PRO B O 1
ATOM 2735 N N . LEU B 1 25 ? -9.492 -11.117 -24.906 1 98.5 25 LEU B N 1
ATOM 2736 C CA . LEU B 1 25 ? -9.211 -12.344 -24.172 1 98.5 25 LEU B CA 1
ATOM 2737 C C . LEU B 1 25 ? -9.062 -13.531 -25.125 1 98.5 25 LEU B C 1
ATOM 2739 O O . LEU B 1 25 ? -9.828 -14.492 -25.047 1 98.5 25 LEU B O 1
ATOM 2743 N N . PRO B 1 26 ? -8.055 -13.5 -25.922 1 98.19 26 PRO B N 1
ATOM 2744 C CA . PRO B 1 26 ? -7.957 -14.477 -27.016 1 98.19 26 PRO B CA 1
ATOM 2745 C C . PRO B 1 26 ? -7.688 -15.891 -26.516 1 98.19 26 PRO B C 1
ATOM 2747 O O . PRO B 1 26 ? -7.941 -16.859 -27.25 1 98.19 26 PRO B O 1
ATOM 2750 N N . SER B 1 27 ? -7.18 -16.078 -25.344 1 98.62 27 SER B N 1
ATOM 2751 C CA . SER B 1 27 ? -6.875 -17.406 -24.844 1 98.62 27 SER B CA 1
ATOM 2752 C C . SER B 1 27 ? -8.047 -17.984 -24.047 1 98.62 27 SER B C 1
ATOM 2754 O O . SER B 1 27 ? -7.906 -19.016 -23.391 1 98.62 27 SER B O 1
ATOM 2756 N N . TRP B 1 28 ? -9.141 -17.297 -24.047 1 98.69 28 TRP B N 1
ATOM 2757 C CA . TRP B 1 28 ? -10.383 -17.781 -23.453 1 98.69 28 TRP B CA 1
ATOM 2758 C C . TRP B 1 28 ? -11.312 -18.344 -24.531 1 98.69 28 TRP B C 1
ATOM 2760 O O . TRP B 1 28 ? -11.438 -17.766 -25.609 1 98.69 28 TRP B O 1
ATOM 2770 N N . GLN B 1 29 ? -11.922 -19.484 -24.297 1 98.38 29 GLN B N 1
ATOM 2771 C CA . GLN B 1 29 ? -12.93 -20.047 -25.203 1 98.38 29 GLN B CA 1
ATOM 2772 C C . GLN B 1 29 ? -14.188 -19.188 -25.219 1 98.38 29 GLN B C 1
ATOM 2774 O O . GLN B 1 29 ? -14.633 -18.703 -24.172 1 98.38 29 GLN B O 1
ATOM 2779 N N . PRO B 1 30 ? -14.68 -18.969 -26.438 1 97.44 30 PRO B N 1
ATOM 2780 C CA . PRO B 1 30 ? -16 -18.328 -26.422 1 97.44 30 PRO B CA 1
ATOM 2781 C C . PRO B 1 30 ? -17.016 -19.109 -25.578 1 97.44 30 PRO B C 1
ATOM 2783 O O . PRO B 1 30 ? -17.016 -20.344 -25.594 1 97.44 30 PRO B O 1
ATOM 2786 N N . GLY B 1 31 ? -17.75 -18.469 -24.812 1 96.81 31 GLY B N 1
ATOM 2787 C CA . GLY B 1 31 ? -18.719 -19.109 -23.938 1 96.81 31 GLY B CA 1
ATOM 2788 C C . GLY B 1 31 ? -19.203 -18.188 -22.828 1 96.81 31 GLY B C 1
ATOM 2789 O O . GLY B 1 31 ? -18.906 -16.984 -22.828 1 96.81 31 GLY B O 1
ATOM 2790 N N . ASP B 1 32 ? -19.984 -18.703 -21.922 1 97.44 32 ASP B N 1
ATOM 2791 C CA . ASP B 1 32 ? -20.641 -17.938 -20.875 1 97.44 32 ASP B CA 1
ATOM 2792 C C . ASP B 1 32 ? -19.641 -17.25 -19.953 1 97.44 32 ASP B C 1
ATOM 2794 O O . ASP B 1 32 ? -19.828 -16.109 -19.547 1 97.44 32 ASP B O 1
ATOM 2798 N N . THR B 1 33 ? -18.562 -17.984 -19.672 1 98.38 33 THR B N 1
ATOM 2799 C CA . THR B 1 33 ? -17.562 -17.438 -18.766 1 98.38 33 THR B CA 1
ATOM 2800 C C . THR B 1 33 ? -16.906 -16.203 -19.359 1 98.38 33 THR B C 1
ATOM 2802 O O . THR B 1 33 ? -16.859 -15.148 -18.734 1 98.38 33 THR B O 1
ATOM 2805 N N . LYS B 1 34 ? -16.391 -16.312 -20.547 1 98.5 34 LYS B N 1
ATOM 2806 C CA . LYS B 1 34 ? -15.766 -15.195 -21.25 1 98.5 34 LYS B CA 1
ATOM 2807 C C . LYS B 1 34 ? -16.75 -14.031 -21.406 1 98.5 34 LYS B C 1
ATOM 2809 O O . LYS B 1 34 ? -16.391 -12.875 -21.156 1 98.5 34 LYS B O 1
ATOM 2814 N N . ARG B 1 35 ? -17.922 -14.312 -21.781 1 98.31 35 ARG B N 1
ATOM 2815 C CA . ARG B 1 35 ? -18.953 -13.297 -21.984 1 98.31 35 ARG B CA 1
ATOM 2816 C C . ARG B 1 35 ? -19.234 -12.539 -20.688 1 98.31 35 ARG B C 1
ATOM 2818 O O . ARG B 1 35 ? -19.344 -11.312 -20.688 1 98.31 35 ARG B O 1
ATOM 2825 N N . ALA B 1 36 ? -19.359 -13.297 -19.641 1 98.38 36 ALA B N 1
ATOM 2826 C CA . ALA B 1 36 ? -19.656 -12.672 -18.344 1 98.38 36 ALA B CA 1
ATOM 2827 C C . ALA B 1 36 ? -18.531 -11.719 -17.938 1 98.38 36 ALA B C 1
ATOM 2829 O O . ALA B 1 36 ? -18.797 -10.648 -17.391 1 98.38 36 ALA B O 1
ATOM 2830 N N . LEU B 1 37 ? -17.281 -12.109 -18.141 1 98.62 37 LEU B N 1
ATOM 2831 C CA . LEU B 1 37 ? -16.125 -11.266 -17.844 1 98.62 37 LEU B CA 1
ATOM 2832 C C . LEU B 1 37 ? -16.188 -9.961 -18.641 1 98.62 37 LEU B C 1
ATOM 2834 O O . LEU B 1 37 ? -16.062 -8.875 -18.062 1 98.62 37 LEU B O 1
ATOM 2838 N N . ILE B 1 38 ? -16.406 -10.117 -19.906 1 98.62 38 ILE B N 1
ATOM 2839 C CA . ILE B 1 38 ? -16.391 -8.977 -20.812 1 98.62 38 ILE B CA 1
ATOM 2840 C C . ILE B 1 38 ? -17.578 -8.062 -20.484 1 98.62 38 ILE B C 1
ATOM 2842 O O . ILE B 1 38 ? -17.422 -6.836 -20.453 1 98.62 38 ILE B O 1
ATOM 2846 N N . GLU B 1 39 ? -18.734 -8.633 -20.219 1 98.5 39 GLU B N 1
ATOM 2847 C CA . GLU B 1 39 ? -19.938 -7.859 -19.906 1 98.5 39 GLU B CA 1
ATOM 2848 C C . GLU B 1 39 ? -19.734 -7.059 -18.609 1 98.5 39 GLU B C 1
ATOM 2850 O O . GLU B 1 39 ? -20.172 -5.91 -18.516 1 98.5 39 GLU B O 1
ATOM 2855 N N . PHE B 1 40 ? -19.109 -7.656 -17.656 1 98.81 40 PHE B N 1
ATOM 2856 C CA . PHE B 1 40 ? -18.859 -6.941 -16.406 1 98.81 40 PHE B CA 1
ATOM 2857 C C . PHE B 1 40 ? -17.969 -5.73 -16.656 1 98.81 40 PHE B C 1
ATOM 2859 O O . PHE B 1 40 ? -18.266 -4.629 -16.188 1 98.81 40 PHE B O 1
ATOM 2866 N N . VAL B 1 41 ? -16.812 -5.961 -17.344 1 98.88 41 VAL B N 1
ATOM 2867 C CA . VAL B 1 41 ? -15.867 -4.883 -17.594 1 98.88 41 VAL B CA 1
ATOM 2868 C C . VAL B 1 41 ? -16.531 -3.789 -18.422 1 98.88 41 VAL B C 1
ATOM 2870 O O . VAL B 1 41 ? -16.422 -2.604 -18.109 1 98.88 41 VAL B O 1
ATOM 2873 N N . GLU B 1 42 ? -17.25 -4.207 -19.438 1 98.44 42 GLU B N 1
ATOM 2874 C CA . GLU B 1 42 ? -17.953 -3.23 -20.266 1 98.44 42 GLU B CA 1
ATOM 2875 C C . GLU B 1 42 ? -19.016 -2.477 -19.453 1 98.44 42 GLU B C 1
ATOM 2877 O O . GLU B 1 42 ? -19.125 -1.255 -19.562 1 98.44 42 GLU B O 1
ATOM 2882 N N . GLY B 1 43 ? -19.75 -3.182 -18.672 1 98.69 43 GLY B N 1
ATOM 2883 C CA . GLY B 1 43 ? -20.766 -2.549 -17.859 1 98.69 43 GLY B CA 1
ATOM 2884 C C . GLY B 1 43 ? -20.203 -1.525 -16.891 1 98.69 43 GLY B C 1
ATOM 2885 O O . GLY B 1 43 ? -20.781 -0.455 -16.703 1 98.69 43 GLY B O 1
ATOM 2886 N N . THR B 1 44 ? -19.078 -1.778 -16.297 1 98.88 44 THR B N 1
ATOM 2887 C CA . THR B 1 44 ? -18.516 -0.942 -15.234 1 98.88 44 THR B CA 1
ATOM 2888 C C . THR B 1 44 ? -17.688 0.194 -15.82 1 98.88 44 THR B C 1
ATOM 2890 O O . THR B 1 44 ? -17.297 1.117 -15.109 1 98.88 44 THR B O 1
ATOM 2893 N N . THR B 1 45 ? -17.375 0.163 -17.156 1 98.62 45 THR B N 1
ATOM 2894 C CA . THR B 1 45 ? -16.469 1.162 -17.703 1 98.62 45 THR B CA 1
ATOM 2895 C C . THR B 1 45 ? -17.156 2.014 -18.766 1 98.62 45 THR B C 1
ATOM 2897 O O . THR B 1 45 ? -16.594 3 -19.234 1 98.62 45 THR B O 1
ATOM 2900 N N . THR B 1 46 ? -18.391 1.615 -19.156 1 98 46 THR B N 1
ATOM 2901 C CA . THR B 1 46 ? -19.141 2.385 -20.141 1 98 46 THR B CA 1
ATOM 2902 C C . THR B 1 46 ? -19.906 3.52 -19.469 1 98 46 THR B C 1
ATOM 2904 O O . THR B 1 46 ? -20.797 3.275 -18.656 1 98 46 THR B O 1
ATOM 2907 N N . VAL B 1 47 ? -19.656 4.738 -19.844 1 97.38 47 VAL B N 1
ATOM 2908 C CA . VAL B 1 47 ? -20.344 5.902 -19.297 1 97.38 47 VAL B CA 1
ATOM 2909 C C . VAL B 1 47 ? -21.828 5.809 -19.609 1 97.38 47 VAL B C 1
ATOM 2911 O O . VAL B 1 47 ? -22.219 5.512 -20.75 1 97.38 47 VAL B O 1
ATOM 2914 N N . GLY B 1 48 ? -22.672 6.043 -18.656 1 97.19 48 GLY B N 1
ATOM 2915 C CA . GLY B 1 48 ? -24.109 5.977 -18.828 1 97.19 48 GLY B CA 1
ATOM 2916 C C . GLY B 1 48 ? -24.703 4.637 -18.438 1 97.19 48 GLY B C 1
ATOM 2917 O O . GLY B 1 48 ? -25.922 4.52 -18.234 1 97.19 48 GLY B O 1
ATOM 2918 N N . SER B 1 49 ? -23.812 3.629 -18.359 1 97.88 49 SER B N 1
ATOM 2919 C CA . SER B 1 49 ? -24.266 2.324 -17.906 1 97.88 49 SER B CA 1
ATOM 2920 C C . SER B 1 49 ? -24.781 2.395 -16.469 1 97.88 49 SER B C 1
ATOM 2922 O O . SER B 1 49 ? -24.25 3.154 -15.648 1 97.88 49 SER B O 1
ATOM 2924 N N . GLU B 1 50 ? -25.766 1.612 -16.109 1 97.62 50 GLU B N 1
ATOM 2925 C CA . GLU B 1 50 ? -26.281 1.54 -14.742 1 97.62 50 GLU B CA 1
ATOM 2926 C C . GLU B 1 50 ? -25.234 0.975 -13.789 1 97.62 50 GLU B C 1
ATOM 2928 O O . GLU B 1 50 ? -25.266 1.255 -12.586 1 97.62 50 GLU B O 1
ATOM 2933 N N . ASP B 1 51 ? -24.25 0.315 -14.344 1 98.38 51 ASP B N 1
ATOM 2934 C CA . ASP B 1 51 ? -23.234 -0.344 -13.531 1 98.38 51 ASP B CA 1
ATOM 2935 C C . ASP B 1 51 ? -21.938 0.445 -13.539 1 98.38 51 ASP B C 1
ATOM 2937 O O . ASP B 1 51 ? -20.906 -0.033 -13.047 1 98.38 51 ASP B O 1
ATOM 2941 N N . TYR B 1 52 ? -21.969 1.6 -14.094 1 98.62 52 TYR B N 1
ATOM 2942 C CA . TYR B 1 52 ? -20.766 2.389 -14.273 1 98.62 52 TYR B CA 1
ATOM 2943 C C . TYR B 1 52 ? -20.062 2.617 -12.938 1 98.62 52 TYR B C 1
ATOM 2945 O O . TYR B 1 52 ? -20.703 2.977 -11.945 1 98.62 52 TYR B O 1
ATOM 2953 N N . LEU B 1 53 ? -18.734 2.311 -12.906 1 98.31 53 LEU B N 1
ATOM 2954 C CA . LEU B 1 53 ? -17.859 2.645 -11.78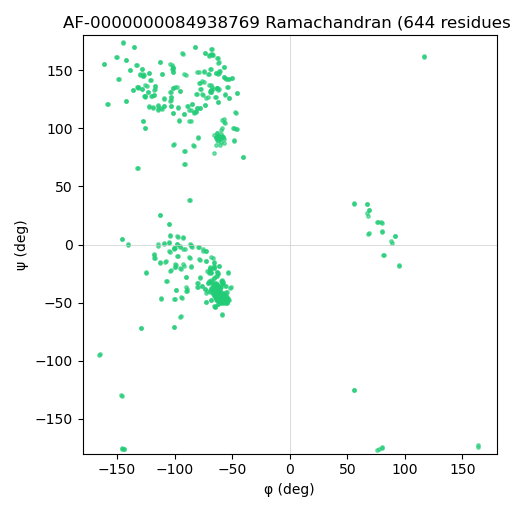9 1 98.31 53 LEU B CA 1
ATOM 2955 C C . LEU B 1 53 ? -16.891 3.75 -12.172 1 98.31 53 LEU B C 1
ATOM 2957 O O . LEU B 1 53 ? -16.188 3.637 -13.18 1 98.31 53 LEU B O 1
ATOM 2961 N N . PRO B 1 54 ? -16.891 4.82 -11.375 1 97.12 54 PRO B N 1
ATOM 2962 C CA . PRO B 1 54 ? -15.805 5.773 -11.617 1 97.12 54 PRO B CA 1
ATOM 2963 C C . PRO B 1 54 ? -14.422 5.137 -11.508 1 97.12 54 PRO B C 1
ATOM 2965 O O . PRO B 1 54 ? -14.258 4.121 -10.82 1 97.12 54 PRO B O 1
ATOM 2968 N N . ARG B 1 55 ? -13.453 5.672 -12.188 1 96.69 55 ARG B N 1
ATOM 2969 C CA . ARG B 1 55 ? -12.109 5.105 -12.273 1 96.69 55 ARG B CA 1
ATOM 2970 C C . ARG B 1 55 ? -11.555 4.82 -10.883 1 96.69 55 ARG B C 1
ATOM 2972 O O . ARG B 1 55 ? -10.867 3.816 -10.672 1 96.69 55 ARG B O 1
ATOM 2979 N N . SER B 1 56 ? -11.852 5.695 -9.93 1 96.19 56 SER B N 1
ATOM 2980 C CA . SER B 1 56 ? -11.32 5.582 -8.578 1 96.19 56 SER B CA 1
ATOM 2981 C C . SER B 1 56 ? -11.867 4.352 -7.863 1 96.19 56 SER B C 1
ATOM 2983 O O . SER B 1 56 ? -11.352 3.951 -6.816 1 96.19 56 SER B O 1
ATOM 2985 N N . GLN B 1 57 ? -12.891 3.713 -8.43 1 97.19 57 GLN B N 1
ATOM 2986 C CA . GLN B 1 57 ? -13.508 2.559 -7.785 1 97.19 57 GLN B CA 1
ATOM 2987 C C . GLN B 1 57 ? -13.18 1.271 -8.531 1 97.19 57 GLN B C 1
ATOM 2989 O O . GLN B 1 57 ? -13.594 0.184 -8.125 1 97.19 57 GLN B O 1
ATOM 2994 N N . ARG B 1 58 ? -12.398 1.382 -9.586 1 98.75 58 ARG B N 1
ATOM 2995 C CA . ARG B 1 58 ? -12.086 0.23 -10.43 1 98.75 58 ARG B CA 1
ATOM 2996 C C . ARG B 1 58 ? -10.805 -0.452 -9.961 1 98.75 58 ARG B C 1
ATOM 2998 O O . ARG B 1 58 ? -9.734 -0.248 -10.547 1 98.75 58 ARG B O 1
ATOM 3005 N N . ILE B 1 59 ? -10.945 -1.255 -8.953 1 98.88 59 ILE B N 1
ATOM 3006 C CA . ILE B 1 59 ? -9.836 -1.993 -8.367 1 98.88 59 ILE B CA 1
ATOM 3007 C C . ILE B 1 59 ? -10.102 -3.492 -8.453 1 98.88 59 ILE B C 1
ATOM 3009 O O . ILE B 1 59 ? -11.195 -3.955 -8.094 1 98.88 59 ILE B O 1
ATOM 3013 N N . ALA B 1 60 ? -9.195 -4.234 -8.969 1 99 60 ALA B N 1
ATOM 3014 C CA . ALA B 1 60 ? -9.227 -5.691 -9.016 1 99 60 ALA B CA 1
ATOM 3015 C C . ALA B 1 60 ? -8.062 -6.293 -8.234 1 99 60 ALA B C 1
ATOM 3017 O O . ALA B 1 60 ? -6.922 -5.836 -8.359 1 99 60 ALA B O 1
ATOM 3018 N N . VAL B 1 61 ? -8.359 -7.281 -7.41 1 99 61 VAL B N 1
ATOM 3019 C CA . VAL B 1 61 ? -7.32 -7.941 -6.625 1 99 61 VAL B CA 1
ATOM 3020 C C . VAL B 1 61 ? -7.219 -9.406 -7.035 1 99 61 VAL B C 1
ATOM 3022 O O . VAL B 1 61 ? -8.234 -10.07 -7.262 1 99 61 VAL B O 1
ATOM 3025 N N . PHE B 1 62 ? -5.992 -9.883 -7.188 1 99 62 PHE B N 1
ATOM 3026 C CA . PHE B 1 62 ? -5.691 -11.234 -7.637 1 99 62 PHE B CA 1
ATOM 3027 C C . PHE B 1 62 ? -4.828 -11.969 -6.613 1 99 62 PHE B C 1
ATOM 3029 O O . PHE B 1 62 ? -3.807 -11.438 -6.168 1 99 62 PHE B O 1
ATOM 3036 N N . ASP B 1 63 ? -5.234 -13.188 -6.266 1 98.94 63 ASP B N 1
ATOM 3037 C CA . ASP B 1 63 ? -4.254 -14.109 -5.699 1 98.94 63 ASP B CA 1
ATOM 3038 C C . ASP B 1 63 ? -3.152 -14.422 -6.703 1 98.94 63 ASP B C 1
ATOM 3040 O O . ASP B 1 63 ? -3.309 -14.18 -7.902 1 98.94 63 ASP B O 1
ATOM 3044 N N . ASN B 1 64 ? -2.016 -14.906 -6.184 1 98.88 64 ASN B N 1
ATOM 3045 C CA . ASN B 1 64 ? -0.9 -15.211 -7.074 1 98.88 64 ASN B CA 1
ATOM 3046 C C . ASN B 1 64 ? -0.812 -16.703 -7.367 1 98.88 64 ASN B C 1
ATOM 3048 O O . ASN B 1 64 ? -1.177 -17.156 -8.453 1 98.88 64 ASN B O 1
ATOM 3052 N N . ASP B 1 65 ? -0.418 -17.547 -6.379 1 98.5 65 ASP B N 1
ATOM 3053 C CA . ASP B 1 65 ? -0.235 -18.984 -6.539 1 98.5 65 ASP B CA 1
ATOM 3054 C C . ASP B 1 65 ? -1.546 -19.656 -6.922 1 98.5 65 ASP B C 1
ATOM 3056 O O . ASP B 1 65 ? -2.539 -19.562 -6.199 1 98.5 65 ASP B O 1
ATOM 3060 N N . GLY B 1 66 ? -1.507 -20.328 -8.023 1 98.69 66 GLY B N 1
ATOM 3061 C CA . GLY B 1 66 ? -2.684 -21.031 -8.492 1 98.69 66 GLY B CA 1
ATOM 3062 C C . GLY B 1 66 ? -3.674 -20.141 -9.219 1 98.69 66 GLY B C 1
ATOM 3063 O O . GLY B 1 66 ? -4.641 -20.625 -9.812 1 98.69 66 GLY B O 1
ATOM 3064 N N . THR B 1 67 ? -3.451 -18.828 -9.18 1 98.94 67 THR B N 1
ATOM 3065 C CA . THR B 1 67 ? -4.352 -17.875 -9.812 1 98.94 67 THR B CA 1
ATOM 3066 C C . THR B 1 67 ? -3.672 -17.203 -11 1 98.94 67 THR B C 1
ATOM 3068 O O . THR B 1 67 ? -4.242 -17.125 -12.094 1 98.94 67 THR B O 1
ATOM 3071 N N . LEU B 1 68 ? -2.416 -16.734 -10.82 1 98.94 68 LEU B N 1
ATOM 3072 C CA . LEU B 1 68 ? -1.702 -16.062 -11.898 1 98.94 68 LEU B CA 1
ATOM 3073 C C . LEU B 1 68 ? -0.597 -16.953 -12.453 1 98.94 68 LEU B C 1
ATOM 3075 O O . LEU B 1 68 ? -0.234 -16.844 -13.625 1 98.94 68 LEU B O 1
ATOM 3079 N N . TRP B 1 69 ? -0.009 -17.797 -11.625 1 98.75 69 TRP B N 1
ATOM 3080 C CA . TRP B 1 69 ? 0.935 -18.812 -12.055 1 98.75 69 TRP B CA 1
ATOM 3081 C C . TRP B 1 69 ? 0.646 -20.156 -11.375 1 98.75 69 TRP B C 1
ATOM 3083 O O . TRP B 1 69 ? -0.259 -20.25 -10.539 1 98.75 69 TRP B O 1
ATOM 3093 N N . ALA B 1 70 ? 1.263 -21.234 -11.773 1 98.56 70 ALA B N 1
ATOM 3094 C CA . ALA B 1 70 ? 1.029 -22.562 -11.227 1 98.56 70 ALA B CA 1
ATOM 3095 C C . ALA B 1 70 ? 1.521 -22.672 -9.789 1 98.56 70 ALA B C 1
ATOM 3097 O O . ALA B 1 70 ? 2.17 -21.75 -9.281 1 98.56 70 ALA B O 1
ATOM 3098 N N . GLU B 1 71 ? 1.163 -23.75 -9.07 1 97.5 71 GLU B N 1
ATOM 3099 C CA . GLU B 1 71 ? 1.561 -23.875 -7.668 1 97.5 71 GLU B CA 1
ATOM 3100 C C . GLU B 1 71 ? 1.833 -25.328 -7.293 1 97.5 71 GLU B C 1
ATOM 3102 O O . GLU B 1 71 ? 1.958 -25.656 -6.109 1 97.5 71 GLU B O 1
ATOM 3107 N N . GLN B 1 72 ? 1.747 -26.156 -8.312 1 95.06 72 GLN B N 1
ATOM 3108 C CA . GLN B 1 72 ? 2.088 -27.562 -8.117 1 95.06 72 GLN B CA 1
ATOM 3109 C C . GLN B 1 72 ? 3.492 -27.875 -8.641 1 95.06 72 GLN B C 1
ATOM 3111 O O . GLN B 1 72 ? 3.945 -27.266 -9.609 1 95.06 72 GLN B O 1
ATOM 3116 N N . PRO B 1 73 ? 4.301 -28.891 -8.031 1 92.44 73 PRO B N 1
ATOM 3117 C CA . PRO B 1 73 ? 3.891 -29.734 -6.906 1 92.44 73 PRO B CA 1
ATOM 3118 C C . PRO B 1 73 ? 3.969 -29 -5.566 1 92.44 73 PRO B C 1
ATOM 3120 O O . PRO B 1 73 ? 3.477 -29.516 -4.555 1 92.44 73 PRO B O 1
ATOM 3123 N N . TYR B 1 74 ? 4.613 -27.844 -5.496 1 91.19 74 TYR B N 1
ATOM 3124 C CA . TYR B 1 74 ? 4.645 -26.953 -4.344 1 91.19 74 TYR B CA 1
ATOM 3125 C C . TYR B 1 74 ? 4.809 -25.5 -4.777 1 91.19 74 TYR B C 1
ATOM 3127 O O . TYR B 1 74 ? 5.184 -25.219 -5.922 1 91.19 74 TYR B O 1
ATOM 3135 N N . TYR B 1 75 ? 4.469 -24.578 -3.877 1 94.25 75 TYR B N 1
ATOM 3136 C CA . TYR B 1 75 ? 4.566 -23.156 -4.172 1 94.25 75 TYR B CA 1
ATOM 3137 C C . TYR B 1 75 ? 5.957 -22.797 -4.672 1 94.25 75 TYR B C 1
ATOM 3139 O O . TYR B 1 75 ? 6.961 -23.281 -4.152 1 94.25 75 TYR B O 1
ATOM 3147 N N . PHE B 1 76 ? 6.051 -21.891 -5.641 1 96.56 76 PHE B N 1
ATOM 3148 C CA . PHE B 1 76 ? 7.316 -21.578 -6.289 1 96.56 76 PHE B CA 1
ATOM 3149 C C . PHE B 1 76 ? 8.281 -20.922 -5.309 1 96.56 76 PHE B C 1
ATOM 3151 O O . PHE B 1 76 ? 9.492 -21.125 -5.383 1 96.56 76 PHE B O 1
ATOM 3158 N N . GLN B 1 77 ? 7.789 -20.094 -4.375 1 95.5 77 GLN B N 1
ATOM 3159 C CA . GLN B 1 77 ? 8.672 -19.531 -3.357 1 95.5 77 GLN B CA 1
ATOM 3160 C C . GLN B 1 77 ? 9.297 -20.625 -2.506 1 95.5 77 GLN B C 1
ATOM 3162 O O . GLN B 1 77 ? 10.445 -20.5 -2.066 1 95.5 77 GLN B O 1
ATOM 3167 N N . LEU B 1 78 ? 8.547 -21.688 -2.209 1 92.25 78 LEU B N 1
ATOM 3168 C CA . LEU B 1 78 ? 9.102 -22.828 -1.479 1 92.25 78 LEU B CA 1
ATOM 3169 C C . LEU B 1 78 ? 10.195 -23.5 -2.287 1 92.25 78 LEU B C 1
ATOM 3171 O O . LEU B 1 78 ? 11.195 -23.953 -1.725 1 92.25 78 LEU B O 1
ATOM 3175 N N . ALA B 1 79 ? 9.977 -23.625 -3.627 1 94 79 ALA B N 1
ATOM 3176 C CA . ALA B 1 79 ? 11.023 -24.188 -4.477 1 94 79 ALA B CA 1
ATOM 3177 C C . ALA B 1 79 ? 12.336 -23.422 -4.301 1 94 79 ALA B C 1
ATOM 3179 O O . ALA B 1 79 ? 13.398 -24.031 -4.156 1 94 79 ALA B O 1
ATOM 3180 N N . TYR B 1 80 ? 12.273 -22.094 -4.309 1 96.62 80 TYR B N 1
ATOM 3181 C CA . TYR B 1 80 ? 13.43 -21.234 -4.059 1 96.62 80 TYR B CA 1
ATOM 3182 C C . TYR B 1 80 ? 14.047 -21.547 -2.701 1 96.62 80 TYR B C 1
ATOM 3184 O O . TYR B 1 80 ? 15.258 -21.75 -2.598 1 96.62 80 TYR B O 1
ATOM 3192 N N . ALA B 1 81 ? 13.203 -21.578 -1.662 1 93.69 81 ALA B N 1
ATOM 3193 C CA . ALA B 1 81 ? 13.68 -21.812 -0.299 1 93.69 81 ALA B CA 1
ATOM 3194 C C . ALA B 1 81 ? 14.375 -23.156 -0.175 1 93.69 81 ALA B C 1
ATOM 3196 O O . ALA B 1 81 ? 15.406 -23.281 0.49 1 93.69 81 ALA B O 1
ATOM 3197 N N . LEU B 1 82 ? 13.766 -24.141 -0.796 1 91.5 82 LEU B N 1
ATOM 3198 C CA . LEU B 1 82 ? 14.328 -25.484 -0.737 1 91.5 82 LEU B CA 1
ATOM 3199 C C . LEU B 1 82 ? 15.695 -25.531 -1.398 1 91.5 82 LEU B C 1
ATOM 3201 O O . LEU B 1 82 ? 16.625 -26.156 -0.872 1 91.5 82 LEU B O 1
ATOM 3205 N N . GLU B 1 83 ? 15.828 -24.906 -2.52 1 92.19 83 GLU B N 1
ATOM 3206 C CA . GLU B 1 83 ? 17.109 -24.906 -3.205 1 92.19 83 GLU B CA 1
ATOM 3207 C C . GLU B 1 83 ? 18.172 -24.188 -2.377 1 92.19 83 GLU B C 1
ATOM 3209 O O . GLU B 1 83 ? 19.312 -24.656 -2.279 1 92.19 83 GLU B O 1
ATOM 3214 N N . ARG B 1 84 ? 17.875 -23.078 -1.769 1 93.12 84 ARG B N 1
ATOM 3215 C CA . ARG B 1 84 ? 18.828 -22.359 -0.918 1 93.12 84 ARG B CA 1
ATOM 3216 C C . ARG B 1 84 ? 19.156 -23.188 0.323 1 93.12 84 ARG B C 1
ATOM 3218 O O . ARG B 1 84 ? 20.297 -23.156 0.798 1 93.12 84 ARG B O 1
ATOM 3225 N N . ALA B 1 85 ? 18.172 -23.844 0.823 1 89.19 85 ALA B N 1
ATOM 3226 C CA . ALA B 1 85 ? 18.344 -24.641 2.027 1 89.19 85 ALA B CA 1
ATOM 3227 C C . ALA B 1 85 ? 19.328 -25.781 1.776 1 89.19 85 ALA B C 1
ATOM 3229 O O . ALA B 1 85 ? 20.062 -26.188 2.68 1 89.19 85 ALA B O 1
ATOM 3230 N N . GLU B 1 86 ? 19.297 -26.281 0.586 1 86.31 86 GLU B N 1
ATOM 3231 C CA . GLU B 1 86 ? 20.188 -27.375 0.235 1 86.31 86 GLU B CA 1
ATOM 3232 C C . GLU B 1 86 ? 21.656 -26.969 0.422 1 86.31 86 GLU B C 1
ATOM 3234 O O . GLU B 1 86 ? 22.5 -27.797 0.778 1 86.31 86 GLU B O 1
ATOM 3239 N N . LYS B 1 87 ? 21.938 -25.734 0.224 1 86.12 87 LYS B N 1
ATOM 3240 C CA . LYS B 1 87 ? 23.328 -25.25 0.266 1 86.12 87 LYS B CA 1
ATOM 3241 C C . LYS B 1 87 ? 23.641 -24.594 1.605 1 86.12 87 LYS B C 1
ATOM 3243 O O . LYS B 1 87 ? 24.781 -24.188 1.854 1 86.12 87 LYS B O 1
ATOM 3248 N N . ALA B 1 88 ? 22.672 -24.516 2.404 1 88.5 88 ALA B N 1
ATOM 3249 C CA . ALA B 1 88 ? 22.844 -23.781 3.654 1 88.5 88 ALA B CA 1
ATOM 3250 C C . ALA B 1 88 ? 23.266 -24.703 4.785 1 88.5 88 ALA B C 1
ATOM 3252 O O . ALA B 1 88 ? 23.203 -25.938 4.652 1 88.5 88 ALA B O 1
ATOM 3253 N N . ASP B 1 89 ? 23.766 -24.016 5.844 1 87.44 89 ASP B N 1
ATOM 3254 C CA . ASP B 1 89 ? 24.031 -24.734 7.09 1 87.44 89 ASP B CA 1
ATOM 3255 C C . ASP B 1 89 ? 22.734 -25.125 7.789 1 87.44 89 ASP B C 1
ATOM 3257 O O . ASP B 1 89 ? 21.859 -24.266 8.008 1 87.44 89 ASP B O 1
ATOM 3261 N N . HIS B 1 90 ? 22.609 -26.422 8.109 1 85.62 90 HIS B N 1
ATOM 3262 C CA . HIS B 1 90 ? 21.359 -26.922 8.672 1 85.62 90 HIS B CA 1
ATOM 3263 C C . HIS B 1 90 ? 21.438 -27.016 10.188 1 85.62 90 HIS B C 1
ATOM 3265 O O . HIS B 1 90 ? 20.516 -27.516 10.836 1 85.62 90 HIS B O 1
ATOM 3271 N N . SER B 1 91 ? 22.484 -26.531 10.75 1 84.06 91 SER B N 1
ATOM 3272 C CA . SER B 1 91 ? 22.766 -26.75 12.164 1 84.06 91 SER B CA 1
ATOM 3273 C C . SER B 1 91 ? 21.688 -26.125 13.055 1 84.06 91 SER B C 1
ATOM 3275 O O . SER B 1 91 ? 21.438 -26.594 14.164 1 84.06 91 SER B O 1
ATOM 3277 N N . GLU B 1 92 ? 21.016 -25.156 12.523 1 81.38 92 GLU B N 1
ATOM 3278 C CA . GLU B 1 92 ? 20.031 -24.438 13.344 1 81.38 92 GLU B CA 1
ATOM 3279 C C . GLU B 1 92 ? 18.625 -24.969 13.094 1 81.38 92 GLU B C 1
ATOM 3281 O O . GLU B 1 92 ? 17.672 -24.562 13.766 1 81.38 92 GLU B O 1
ATOM 3286 N N . LEU B 1 93 ? 18.484 -25.953 12.242 1 87.12 93 LEU B N 1
ATOM 3287 C CA . LEU B 1 93 ? 17.172 -26.5 11.945 1 87.12 93 LEU B CA 1
ATOM 3288 C C . LEU B 1 93 ? 16.859 -27.672 12.875 1 87.12 93 LEU B C 1
ATOM 3290 O O . LEU B 1 93 ? 17.75 -28.391 13.312 1 87.12 93 LEU B O 1
ATOM 3294 N N . PRO B 1 94 ? 15.578 -27.797 13.195 1 85.62 94 PRO B N 1
ATOM 3295 C CA . PRO B 1 94 ? 15.203 -29.062 13.852 1 85.62 94 PRO B CA 1
ATOM 3296 C C . PRO B 1 94 ? 15.711 -30.297 13.109 1 85.62 94 PRO B C 1
ATOM 3298 O O . PRO B 1 94 ? 15.727 -30.312 11.875 1 85.62 94 PRO B O 1
ATOM 3301 N N . GLU B 1 95 ? 16.078 -31.234 13.914 1 86.69 95 GLU B N 1
ATOM 3302 C CA . GLU B 1 95 ? 16.719 -32.438 13.359 1 86.69 95 GLU B CA 1
ATOM 3303 C C . GLU B 1 95 ? 15.828 -33.062 12.297 1 86.69 95 GLU B C 1
ATOM 3305 O O . GLU B 1 95 ? 16.312 -33.469 11.242 1 86.69 95 GLU B O 1
ATOM 3310 N N . THR B 1 96 ? 14.594 -33.188 12.578 1 87.56 96 THR B N 1
ATOM 3311 C CA . THR B 1 96 ? 13.672 -33.812 11.641 1 87.56 96 THR B CA 1
ATOM 3312 C C . THR B 1 96 ? 13.641 -33.062 10.32 1 87.56 96 THR B C 1
ATOM 3314 O O . THR B 1 96 ? 13.633 -33.656 9.25 1 87.56 96 THR B O 1
ATOM 3317 N N . LEU B 1 97 ? 13.602 -31.781 10.383 1 88.5 97 LEU B N 1
ATOM 3318 C CA . LEU B 1 97 ? 13.578 -30.953 9.188 1 88.5 97 LEU B CA 1
ATOM 3319 C C . LEU B 1 97 ? 14.906 -31.016 8.445 1 88.5 97 LEU B C 1
ATOM 3321 O O . LEU B 1 97 ? 14.93 -31.141 7.219 1 88.5 97 LEU B O 1
ATOM 3325 N N . ALA B 1 98 ? 15.93 -31.016 9.172 1 89.69 98 ALA B N 1
ATOM 3326 C CA . ALA B 1 98 ? 17.25 -31.125 8.578 1 89.69 98 ALA B CA 1
ATOM 3327 C C . ALA B 1 98 ? 17.406 -32.438 7.805 1 89.69 98 ALA B C 1
ATOM 3329 O O . ALA B 1 98 ? 17.891 -32.438 6.672 1 89.69 98 ALA B O 1
ATOM 3330 N N . LYS B 1 99 ? 16.984 -33.469 8.398 1 90.25 99 LYS B N 1
ATOM 3331 C CA . LYS B 1 99 ? 17.078 -34.781 7.766 1 90.25 99 LYS B CA 1
ATOM 3332 C C . LYS B 1 99 ? 16.203 -34.844 6.52 1 90.25 99 LYS B C 1
ATOM 3334 O O . LYS B 1 99 ? 16.578 -35.469 5.516 1 90.25 99 LYS B O 1
ATOM 3339 N N . ALA B 1 100 ? 15.039 -34.312 6.641 1 89.75 100 ALA B N 1
ATOM 3340 C CA . ALA B 1 100 ? 14.141 -34.281 5.492 1 89.75 100 ALA B CA 1
ATOM 3341 C C . ALA B 1 100 ? 14.766 -33.531 4.312 1 89.75 100 ALA B C 1
ATOM 3343 O O . ALA B 1 100 ? 14.656 -33.969 3.166 1 89.75 100 ALA B O 1
ATOM 3344 N N . LEU B 1 101 ? 15.375 -32.469 4.594 1 87.94 101 LEU B N 1
ATOM 3345 C CA . LEU B 1 101 ? 16.031 -31.672 3.557 1 87.94 101 LEU B CA 1
ATOM 3346 C C . LEU B 1 101 ? 17.172 -32.469 2.916 1 87.94 101 LEU B C 1
ATOM 3348 O O . LEU B 1 101 ? 17.312 -32.469 1.689 1 87.94 101 LEU B O 1
ATOM 3352 N N . GLU B 1 102 ? 17.922 -33.156 3.721 1 86.94 102 GLU B N 1
ATOM 3353 C CA . GLU B 1 102 ? 19.047 -33.969 3.234 1 86.94 102 GLU B CA 1
ATOM 3354 C C . GLU B 1 102 ? 18.578 -35.094 2.312 1 86.94 102 GLU B C 1
ATOM 3356 O O . GLU B 1 102 ? 19.266 -35.406 1.342 1 86.94 102 GLU B O 1
ATOM 3361 N N . ARG B 1 103 ? 17.453 -35.594 2.607 1 88.94 103 ARG B N 1
ATOM 3362 C CA . ARG B 1 103 ? 16.938 -36.719 1.852 1 88.94 103 ARG B CA 1
ATOM 3363 C C . ARG B 1 103 ? 16.078 -36.25 0.682 1 88.94 103 ARG B C 1
ATOM 3365 O O . ARG B 1 103 ? 15.57 -37.062 -0.087 1 88.94 103 ARG B O 1
ATOM 3372 N N . GLY B 1 104 ? 15.891 -34.969 0.613 1 83.31 104 GLY B N 1
ATOM 3373 C CA . GLY B 1 104 ? 14.992 -34.469 -0.414 1 83.31 104 GLY B CA 1
ATOM 3374 C C . GLY B 1 104 ? 13.547 -34.844 -0.191 1 83.31 104 GLY B C 1
ATOM 3375 O O . GLY B 1 104 ? 12.781 -34.969 -1.147 1 83.31 104 GLY B O 1
ATOM 3376 N N . ASP B 1 105 ? 13.195 -35.094 1.061 1 87.31 105 ASP B N 1
ATOM 3377 C CA . ASP B 1 105 ? 11.852 -35.5 1.445 1 87.31 105 ASP B CA 1
ATOM 3378 C C . ASP B 1 105 ? 10.93 -34.281 1.589 1 87.31 105 ASP B C 1
ATOM 3380 O O . ASP B 1 105 ? 10.625 -33.844 2.705 1 87.31 105 ASP B O 1
ATOM 3384 N N . ILE B 1 106 ? 10.398 -33.875 0.535 1 82.62 106 ILE B N 1
ATOM 3385 C CA . ILE B 1 106 ? 9.602 -32.656 0.463 1 82.62 106 ILE B CA 1
ATOM 3386 C C . ILE B 1 106 ? 8.305 -32.844 1.257 1 82.62 106 ILE B C 1
ATOM 3388 O O . ILE B 1 106 ? 7.82 -31.891 1.891 1 82.62 106 ILE B O 1
ATOM 3392 N N . ALA B 1 107 ? 7.773 -33.969 1.2 1 83.75 107 ALA B N 1
ATOM 3393 C CA . ALA B 1 107 ? 6.539 -34.25 1.928 1 83.75 107 ALA B CA 1
ATOM 3394 C C . ALA B 1 107 ? 6.699 -33.969 3.416 1 83.75 107 ALA B C 1
ATOM 3396 O O . ALA B 1 107 ? 5.844 -33.312 4.023 1 83.75 107 ALA B O 1
ATOM 3397 N N . THR B 1 108 ? 7.793 -34.438 3.959 1 85.69 108 THR B N 1
ATOM 3398 C CA . THR B 1 108 ? 8.07 -34.219 5.371 1 85.69 108 THR B CA 1
ATOM 3399 C C . THR B 1 108 ? 8.289 -32.719 5.637 1 85.69 108 THR B C 1
ATOM 3401 O O . THR B 1 108 ? 7.891 -32.219 6.68 1 85.69 108 THR B O 1
ATOM 3404 N N . VAL B 1 109 ? 8.891 -32.031 4.746 1 83.94 109 VAL B N 1
ATOM 3405 C CA . VAL B 1 109 ? 9.117 -30.578 4.875 1 83.94 109 VAL B CA 1
ATOM 3406 C C . VAL B 1 109 ? 7.77 -29.859 4.914 1 83.94 109 VAL B C 1
ATOM 3408 O O . VAL B 1 109 ? 7.531 -29.031 5.797 1 83.94 109 VAL B O 1
ATOM 3411 N N . LEU B 1 110 ? 6.91 -30.219 4.027 1 79.56 110 LEU B N 1
ATOM 3412 C CA . LEU B 1 110 ? 5.602 -29.578 3.93 1 79.56 110 LEU B CA 1
ATOM 3413 C C . LEU B 1 110 ? 4.762 -29.875 5.168 1 79.56 110 LEU B C 1
ATOM 3415 O O . LEU B 1 110 ? 3.971 -29.031 5.598 1 79.56 110 LEU B O 1
ATOM 3419 N N . ASP B 1 111 ? 5 -31.016 5.789 1 80.88 111 ASP B N 1
ATOM 3420 C CA . ASP B 1 111 ? 4.23 -31.453 6.949 1 80.88 111 ASP B CA 1
ATOM 3421 C C . ASP B 1 111 ? 4.789 -30.859 8.234 1 80.88 111 ASP B C 1
ATOM 3423 O O . ASP B 1 111 ? 4.223 -31.062 9.312 1 80.88 111 ASP B O 1
ATOM 3427 N N . SER B 1 112 ? 5.824 -30.141 8.07 1 79.69 112 SER B N 1
ATOM 3428 C CA . SER B 1 112 ? 6.492 -29.625 9.258 1 79.69 112 SER B CA 1
ATOM 3429 C C . SER B 1 112 ? 5.707 -28.469 9.867 1 79.69 112 SER B C 1
ATOM 3431 O O . SER B 1 112 ? 6.059 -27.969 10.938 1 79.69 112 SER B O 1
ATOM 3433 N N . GLY B 1 113 ? 4.672 -28.016 9.266 1 72.19 113 GLY B N 1
ATOM 3434 C CA . GLY B 1 113 ? 3.812 -26.969 9.797 1 72.19 113 GLY B CA 1
ATOM 3435 C C . GLY B 1 113 ? 4.402 -25.578 9.656 1 72.19 113 GLY B C 1
ATOM 3436 O O . GLY B 1 113 ? 5.445 -25.406 9.023 1 72.19 113 GLY B O 1
ATOM 3437 N N . VAL B 1 114 ? 3.688 -24.641 10.195 1 73.19 114 VAL B N 1
ATOM 3438 C CA . VAL B 1 114 ? 4.051 -23.234 10.07 1 73.19 114 VAL B CA 1
ATOM 3439 C C . VAL B 1 114 ? 5.441 -23 10.664 1 73.19 114 VAL B C 1
ATOM 3441 O O . VAL B 1 114 ? 6.277 -22.328 10.055 1 73.19 114 VAL B O 1
ATOM 3444 N N . GLU B 1 115 ? 5.703 -23.562 11.852 1 77.5 115 GLU B N 1
ATOM 3445 C CA . GLU B 1 115 ? 6.988 -23.375 12.516 1 77.5 115 GLU B CA 1
ATOM 3446 C C . GLU B 1 115 ? 8.133 -23.922 11.664 1 77.5 115 GLU B C 1
ATOM 3448 O O . GLU B 1 115 ? 9.156 -23.25 11.5 1 77.5 115 GLU B O 1
ATOM 3453 N N . GLY B 1 116 ? 7.957 -25.156 11.203 1 79.81 116 GLY B N 1
ATOM 3454 C CA . GLY B 1 116 ? 8.992 -25.734 10.359 1 79.81 116 GLY B CA 1
ATOM 3455 C C . GLY B 1 116 ? 9.227 -24.953 9.078 1 79.81 116 GLY B C 1
ATOM 3456 O O . GLY B 1 116 ? 10.375 -24.719 8.695 1 79.81 116 GLY B O 1
ATOM 3457 N N . LEU B 1 117 ? 8.18 -24.516 8.445 1 81.56 117 LEU B N 1
ATOM 3458 C CA . LEU B 1 117 ? 8.289 -23.766 7.203 1 81.56 117 LEU B CA 1
ATOM 3459 C C . LEU B 1 117 ? 8.914 -22.391 7.449 1 81.56 117 LEU B C 1
ATOM 3461 O O . LEU B 1 117 ? 9.711 -21.922 6.645 1 81.56 117 LEU B O 1
ATOM 3465 N N . THR B 1 118 ? 8.539 -21.844 8.547 1 84.12 118 THR B N 1
ATOM 3466 C CA . THR B 1 118 ? 9.148 -20.578 8.914 1 84.12 118 THR B CA 1
ATOM 3467 C C . THR B 1 118 ? 10.656 -20.734 9.102 1 84.12 118 THR B C 1
ATOM 3469 O O . THR B 1 118 ? 11.438 -19.891 8.641 1 84.12 118 THR B O 1
ATOM 3472 N N . ALA B 1 119 ? 11.016 -21.797 9.805 1 85.56 119 ALA B N 1
ATOM 3473 C CA . ALA B 1 119 ? 12.438 -22.062 10.008 1 85.56 119 ALA B CA 1
ATOM 3474 C C . ALA B 1 119 ? 13.156 -22.266 8.68 1 85.56 119 ALA B C 1
ATOM 3476 O O . ALA B 1 119 ? 14.273 -21.781 8.492 1 85.56 119 ALA B O 1
ATOM 3477 N N . LEU B 1 120 ? 12.555 -22.969 7.848 1 87.31 120 LEU B N 1
ATOM 3478 C CA . LEU B 1 120 ? 13.117 -23.203 6.52 1 87.31 120 LEU B CA 1
ATOM 3479 C C . LEU B 1 120 ? 13.281 -21.875 5.773 1 87.31 120 LEU B C 1
ATOM 3481 O O . LEU B 1 120 ? 14.336 -21.625 5.18 1 87.31 120 LEU B O 1
ATOM 3485 N N . LEU B 1 121 ? 12.273 -21.062 5.809 1 88.62 121 LEU B N 1
ATOM 3486 C CA . LEU B 1 121 ? 12.305 -19.797 5.102 1 88.62 121 LEU B CA 1
ATOM 3487 C C . LEU B 1 121 ? 13.398 -18.891 5.656 1 88.62 121 LEU B C 1
ATOM 3489 O O . LEU B 1 121 ? 14.008 -18.109 4.918 1 88.62 121 LEU B O 1
ATOM 3493 N N . ALA B 1 122 ? 13.594 -18.984 6.938 1 89.62 122 ALA B N 1
ATOM 3494 C CA . ALA B 1 122 ? 14.617 -18.156 7.559 1 89.62 122 ALA B CA 1
ATOM 3495 C C . ALA B 1 122 ? 15.992 -18.406 6.941 1 89.62 122 ALA B C 1
ATOM 3497 O O . ALA B 1 122 ? 16.797 -17.5 6.812 1 89.62 122 ALA B O 1
ATOM 3498 N N . LEU B 1 123 ? 16.297 -19.578 6.504 1 89.31 123 LEU B N 1
ATOM 3499 C CA . LEU B 1 123 ? 17.578 -19.938 5.922 1 89.31 123 LEU B CA 1
ATOM 3500 C C . LEU B 1 123 ? 17.828 -19.188 4.621 1 89.31 123 LEU B C 1
ATOM 3502 O O . LEU B 1 123 ? 18.969 -18.828 4.305 1 89.31 123 LEU B O 1
ATOM 3506 N N . SER B 1 124 ? 16.781 -18.953 3.926 1 90.81 124 SER B N 1
ATOM 3507 C CA . SER B 1 124 ? 16.922 -18.344 2.609 1 90.81 124 SER B CA 1
ATOM 3508 C C . SER B 1 124 ? 16.547 -16.859 2.65 1 90.81 124 SER B C 1
ATOM 3510 O O . SER B 1 124 ? 16.922 -16.094 1.763 1 90.81 124 SER B O 1
ATOM 3512 N N . HIS B 1 125 ? 15.797 -16.453 3.582 1 93.12 125 HIS B N 1
ATOM 3513 C CA . HIS B 1 125 ? 15.164 -15.133 3.498 1 93.12 125 HIS B CA 1
ATOM 3514 C C . HIS B 1 125 ? 15.719 -14.188 4.559 1 93.12 125 HIS B C 1
ATOM 3516 O O . HIS B 1 125 ? 15.547 -12.969 4.461 1 93.12 125 HIS B O 1
ATOM 3522 N N . ALA B 1 126 ? 16.391 -14.719 5.543 1 92.44 126 ALA B N 1
ATOM 3523 C CA . ALA B 1 126 ? 16.781 -13.867 6.668 1 92.44 126 ALA B CA 1
ATOM 3524 C C . ALA B 1 126 ? 18.25 -13.477 6.578 1 92.44 126 ALA B C 1
ATOM 3526 O O . ALA B 1 126 ? 19.047 -14.133 5.895 1 92.44 126 ALA B O 1
ATOM 3527 N N . ASN B 1 127 ? 18.531 -12.344 7.188 1 93.44 127 ASN B N 1
ATOM 3528 C CA . ASN B 1 127 ? 19.875 -11.805 7.367 1 93.44 127 ASN B CA 1
ATOM 3529 C C . ASN B 1 127 ? 20.484 -11.359 6.039 1 93.44 127 ASN B C 1
ATOM 3531 O O . ASN B 1 127 ? 21.672 -11.562 5.793 1 93.44 127 ASN B O 1
ATOM 3535 N N . LEU B 1 128 ? 19.609 -10.953 5.16 1 95.06 128 LEU B N 1
ATOM 3536 C CA . LEU B 1 128 ? 19.922 -10.234 3.928 1 95.06 128 LEU B CA 1
ATOM 3537 C C . LEU B 1 128 ? 19.109 -8.945 3.836 1 95.06 128 LEU B C 1
ATOM 3539 O O . LEU B 1 128 ? 17.984 -8.875 4.352 1 95.06 128 LEU B O 1
ATOM 3543 N N . SER B 1 129 ? 19.766 -7.934 3.238 1 97.06 129 SER B N 1
ATOM 3544 C CA . SER B 1 129 ? 18.922 -6.785 2.908 1 97.06 129 SER B CA 1
ATOM 3545 C C . SER B 1 129 ? 17.812 -7.172 1.931 1 97.06 129 SER B C 1
ATOM 3547 O O . SER B 1 129 ? 17.938 -8.156 1.204 1 97.06 129 SER B O 1
ATOM 3549 N N . VAL B 1 130 ? 16.75 -6.438 1.898 1 98.12 130 VAL B N 1
ATOM 3550 C CA . VAL B 1 130 ? 15.68 -6.688 0.937 1 98.12 130 VAL B CA 1
ATOM 3551 C C . VAL B 1 130 ? 16.25 -6.672 -0.481 1 98.12 130 VAL B C 1
ATOM 3553 O O . VAL B 1 130 ? 15.914 -7.539 -1.296 1 98.12 130 VAL B O 1
ATOM 3556 N N . ALA B 1 131 ? 17.156 -5.723 -0.755 1 96.88 131 ALA B N 1
ATOM 3557 C CA . ALA B 1 131 ? 17.766 -5.602 -2.078 1 96.88 131 ALA B CA 1
ATOM 3558 C C . ALA B 1 131 ? 18.547 -6.855 -2.434 1 96.88 131 ALA B C 1
ATOM 3560 O O . ALA B 1 131 ? 18.438 -7.379 -3.545 1 96.88 131 ALA B O 1
ATOM 3561 N N . ASP B 1 132 ? 19.359 -7.363 -1.474 1 97.19 132 ASP B N 1
ATOM 3562 C CA . ASP B 1 132 ? 20.156 -8.555 -1.712 1 97.19 132 ASP B CA 1
ATOM 3563 C C . ASP B 1 132 ? 19.281 -9.789 -1.904 1 97.19 132 ASP B C 1
ATOM 3565 O O . ASP B 1 132 ? 19.562 -10.633 -2.754 1 97.19 132 ASP B O 1
ATOM 3569 N N . PHE B 1 133 ? 18.281 -9.906 -1.111 1 98.25 133 PHE B N 1
ATOM 3570 C CA . PHE B 1 133 ? 17.344 -11.008 -1.242 1 98.25 133 PHE B CA 1
ATOM 3571 C C . PHE B 1 133 ? 16.703 -11.016 -2.629 1 98.25 133 PHE B C 1
ATOM 3573 O O . PHE B 1 133 ? 16.688 -12.047 -3.301 1 98.25 133 PHE B O 1
ATOM 3580 N N . GLN B 1 134 ? 16.219 -9.859 -3.066 1 98.5 134 GLN B N 1
ATOM 3581 C CA . GLN B 1 134 ? 15.547 -9.766 -4.355 1 98.5 134 GLN B CA 1
ATOM 3582 C C . GLN B 1 134 ? 16.5 -10.039 -5.508 1 98.5 134 GLN B C 1
ATOM 3584 O O . GLN B 1 134 ? 16.125 -10.648 -6.508 1 98.5 134 GLN B O 1
ATOM 3589 N N . ALA B 1 135 ? 17.719 -9.609 -5.352 1 98.12 135 ALA B N 1
ATOM 3590 C CA . ALA B 1 135 ? 18.734 -9.922 -6.355 1 98.12 135 ALA B CA 1
ATOM 3591 C C . ALA B 1 135 ? 18.953 -11.43 -6.457 1 98.12 135 ALA B C 1
ATOM 3593 O O . ALA B 1 135 ? 19.047 -11.977 -7.559 1 98.12 135 ALA B O 1
ATOM 3594 N N . ASP B 1 136 ? 19.016 -12.062 -5.32 1 97.94 136 ASP B N 1
ATOM 3595 C CA . ASP B 1 136 ? 19.203 -13.508 -5.285 1 97.94 136 ASP B CA 1
ATOM 3596 C C . ASP B 1 136 ? 18.016 -14.234 -5.902 1 97.94 136 ASP B C 1
ATOM 3598 O O . ASP B 1 136 ? 18.188 -15.188 -6.668 1 97.94 136 ASP B O 1
ATOM 3602 N N . VAL B 1 137 ? 16.828 -13.828 -5.574 1 98.44 137 VAL B N 1
ATOM 3603 C CA . VAL B 1 137 ? 15.617 -14.398 -6.16 1 98.44 137 VAL B CA 1
ATOM 3604 C C . VAL B 1 137 ? 15.641 -14.211 -7.676 1 98.44 137 VAL B C 1
ATOM 3606 O O . VAL B 1 137 ? 15.297 -15.133 -8.422 1 98.44 137 VAL B O 1
ATOM 3609 N N . GLY B 1 138 ? 16 -13 -8.141 1 98.38 138 GLY B N 1
ATOM 3610 C CA . GLY B 1 138 ? 16.109 -12.742 -9.57 1 98.38 138 GLY B CA 1
ATOM 3611 C C . GLY B 1 138 ? 17.062 -13.688 -10.273 1 98.38 138 GLY B C 1
ATOM 3612 O O . GLY B 1 138 ? 16.766 -14.188 -11.359 1 98.38 138 GLY B O 1
ATOM 3613 N N . GLN B 1 139 ? 18.219 -13.938 -9.656 1 97.94 139 GLN B N 1
ATOM 3614 C CA . GLN B 1 139 ? 19.188 -14.875 -10.203 1 97.94 139 GLN B CA 1
ATOM 3615 C C . GLN B 1 139 ? 18.609 -16.281 -10.289 1 97.94 139 GLN B C 1
ATOM 3617 O O . GLN B 1 139 ? 18.797 -16.969 -11.289 1 97.94 139 GLN B O 1
ATOM 3622 N N . TRP B 1 140 ? 17.953 -16.656 -9.242 1 97.88 140 TRP B N 1
ATOM 3623 C CA . TRP B 1 140 ? 17.328 -17.984 -9.195 1 97.88 140 TRP B CA 1
ATOM 3624 C C . TRP B 1 140 ? 16.297 -18.125 -10.297 1 97.88 140 TRP B C 1
ATOM 3626 O O . TRP B 1 140 ? 16.297 -19.125 -11.023 1 97.88 140 TRP B O 1
ATOM 3636 N N . LEU B 1 141 ? 15.43 -17.156 -10.469 1 97.81 141 LEU B N 1
ATOM 3637 C CA . LEU B 1 141 ? 14.375 -17.188 -11.469 1 97.81 141 LEU B CA 1
ATOM 3638 C C . LEU B 1 141 ? 14.953 -17.234 -12.883 1 97.81 141 LEU B C 1
ATOM 3640 O O . LEU B 1 141 ? 14.328 -17.781 -13.797 1 97.81 141 LEU B O 1
ATOM 3644 N N . GLY B 1 142 ? 16.125 -16.719 -13.055 1 96.88 142 GLY B N 1
ATOM 3645 C CA . GLY B 1 142 ? 16.781 -16.703 -14.359 1 96.88 142 GLY B CA 1
ATOM 3646 C C . GLY B 1 142 ? 17.219 -18.094 -14.82 1 96.88 142 GLY B C 1
ATOM 3647 O O . GLY B 1 142 ? 17.344 -18.328 -16.016 1 96.88 142 GLY B O 1
ATOM 3648 N N . THR B 1 143 ? 17.438 -19.047 -13.828 1 96.62 143 THR B N 1
ATOM 3649 C CA . THR B 1 143 ? 18.047 -20.312 -14.203 1 96.62 143 THR B CA 1
ATOM 3650 C C . THR B 1 143 ? 17.172 -21.484 -13.766 1 96.62 143 THR B C 1
ATOM 3652 O O . THR B 1 143 ? 17.25 -22.578 -14.344 1 96.62 143 THR B O 1
ATOM 3655 N N . ALA B 1 144 ? 16.375 -21.297 -12.781 1 96.44 144 ALA B N 1
ATOM 3656 C CA . ALA B 1 144 ? 15.609 -22.391 -12.188 1 96.44 144 ALA B CA 1
ATOM 3657 C C . ALA B 1 144 ? 14.516 -22.859 -13.141 1 96.44 144 ALA B C 1
ATOM 3659 O O . ALA B 1 144 ? 13.938 -22.062 -13.875 1 96.44 144 ALA B O 1
ATOM 3660 N N . ARG B 1 145 ? 14.266 -24.109 -13.078 1 97.06 145 ARG B N 1
ATOM 3661 C CA . ARG B 1 145 ? 13.242 -24.75 -13.891 1 97.06 145 ARG B CA 1
ATOM 3662 C C . ARG B 1 145 ? 12.289 -25.562 -13.031 1 97.06 145 ARG B C 1
ATOM 3664 O O . ARG B 1 145 ? 12.703 -26.172 -12.039 1 97.06 145 ARG B O 1
ATOM 3671 N N . HIS B 1 146 ? 11.078 -25.578 -13.414 1 96.38 146 HIS B N 1
ATOM 3672 C CA . HIS B 1 146 ? 10.078 -26.391 -12.742 1 96.38 146 HIS B CA 1
ATOM 3673 C C . HIS B 1 146 ? 10.414 -27.875 -12.859 1 96.38 146 HIS B C 1
ATOM 3675 O O . HIS B 1 146 ? 10.742 -28.359 -13.938 1 96.38 146 HIS B O 1
ATOM 3681 N N . PRO B 1 147 ? 10.305 -28.594 -11.789 1 92.88 147 PRO B N 1
ATOM 3682 C CA . PRO B 1 147 ? 10.844 -29.953 -11.766 1 92.88 147 PRO B CA 1
ATOM 3683 C C . PRO B 1 147 ? 10.062 -30.922 -12.656 1 92.88 147 PRO B C 1
ATOM 3685 O O . PRO B 1 147 ? 10.617 -31.906 -13.133 1 92.88 147 PRO B O 1
ATOM 3688 N N . GLN B 1 148 ? 8.836 -30.656 -12.945 1 93.38 148 GLN B N 1
ATOM 3689 C CA . GLN B 1 148 ? 8.016 -31.578 -13.734 1 93.38 148 GLN B CA 1
ATOM 3690 C C . GLN B 1 148 ? 7.953 -31.141 -15.195 1 93.38 148 GLN B C 1
ATOM 3692 O O . GLN B 1 148 ? 8 -31.984 -16.094 1 93.38 148 GLN B O 1
ATOM 3697 N N . THR B 1 149 ? 7.855 -29.828 -15.477 1 94.75 149 THR B N 1
ATOM 3698 C CA . THR B 1 149 ? 7.629 -29.359 -16.844 1 94.75 149 THR B CA 1
ATOM 3699 C C . THR B 1 149 ? 8.938 -28.906 -17.484 1 94.75 149 THR B C 1
ATOM 3701 O O . THR B 1 149 ? 9.008 -28.719 -18.703 1 94.75 149 THR B O 1
ATOM 3704 N N . GLU B 1 150 ? 9.938 -28.625 -16.688 1 95.5 150 GLU B N 1
ATOM 3705 C CA . GLU B 1 150 ? 11.258 -28.141 -17.109 1 95.5 150 GLU B CA 1
ATOM 3706 C C . GLU B 1 150 ? 11.172 -26.734 -17.672 1 95.5 150 GLU B C 1
ATOM 3708 O O . GLU B 1 150 ? 12.156 -26.219 -18.219 1 95.5 150 GLU B O 1
ATOM 3713 N N . ARG B 1 151 ? 10.039 -26.094 -17.547 1 95.94 151 ARG B N 1
ATOM 3714 C CA . ARG B 1 151 ? 9.875 -24.703 -17.938 1 95.94 151 ARG B CA 1
ATOM 3715 C C . ARG B 1 151 ? 10.445 -23.766 -16.875 1 95.94 151 ARG B C 1
ATOM 3717 O O . ARG B 1 151 ? 10.461 -24.094 -15.688 1 95.94 151 ARG B O 1
ATOM 3724 N N . PRO B 1 152 ? 10.953 -22.609 -17.391 1 97 152 PRO B N 1
ATOM 3725 C CA . PRO B 1 152 ? 11.219 -21.578 -16.375 1 97 152 PRO B CA 1
ATOM 3726 C C . PRO B 1 152 ? 9.992 -21.234 -15.531 1 97 152 PRO B C 1
ATOM 3728 O O . PRO B 1 152 ? 8.875 -21.219 -16.047 1 97 152 PRO B O 1
ATOM 3731 N N . TYR B 1 153 ? 10.227 -21 -14.266 1 97.19 153 TYR B N 1
ATOM 3732 C CA . TYR B 1 153 ? 9.102 -20.672 -13.391 1 97.19 153 TYR B CA 1
ATOM 3733 C C . TYR B 1 153 ? 8.32 -19.484 -13.93 1 97.19 153 TYR B C 1
ATOM 3735 O O . TYR B 1 153 ? 7.09 -19.453 -13.82 1 97.19 153 TYR B O 1
ATOM 3743 N N . THR B 1 154 ? 8.961 -18.469 -14.562 1 96.56 154 THR B N 1
ATOM 3744 C CA . THR B 1 154 ? 8.32 -17.266 -15.078 1 96.56 154 THR B CA 1
ATOM 3745 C C . THR B 1 154 ? 7.508 -17.578 -16.328 1 96.56 154 THR B C 1
ATOM 3747 O O . THR B 1 154 ? 6.773 -16.719 -16.828 1 96.56 154 THR B O 1
ATOM 3750 N N . ALA B 1 155 ? 7.609 -18.844 -16.812 1 97 155 ALA B N 1
ATOM 3751 C CA . ALA B 1 155 ? 6.797 -19.266 -17.938 1 97 155 ALA B CA 1
ATOM 3752 C C . ALA B 1 155 ? 5.648 -20.156 -17.484 1 97 155 ALA B C 1
ATOM 3754 O O . ALA B 1 155 ? 4.797 -20.547 -18.297 1 97 155 ALA B O 1
ATOM 3755 N N . MET B 1 156 ? 5.641 -20.5 -16.25 1 98 156 MET B N 1
ATOM 3756 C CA . MET B 1 156 ? 4.543 -21.266 -15.672 1 98 156 MET B CA 1
ATOM 3757 C C . MET B 1 156 ? 3.42 -20.344 -15.203 1 98 156 MET B C 1
ATOM 3759 O O . MET B 1 156 ? 2.885 -20.516 -14.109 1 98 156 MET B O 1
ATOM 3763 N N . VAL B 1 157 ? 3.146 -19.281 -15.969 1 98.56 157 VAL B N 1
ATOM 3764 C CA . VAL B 1 157 ? 2.092 -18.297 -15.719 1 98.56 157 VAL B CA 1
ATOM 3765 C C . VAL B 1 157 ? 0.897 -18.578 -16.625 1 98.56 157 VAL B C 1
ATOM 3767 O O . VAL B 1 157 ? 1.055 -19.141 -17.719 1 98.56 157 VAL B O 1
ATOM 3770 N N . TYR B 1 158 ? -0.278 -18.25 -16.234 1 98.88 158 TYR B N 1
ATOM 3771 C CA . TYR B 1 158 ? -1.474 -18.531 -17.031 1 98.88 158 TYR B CA 1
ATOM 3772 C C . TYR B 1 158 ? -1.729 -17.422 -18.047 1 98.88 158 TYR B C 1
ATOM 3774 O O . TYR B 1 158 ? -2.055 -16.281 -17.672 1 98.88 158 TYR B O 1
ATOM 3782 N N . GLN B 1 159 ? -1.633 -17.797 -19.297 1 98.69 159 GLN B N 1
ATOM 3783 C CA . GLN B 1 159 ? -1.78 -16.844 -20.391 1 98.69 159 GLN B CA 1
ATOM 3784 C C . GLN B 1 159 ? -3.131 -16.141 -20.328 1 98.69 159 GLN B C 1
ATOM 3786 O O . GLN B 1 159 ? -3.209 -14.922 -20.5 1 98.69 159 GLN B O 1
ATOM 3791 N N . PRO B 1 160 ? -4.281 -16.844 -20.078 1 98.88 160 PRO B N 1
ATOM 3792 C CA . PRO B 1 160 ? -5.57 -16.156 -20 1 98.88 160 PRO B CA 1
ATOM 3793 C C . PRO B 1 160 ? -5.602 -15.086 -18.906 1 98.88 160 PRO B C 1
ATOM 3795 O O . PRO B 1 160 ? -6.246 -14.047 -19.078 1 98.88 160 PRO B O 1
ATOM 3798 N N . MET B 1 161 ? -4.898 -15.305 -17.812 1 98.94 161 MET B N 1
ATOM 3799 C CA . MET B 1 161 ? -4.898 -14.352 -16.703 1 98.94 161 MET B CA 1
ATOM 3800 C C . MET B 1 161 ? -4.023 -13.141 -17.031 1 98.94 161 MET B C 1
ATOM 3802 O O . MET B 1 161 ? -4.32 -12.023 -16.609 1 98.94 161 MET B O 1
ATOM 3806 N N . LEU B 1 162 ? -2.887 -13.398 -17.766 1 98.81 162 LEU B N 1
ATOM 3807 C CA . LEU B 1 162 ? -2.119 -12.273 -18.281 1 98.81 162 LEU B CA 1
ATOM 3808 C C . LEU B 1 162 ? -3.002 -11.352 -19.125 1 98.81 162 LEU B C 1
ATOM 3810 O O . LEU B 1 162 ? -2.932 -10.125 -18.984 1 98.81 162 LEU B O 1
ATOM 3814 N N . GLU B 1 163 ? -3.818 -11.977 -19.969 1 98.88 163 GLU B N 1
ATOM 3815 C CA . GLU B 1 163 ? -4.734 -11.234 -20.812 1 98.88 163 GLU B CA 1
ATOM 3816 C C . GLU B 1 163 ? -5.77 -10.477 -19.984 1 98.88 163 GLU B C 1
ATOM 3818 O O . GLU B 1 163 ? -6.09 -9.32 -20.297 1 98.88 163 GLU B O 1
ATOM 3823 N N . LEU B 1 164 ? -6.277 -11.148 -18.953 1 98.94 164 LEU B N 1
ATOM 3824 C CA . LEU B 1 164 ? -7.273 -10.508 -18.109 1 98.94 164 LEU B CA 1
ATOM 3825 C C . LEU B 1 164 ? -6.68 -9.297 -17.391 1 98.94 164 LEU B C 1
ATOM 3827 O O . LEU B 1 164 ? -7.305 -8.242 -17.328 1 98.94 164 LEU B O 1
ATOM 3831 N N . LEU B 1 165 ? -5.492 -9.422 -16.812 1 98.94 165 LEU B N 1
ATOM 3832 C CA . LEU B 1 165 ? -4.805 -8.305 -16.172 1 98.94 165 LEU B CA 1
ATOM 3833 C C . LEU B 1 165 ? -4.668 -7.129 -17.141 1 98.94 165 LEU B C 1
ATOM 3835 O O . LEU B 1 165 ? -5.004 -5.996 -16.781 1 98.94 165 LEU B O 1
ATOM 3839 N N . SER B 1 166 ? -4.191 -7.406 -18.328 1 98.75 166 SER B N 1
ATOM 3840 C CA . SER B 1 166 ? -3.996 -6.359 -19.328 1 98.75 166 SER B CA 1
ATOM 3841 C C . SER B 1 166 ? -5.32 -5.711 -19.719 1 98.75 166 SER B C 1
ATOM 3843 O O . SER B 1 166 ? -5.414 -4.484 -19.812 1 98.75 166 SER B O 1
ATOM 3845 N N . TYR B 1 167 ? -6.316 -6.543 -19.953 1 98.88 167 TYR B N 1
ATOM 3846 C CA . TYR B 1 167 ? -7.637 -6.066 -20.344 1 98.88 167 TYR B CA 1
ATOM 3847 C C . TYR B 1 167 ? -8.203 -5.121 -19.297 1 98.88 167 TYR B C 1
ATOM 3849 O O . TYR B 1 167 ? -8.742 -4.062 -19.625 1 98.88 167 TYR B O 1
ATOM 3857 N N . LEU B 1 168 ? -8.078 -5.516 -18.047 1 98.94 168 LEU B N 1
ATOM 3858 C CA . LEU B 1 168 ? -8.562 -4.691 -16.938 1 98.94 168 LEU B CA 1
ATOM 3859 C C . LEU B 1 168 ? -7.816 -3.363 -16.891 1 98.94 168 LEU B C 1
ATOM 3861 O O . LEU B 1 168 ? -8.43 -2.301 -16.781 1 98.94 168 LEU B O 1
ATOM 3865 N N . ARG B 1 169 ? -6.5 -3.359 -16.969 1 98.75 169 ARG B N 1
ATOM 3866 C CA . ARG B 1 169 ? -5.711 -2.133 -16.938 1 98.75 169 ARG B CA 1
ATOM 3867 C C . ARG B 1 169 ? -6.039 -1.23 -18.125 1 98.75 169 ARG B C 1
ATOM 3869 O O . ARG B 1 169 ? -6.109 -0.008 -17.969 1 98.75 169 ARG B O 1
ATOM 3876 N N . ASP B 1 170 ? -6.297 -1.85 -19.297 1 98.44 170 ASP B N 1
ATOM 3877 C CA . ASP B 1 170 ? -6.695 -1.09 -20.469 1 98.44 170 ASP B CA 1
ATOM 3878 C C . ASP B 1 170 ? -8.023 -0.368 -20.234 1 98.44 170 ASP B C 1
ATOM 3880 O O . ASP B 1 170 ? -8.32 0.619 -20.906 1 98.44 170 ASP B O 1
ATOM 3884 N N . ASN B 1 171 ? -8.797 -0.888 -19.344 1 98.69 171 ASN B N 1
ATOM 3885 C CA . ASN B 1 171 ? -10.102 -0.305 -19.062 1 98.69 171 ASN B CA 1
ATOM 3886 C C . ASN B 1 171 ? -10.094 0.464 -17.75 1 98.69 171 ASN B C 1
ATOM 3888 O O . ASN B 1 171 ? -11.148 0.685 -17.141 1 98.69 171 ASN B O 1
ATOM 3892 N N . GLY B 1 172 ? -8.961 0.827 -17.219 1 98.38 172 GLY B N 1
ATOM 3893 C CA . GLY B 1 172 ? -8.828 1.786 -16.141 1 98.38 172 GLY B CA 1
ATOM 3894 C C . GLY B 1 172 ? -8.836 1.14 -14.766 1 98.38 172 GLY B C 1
ATOM 3895 O O . GLY B 1 172 ? -8.906 1.832 -13.75 1 98.38 172 GLY B O 1
ATOM 3896 N N . TYR B 1 173 ? -8.812 -0.178 -14.719 1 98.88 173 TYR B N 1
ATOM 3897 C CA . TYR B 1 173 ? -8.727 -0.854 -13.43 1 98.88 173 TYR B CA 1
ATOM 3898 C C . TYR B 1 173 ? -7.301 -0.83 -12.898 1 98.88 173 TYR B C 1
ATOM 3900 O O . TYR B 1 173 ? -6.344 -0.994 -13.656 1 98.88 173 TYR B O 1
ATOM 3908 N N . LEU B 1 174 ? -7.199 -0.594 -11.617 1 98.75 174 LEU B N 1
ATOM 3909 C CA . LEU B 1 174 ? -5.984 -0.991 -10.906 1 98.75 174 LEU B CA 1
ATOM 3910 C C . LEU B 1 174 ? -5.984 -2.49 -10.633 1 98.75 174 LEU B C 1
ATOM 3912 O O . LEU B 1 174 ? -7.004 -3.047 -10.211 1 98.75 174 LEU B O 1
ATOM 3916 N N . THR B 1 175 ? -4.883 -3.107 -10.898 1 98.94 175 THR B N 1
ATOM 3917 C CA . THR B 1 175 ? -4.758 -4.535 -10.617 1 98.94 175 THR B CA 1
ATOM 3918 C C . THR B 1 175 ? -3.711 -4.777 -9.531 1 98.94 175 THR B C 1
ATOM 3920 O O . THR B 1 175 ? -2.543 -4.418 -9.695 1 98.94 175 THR B O 1
ATOM 3923 N N . TYR B 1 176 ? -4.145 -5.375 -8.422 1 98.94 176 TYR B N 1
ATOM 3924 C CA . TYR B 1 176 ? -3.283 -5.703 -7.289 1 98.94 176 TYR B CA 1
ATOM 3925 C C . TYR B 1 176 ? -3.109 -7.211 -7.156 1 98.94 176 TYR B C 1
ATOM 3927 O O . TYR B 1 176 ? -4.023 -7.98 -7.469 1 98.94 176 TYR B O 1
ATOM 3935 N N . ILE B 1 177 ? -1.939 -7.582 -6.703 1 99 177 ILE B N 1
ATOM 3936 C CA . ILE B 1 177 ? -1.735 -8.945 -6.215 1 99 177 ILE B CA 1
ATOM 3937 C C . ILE B 1 177 ? -1.922 -8.977 -4.699 1 99 177 ILE B C 1
ATOM 3939 O O . ILE B 1 177 ? -1.405 -8.117 -3.982 1 99 177 ILE B O 1
ATOM 3943 N N . VAL B 1 178 ? -2.691 -9.922 -4.215 1 98.94 178 VAL B N 1
ATOM 3944 C CA . VAL B 1 178 ? -2.895 -10.203 -2.799 1 98.94 178 VAL B CA 1
ATOM 3945 C C . VAL B 1 178 ? -2.627 -11.68 -2.52 1 98.94 178 VAL B C 1
ATOM 3947 O O . VAL B 1 178 ? -3.465 -12.539 -2.812 1 98.94 178 VAL B O 1
ATOM 3950 N N . SER B 1 179 ? -1.487 -11.992 -1.885 1 98.44 179 SER B N 1
ATOM 3951 C CA . SER B 1 179 ? -1.025 -13.375 -1.878 1 98.44 179 SER B CA 1
ATOM 3952 C C . SER B 1 179 ? -0.487 -13.773 -0.507 1 98.44 179 SER B C 1
ATOM 3954 O O . SER B 1 179 ? -0.005 -12.922 0.245 1 98.44 179 SER B O 1
ATOM 3956 N N . GLY B 1 180 ? -0.63 -15.062 -0.22 1 96.31 180 GLY B N 1
ATOM 3957 C CA . GLY B 1 180 ? 0.036 -15.609 0.95 1 96.31 180 GLY B CA 1
ATOM 3958 C C . GLY B 1 180 ? 1.544 -15.672 0.804 1 96.31 180 GLY B C 1
ATOM 3959 O O . GLY B 1 180 ? 2.266 -15.789 1.798 1 96.31 180 GLY B O 1
ATOM 3960 N N . GLY B 1 181 ? 2.059 -15.625 -0.375 1 95.81 181 GLY B N 1
ATOM 3961 C CA . GLY B 1 181 ? 3.494 -15.594 -0.612 1 95.81 181 GLY B CA 1
ATOM 3962 C C . GLY B 1 181 ? 4.145 -14.305 -0.137 1 95.81 181 GLY B C 1
ATOM 3963 O O . GLY B 1 181 ? 3.457 -13.328 0.154 1 95.81 181 GLY B O 1
ATOM 3964 N N . GLY B 1 182 ? 5.41 -14.344 -0.004 1 97.19 182 GLY B N 1
ATOM 3965 C CA . GLY B 1 182 ? 6.137 -13.172 0.464 1 97.19 182 GLY B CA 1
ATOM 3966 C C . GLY B 1 182 ? 6.145 -12.039 -0.54 1 97.19 182 GLY B C 1
ATOM 3967 O O . GLY B 1 182 ? 6.492 -12.234 -1.706 1 97.19 182 GLY B O 1
ATOM 3968 N N . ALA B 1 183 ? 5.828 -10.852 -0.101 1 98.62 183 ALA B N 1
ATOM 3969 C CA . ALA B 1 183 ? 5.754 -9.68 -0.965 1 98.62 183 ALA B CA 1
ATOM 3970 C C . ALA B 1 183 ? 7.082 -9.438 -1.683 1 98.62 183 ALA B C 1
ATOM 3972 O O . ALA B 1 183 ? 7.105 -9.188 -2.889 1 98.62 183 ALA B O 1
ATOM 3973 N N . ASP B 1 184 ? 8.203 -9.57 -0.951 1 98.44 184 ASP B N 1
ATOM 3974 C CA . ASP B 1 184 ? 9.523 -9.281 -1.511 1 98.44 184 ASP B CA 1
ATOM 3975 C C . ASP B 1 184 ? 9.867 -10.258 -2.633 1 98.44 184 ASP B C 1
ATOM 3977 O O . ASP B 1 184 ? 10.539 -9.891 -3.598 1 98.44 184 ASP B O 1
ATOM 3981 N N . PHE B 1 185 ? 9.445 -11.531 -2.484 1 98.31 185 PHE B N 1
ATOM 3982 C CA . PHE B 1 185 ? 9.656 -12.539 -3.514 1 98.31 185 PHE B CA 1
ATOM 3983 C C . PHE B 1 185 ? 8.82 -12.234 -4.75 1 98.31 185 PHE B C 1
ATOM 3985 O O . PHE B 1 185 ? 9.344 -12.203 -5.867 1 98.31 185 PHE B O 1
ATOM 3992 N N . ILE B 1 186 ? 7.547 -11.938 -4.555 1 98.81 186 ILE B N 1
ATOM 3993 C CA . ILE B 1 186 ? 6.602 -11.742 -5.645 1 98.81 186 ILE B CA 1
ATOM 3994 C C . ILE B 1 186 ? 7.004 -10.516 -6.461 1 98.81 186 ILE B C 1
ATOM 3996 O O . ILE B 1 186 ? 6.891 -10.516 -7.691 1 98.81 186 ILE B O 1
ATOM 4000 N N . ARG B 1 187 ? 7.52 -9.516 -5.816 1 98.81 187 ARG B N 1
ATOM 4001 C CA . ARG B 1 187 ? 7.832 -8.25 -6.465 1 98.81 187 ARG B CA 1
ATOM 4002 C C . ARG B 1 187 ? 8.945 -8.422 -7.492 1 98.81 187 ARG B C 1
ATOM 4004 O O . ARG B 1 187 ? 9.086 -7.605 -8.406 1 98.81 187 ARG B O 1
ATOM 4011 N N . VAL B 1 188 ? 9.75 -9.469 -7.418 1 98.56 188 VAL B N 1
ATOM 4012 C CA . VAL B 1 188 ? 10.875 -9.664 -8.328 1 98.56 188 VAL B CA 1
ATOM 4013 C C . VAL B 1 188 ? 10.352 -9.984 -9.727 1 98.56 188 VAL B C 1
ATOM 4015 O O . VAL B 1 188 ? 10.953 -9.578 -10.727 1 98.56 188 VAL B O 1
ATOM 4018 N N . PHE B 1 189 ? 9.211 -10.648 -9.852 1 97.69 189 PHE B N 1
ATOM 4019 C CA . PHE B 1 189 ? 8.789 -11.07 -11.18 1 97.69 189 PHE B CA 1
ATOM 4020 C C . PHE B 1 189 ? 7.465 -10.414 -11.562 1 97.69 189 PHE B C 1
ATOM 4022 O O . PHE B 1 189 ? 7.055 -10.461 -12.719 1 97.69 189 PHE B O 1
ATOM 4029 N N . ALA B 1 190 ? 6.738 -9.766 -10.633 1 98.44 190 ALA B N 1
ATOM 4030 C CA . ALA B 1 190 ? 5.379 -9.289 -10.875 1 98.44 190 ALA B CA 1
ATOM 4031 C C . ALA B 1 190 ? 5.34 -8.281 -12.023 1 98.44 190 ALA B C 1
ATOM 4033 O O . ALA B 1 190 ? 4.492 -8.375 -12.906 1 98.44 190 ALA B O 1
ATOM 4034 N N . GLU B 1 191 ? 6.254 -7.352 -11.984 1 97.69 191 GLU B N 1
ATOM 4035 C CA . GLU B 1 191 ? 6.199 -6.301 -12.992 1 97.69 191 GLU B CA 1
ATOM 4036 C C . GLU B 1 191 ? 6.621 -6.832 -14.359 1 97.69 191 GLU B C 1
ATOM 4038 O O . GLU B 1 191 ? 5.887 -6.688 -15.344 1 97.69 191 GLU B O 1
ATOM 4043 N N . PRO B 1 192 ? 7.754 -7.535 -14.516 1 97.06 192 PRO B N 1
ATOM 4044 C CA . PRO B 1 192 ? 8.148 -7.973 -15.852 1 97.06 192 PRO B CA 1
ATOM 4045 C C . PRO B 1 192 ? 7.227 -9.055 -16.422 1 97.06 192 PRO B C 1
ATOM 4047 O O . PRO B 1 192 ? 7.082 -9.172 -17.641 1 97.06 192 PRO B O 1
ATOM 4050 N N . VAL B 1 193 ? 6.543 -9.789 -15.539 1 97.94 193 VAL B N 1
ATOM 4051 C CA . VAL B 1 193 ? 5.762 -10.93 -16.016 1 97.94 193 VAL B CA 1
ATOM 4052 C C . VAL B 1 193 ? 4.289 -10.539 -16.125 1 97.94 193 VAL B C 1
ATOM 4054 O O . VAL B 1 193 ? 3.656 -10.758 -17.156 1 97.94 193 VAL B O 1
ATOM 4057 N N . TYR B 1 194 ? 3.756 -9.891 -15.07 1 98.56 194 TYR B N 1
ATOM 4058 C CA . TYR B 1 194 ? 2.328 -9.602 -14.992 1 98.56 194 TYR B CA 1
ATOM 4059 C C . TYR B 1 194 ? 2.039 -8.172 -15.422 1 98.56 194 TYR B C 1
ATOM 4061 O O . TYR B 1 194 ? 0.887 -7.812 -15.68 1 98.56 194 TYR B O 1
ATOM 4069 N N . GLY B 1 195 ? 3.055 -7.293 -15.445 1 98.06 195 GLY B N 1
ATOM 4070 C CA . GLY B 1 195 ? 2.822 -5.867 -15.594 1 98.06 195 GLY B CA 1
ATOM 4071 C C . GLY B 1 195 ? 2.322 -5.207 -14.328 1 98.06 195 GLY B C 1
ATOM 4072 O O . GLY B 1 195 ? 1.733 -4.125 -14.375 1 98.06 195 GLY B O 1
ATOM 4073 N N . VAL B 1 196 ? 2.498 -5.816 -13.18 1 98.75 196 VAL B N 1
ATOM 4074 C CA . VAL B 1 196 ? 2.062 -5.277 -11.898 1 98.75 196 VAL B CA 1
ATOM 4075 C C . VAL B 1 196 ? 3.254 -4.664 -11.164 1 98.75 196 VAL B C 1
ATOM 4077 O O . VAL B 1 196 ? 4.191 -5.371 -10.789 1 98.75 196 VAL B O 1
ATOM 4080 N N . PRO B 1 197 ? 3.277 -3.367 -10.969 1 98.62 197 PRO B N 1
ATOM 4081 C CA . PRO B 1 197 ? 4.418 -2.736 -10.305 1 98.62 197 PRO B CA 1
ATOM 4082 C C . PRO B 1 197 ? 4.523 -3.119 -8.828 1 98.62 197 PRO B C 1
ATOM 4084 O O . PRO B 1 197 ? 3.555 -3.611 -8.242 1 98.62 197 PRO B O 1
ATOM 4087 N N . PRO B 1 198 ? 5.664 -2.898 -8.188 1 98.69 198 PRO B N 1
ATOM 4088 C CA . PRO B 1 198 ? 5.895 -3.346 -6.809 1 98.69 198 PRO B CA 1
ATOM 4089 C C . PRO B 1 198 ? 4.875 -2.777 -5.828 1 98.69 198 PRO B C 1
ATOM 4091 O O . PRO B 1 198 ? 4.492 -3.451 -4.867 1 98.69 198 PRO B O 1
ATOM 4094 N N . TRP B 1 199 ? 4.371 -1.556 -6.043 1 98.81 199 TRP B N 1
ATOM 4095 C CA . TRP B 1 199 ? 3.479 -0.9 -5.094 1 98.81 199 TRP B CA 1
ATOM 4096 C C . TRP B 1 199 ? 2.059 -1.44 -5.219 1 98.81 199 TRP B C 1
ATOM 4098 O O . TRP B 1 199 ? 1.163 -1.03 -4.477 1 98.81 199 TRP B O 1
ATOM 4108 N N . GLN B 1 200 ? 1.825 -2.33 -6.133 1 98.94 200 GLN B N 1
ATOM 4109 C CA . GLN B 1 200 ? 0.532 -2.994 -6.266 1 98.94 200 GLN B CA 1
ATOM 4110 C C . GLN B 1 200 ? 0.639 -4.48 -5.934 1 98.94 200 GLN B C 1
ATOM 4112 O O . GLN B 1 200 ? -0.134 -5.293 -6.441 1 98.94 200 GLN B O 1
ATOM 4117 N N . VAL B 1 201 ? 1.651 -4.832 -5.105 1 98.94 201 VAL B N 1
ATOM 4118 C CA . VAL B 1 201 ? 1.838 -6.18 -4.582 1 98.94 201 VAL B CA 1
ATOM 4119 C C . VAL B 1 201 ? 1.639 -6.18 -3.068 1 98.94 201 VAL B C 1
ATOM 4121 O O . VAL B 1 201 ? 2.375 -5.512 -2.338 1 98.94 201 VAL B O 1
ATOM 4124 N N . ILE B 1 202 ? 0.612 -6.898 -2.635 1 98.94 202 ILE B N 1
ATOM 4125 C CA . ILE B 1 202 ? 0.347 -7.168 -1.226 1 98.94 202 ILE B CA 1
ATOM 4126 C C . ILE B 1 202 ? 0.623 -8.641 -0.923 1 98.94 202 ILE B C 1
ATOM 4128 O O . ILE B 1 202 ? 0.047 -9.531 -1.555 1 98.94 202 ILE B O 1
ATOM 4132 N N . GLY B 1 203 ? 1.536 -8.938 -0.049 1 98.5 203 GLY B N 1
ATOM 4133 C CA . GLY B 1 203 ? 1.873 -10.297 0.328 1 98.5 203 GLY B CA 1
ATOM 4134 C C . GLY B 1 203 ? 2.227 -10.438 1.797 1 98.5 203 GLY B C 1
ATOM 4135 O O . GLY B 1 203 ? 2.045 -9.508 2.578 1 98.5 203 GLY B O 1
ATOM 4136 N N . SER B 1 204 ? 2.617 -11.609 2.152 1 96.75 204 SER B N 1
ATOM 4137 C CA . SER B 1 204 ? 3.117 -11.828 3.506 1 96.75 204 SER B CA 1
ATOM 4138 C C . SER B 1 204 ? 4.402 -11.039 3.752 1 96.75 204 SER B C 1
ATOM 4140 O O . SER B 1 204 ? 5.184 -10.812 2.824 1 96.75 204 SER B O 1
ATOM 4142 N N . LEU B 1 205 ? 4.547 -10.633 4.953 1 97.12 205 LEU B N 1
ATOM 4143 C CA . LEU B 1 205 ? 5.664 -9.773 5.328 1 97.12 205 LEU B CA 1
ATOM 4144 C C . LEU B 1 205 ? 6.551 -10.461 6.363 1 97.12 205 LEU B C 1
ATOM 4146 O O . LEU B 1 205 ? 6.055 -11 7.352 1 97.12 205 LEU B O 1
ATOM 4150 N N . GLY B 1 206 ? 7.84 -10.5 6.102 1 95.44 206 GLY B N 1
ATOM 4151 C CA . GLY B 1 206 ? 8.805 -10.883 7.117 1 95.44 206 GLY B CA 1
ATOM 4152 C C . GLY B 1 206 ? 9.18 -9.75 8.047 1 95.44 206 GLY B C 1
ATOM 4153 O O . GLY B 1 206 ? 8.828 -8.594 7.797 1 95.44 206 GLY B O 1
ATOM 4154 N N . GLU B 1 207 ? 9.883 -10.125 9.078 1 96.5 207 GLU B N 1
ATOM 4155 C CA . GLU B 1 207 ? 10.406 -9.102 9.969 1 96.5 207 GLU B CA 1
ATOM 4156 C C . GLU B 1 207 ? 11.492 -8.281 9.281 1 96.5 207 GLU B C 1
ATOM 4158 O O . GLU B 1 207 ? 12.328 -8.828 8.555 1 96.5 207 GLU B O 1
ATOM 4163 N N . LEU B 1 208 ? 11.414 -6.957 9.391 1 98.06 208 LEU B N 1
ATOM 4164 C CA . LEU B 1 208 ? 12.398 -6.035 8.836 1 98.06 208 LEU B CA 1
ATOM 4165 C C . LEU B 1 208 ? 13 -5.156 9.93 1 98.06 208 LEU B C 1
ATOM 4167 O O . LEU B 1 208 ? 12.32 -4.816 10.898 1 98.06 208 LEU B O 1
ATOM 4171 N N . GLU B 1 209 ? 14.172 -4.836 9.734 1 97.94 209 GLU B N 1
ATOM 4172 C CA . GLU B 1 209 ? 14.875 -3.887 10.586 1 97.94 209 GLU B CA 1
ATOM 4173 C C . GLU B 1 209 ? 15.688 -2.895 9.758 1 97.94 209 GLU B C 1
ATOM 4175 O O . GLU B 1 209 ? 16.297 -3.271 8.75 1 97.94 209 GLU B O 1
ATOM 4180 N N . LEU B 1 210 ? 15.594 -1.608 10.055 1 97.81 210 LEU B N 1
ATOM 4181 C CA . LEU B 1 210 ? 16.469 -0.614 9.453 1 97.81 210 LEU B CA 1
ATOM 4182 C C . LEU B 1 210 ? 17.828 -0.592 10.148 1 97.81 210 LEU B C 1
ATOM 4184 O O . LEU B 1 210 ? 17.906 -0.326 11.344 1 97.81 210 LEU B O 1
ATOM 4188 N N . VAL B 1 211 ? 18.828 -0.913 9.398 1 96.88 211 VAL B N 1
ATOM 4189 C CA . VAL B 1 211 ? 20.156 -0.996 10.008 1 96.88 211 VAL B CA 1
ATOM 4190 C C . VAL B 1 211 ? 21.156 -0.167 9.195 1 96.88 211 VAL B C 1
ATOM 4192 O O . VAL B 1 211 ? 20.938 0.083 8.008 1 96.88 211 VAL B O 1
ATOM 4195 N N . GLU B 1 212 ? 22.109 0.315 9.828 1 95.12 212 GLU B N 1
ATOM 4196 C CA . GLU B 1 212 ? 23.188 1.008 9.141 1 95.12 212 GLU B CA 1
ATOM 4197 C C . GLU B 1 212 ? 24.297 0.034 8.719 1 95.12 212 GLU B C 1
ATOM 4199 O O . GLU B 1 212 ? 24.812 -0.711 9.555 1 95.12 212 GLU B O 1
ATOM 4204 N N . GLU B 1 213 ? 24.547 -0.075 7.484 1 93.25 213 GLU B N 1
ATOM 4205 C CA . GLU B 1 213 ? 25.656 -0.846 6.914 1 93.25 213 GLU B CA 1
ATOM 4206 C C . GLU B 1 213 ? 26.547 0.034 6.055 1 93.25 213 GLU B C 1
ATOM 4208 O O . GLU B 1 213 ? 26.109 0.582 5.043 1 93.25 213 GLU B O 1
ATOM 4213 N N . ALA B 1 214 ? 27.859 0.138 6.477 1 92.12 214 ALA B N 1
ATOM 4214 C CA . ALA B 1 214 ? 28.844 0.918 5.73 1 92.12 214 ALA B CA 1
ATOM 4215 C C . ALA B 1 214 ? 28.375 2.355 5.535 1 92.12 214 ALA B C 1
ATOM 4217 O O . ALA B 1 214 ? 28.438 2.891 4.426 1 92.12 214 ALA B O 1
ATOM 4218 N N . GLY B 1 215 ? 27.688 2.914 6.484 1 93.06 215 GLY B N 1
ATOM 4219 C CA . GLY B 1 215 ? 27.312 4.316 6.488 1 93.06 215 GLY B CA 1
ATOM 4220 C C . GLY B 1 215 ? 25.984 4.578 5.801 1 93.06 215 GLY B C 1
ATOM 4221 O O . GLY B 1 215 ? 25.562 5.727 5.66 1 93.06 215 GLY B O 1
ATOM 4222 N N . ARG B 1 216 ? 25.359 3.502 5.34 1 95.06 216 ARG B N 1
ATOM 4223 C CA . ARG B 1 216 ? 24.062 3.635 4.676 1 95.06 216 ARG B CA 1
ATOM 4224 C C . ARG B 1 216 ? 22.984 2.828 5.398 1 95.06 216 ARG B C 1
ATOM 4226 O O . ARG B 1 216 ? 23.266 1.74 5.914 1 95.06 216 ARG B O 1
ATOM 4233 N N . TRP B 1 217 ? 21.844 3.404 5.449 1 97 217 TRP B N 1
ATOM 4234 C CA . TRP B 1 217 ? 20.734 2.67 6.039 1 97 217 TRP B CA 1
ATOM 4235 C C . TRP B 1 217 ? 20.125 1.69 5.035 1 97 217 TRP B C 1
ATOM 4237 O O . TRP B 1 217 ? 19.891 2.045 3.879 1 97 217 TRP B O 1
ATOM 4247 N N . VAL B 1 218 ? 19.969 0.468 5.426 1 96.94 218 VAL B N 1
ATOM 4248 C CA . VAL B 1 218 ? 19.375 -0.571 4.59 1 96.94 218 VAL B CA 1
ATOM 4249 C C . VAL B 1 218 ? 18.281 -1.297 5.363 1 96.94 218 VAL B C 1
ATOM 4251 O O . VAL B 1 218 ? 18.312 -1.365 6.594 1 96.94 218 VAL B O 1
ATOM 4254 N N . THR B 1 219 ? 17.266 -1.72 4.691 1 98.12 219 THR B N 1
ATOM 4255 C CA . THR B 1 219 ? 16.25 -2.58 5.285 1 98.12 219 THR B CA 1
ATOM 4256 C C . THR B 1 219 ? 16.703 -4.035 5.293 1 98.12 219 THR B C 1
ATOM 4258 O O . THR B 1 219 ? 16.891 -4.641 4.234 1 98.12 219 THR B O 1
ATOM 4261 N N . MET B 1 220 ? 16.891 -4.531 6.484 1 98.06 220 MET B N 1
ATOM 4262 C CA . MET B 1 220 ? 17.422 -5.875 6.695 1 98.06 220 MET B CA 1
ATOM 4263 C C . MET B 1 220 ? 16.297 -6.844 7.078 1 98.06 220 MET B C 1
ATOM 4265 O O . MET B 1 220 ? 15.523 -6.57 7.988 1 98.06 220 MET B O 1
ATOM 4269 N N . LYS B 1 221 ? 16.25 -7.961 6.301 1 97.75 221 LYS B N 1
ATOM 4270 C CA . LYS B 1 221 ? 15.305 -9.016 6.645 1 97.75 221 LYS B CA 1
ATOM 4271 C C . LYS B 1 221 ? 15.797 -9.828 7.84 1 97.75 221 LYS B C 1
ATOM 4273 O O . LYS B 1 221 ? 16.938 -10.273 7.863 1 97.75 221 LYS B O 1
ATOM 4278 N N . ARG B 1 222 ? 14.922 -9.992 8.836 1 96.44 222 ARG B N 1
ATOM 4279 C CA . ARG B 1 222 ? 15.211 -10.781 10.023 1 96.44 222 ARG B CA 1
ATOM 4280 C C . ARG B 1 222 ? 14.344 -12.031 10.078 1 96.44 222 ARG B C 1
ATOM 4282 O O . ARG B 1 222 ? 13.336 -12.125 9.375 1 96.44 222 ARG B O 1
ATOM 4289 N N . PRO B 1 223 ? 14.805 -13.078 10.836 1 92.69 223 PRO B N 1
ATOM 4290 C CA . PRO B 1 223 ? 13.945 -14.25 10.977 1 92.69 223 PRO B CA 1
ATOM 4291 C C . PRO B 1 223 ? 12.57 -13.922 11.555 1 92.69 223 PRO B C 1
ATOM 4293 O O . PRO B 1 223 ? 12.461 -13.047 12.414 1 92.69 223 PRO B O 1
ATOM 4296 N N . GLY B 1 224 ? 11.602 -14.633 11.047 1 91.81 224 GLY B N 1
ATOM 4297 C CA . GLY B 1 224 ? 10.258 -14.461 11.57 1 91.81 224 GLY B CA 1
ATOM 4298 C C . GLY B 1 224 ? 9.281 -13.93 10.539 1 91.81 224 GLY B C 1
ATOM 4299 O O . GLY B 1 224 ? 9.688 -13.414 9.5 1 91.81 224 GLY B O 1
ATOM 4300 N N . VAL B 1 225 ? 7.996 -14.109 10.812 1 93.06 225 VAL B N 1
ATOM 4301 C CA . VAL B 1 225 ? 6.898 -13.641 9.977 1 93.06 225 VAL B CA 1
ATOM 4302 C C . VAL B 1 225 ? 6.156 -12.508 10.68 1 93.06 225 VAL B C 1
ATOM 4304 O O . VAL B 1 225 ? 5.617 -12.695 11.773 1 93.06 225 VAL B O 1
ATOM 4307 N N . ALA B 1 226 ? 6.168 -11.352 10.117 1 95.44 226 ALA B N 1
ATOM 4308 C CA . ALA B 1 226 ? 5.488 -10.195 10.703 1 95.44 226 ALA B CA 1
ATOM 4309 C C . ALA B 1 226 ? 3.994 -10.234 10.406 1 95.44 226 ALA B C 1
ATOM 4311 O O . ALA B 1 226 ? 3.182 -9.789 11.227 1 95.44 226 ALA B O 1
ATOM 4312 N N . TRP B 1 227 ? 3.607 -10.758 9.258 1 96.19 227 TRP B N 1
ATOM 4313 C CA . TRP B 1 227 ? 2.217 -10.805 8.82 1 96.19 227 TRP B CA 1
ATOM 4314 C C . TRP B 1 227 ? 2.014 -11.891 7.77 1 96.19 227 TRP B C 1
ATOM 4316 O O . TRP B 1 227 ? 2.689 -11.898 6.738 1 96.19 227 TRP B O 1
ATOM 4326 N N . LEU B 1 228 ? 1.176 -12.828 8.016 1 95.62 228 LEU B N 1
ATOM 4327 C CA . LEU B 1 228 ? 0.778 -13.82 7.031 1 95.62 228 LEU B CA 1
ATOM 4328 C C . LEU B 1 228 ? -0.467 -13.375 6.273 1 95.62 228 LEU B C 1
ATOM 4330 O O . LEU B 1 228 ? -1.563 -13.344 6.836 1 95.62 228 LEU B O 1
ATOM 4334 N N . ASP B 1 229 ? -0.349 -13.086 5.004 1 96.69 229 ASP B N 1
ATOM 4335 C CA . ASP B 1 229 ? -1.426 -12.531 4.191 1 96.69 229 ASP B CA 1
ATOM 4336 C C . ASP B 1 229 ? -2.236 -13.633 3.518 1 96.69 229 ASP B C 1
ATOM 4338 O O . ASP B 1 229 ? -2.252 -13.742 2.291 1 96.69 229 ASP B O 1
ATOM 4342 N N . ASP B 1 230 ? -2.955 -14.367 4.285 1 96 230 ASP B N 1
ATOM 4343 C CA . ASP B 1 230 ? -3.781 -15.461 3.791 1 96 230 ASP B CA 1
ATOM 4344 C C . ASP B 1 230 ? -5.102 -15.539 4.555 1 96 230 ASP B C 1
ATOM 4346 O O . ASP B 1 230 ? -5.227 -14.992 5.648 1 96 230 ASP B O 1
ATOM 4350 N N . GLY B 1 231 ? -6.102 -16.203 3.877 1 97.12 231 GLY B N 1
ATOM 4351 C CA . GLY B 1 231 ? -7.387 -16.391 4.531 1 97.12 231 GLY B CA 1
ATOM 4352 C C . GLY B 1 231 ? -8.008 -15.086 5 1 97.12 231 GLY B C 1
ATOM 4353 O O . GLY B 1 231 ? -8.125 -14.133 4.227 1 97.12 231 GLY B O 1
ATOM 4354 N N . MET B 1 232 ? -8.328 -15.07 6.293 1 97.81 232 MET B N 1
ATOM 4355 C CA . MET B 1 232 ? -9.055 -13.953 6.887 1 97.81 232 MET B CA 1
ATOM 4356 C C . MET B 1 232 ? -8.211 -12.68 6.863 1 97.81 232 MET B C 1
ATOM 4358 O O . MET B 1 232 ? -8.742 -11.578 6.98 1 97.81 232 MET B O 1
ATOM 4362 N N . ASN B 1 233 ? -6.938 -12.781 6.641 1 98.25 233 ASN B N 1
ATOM 4363 C CA . ASN B 1 233 ? -6.047 -11.625 6.676 1 98.25 233 ASN B CA 1
ATOM 4364 C C . ASN B 1 233 ? -6.012 -10.898 5.332 1 98.25 233 ASN B C 1
ATOM 4366 O O . ASN B 1 233 ? -5.605 -9.742 5.258 1 98.25 233 ASN B O 1
ATOM 4370 N N . LYS B 1 234 ? -6.43 -11.562 4.25 1 98.75 234 LYS B N 1
ATOM 4371 C CA . LYS B 1 234 ? -6.355 -10.93 2.936 1 98.75 234 LYS B CA 1
ATOM 4372 C C . LYS B 1 234 ? -7.254 -9.703 2.865 1 98.75 234 LYS B C 1
ATOM 4374 O O . LYS B 1 234 ? -6.809 -8.617 2.477 1 98.75 234 LYS B O 1
ATOM 4379 N N . PRO B 1 235 ? -8.57 -9.797 3.32 1 98.88 235 PRO B N 1
ATOM 4380 C CA . PRO B 1 235 ? -9.367 -8.57 3.328 1 98.88 235 PRO B CA 1
ATOM 4381 C C . PRO B 1 235 ? -8.758 -7.477 4.211 1 98.88 235 PRO B C 1
ATOM 4383 O O . PRO B 1 235 ? -8.828 -6.293 3.873 1 98.88 235 PRO B O 1
ATOM 4386 N N . LEU B 1 236 ? -8.172 -7.848 5.328 1 98.81 236 LEU B N 1
ATOM 4387 C CA . LEU B 1 236 ? -7.57 -6.875 6.23 1 98.81 236 LEU B CA 1
ATOM 4388 C C . LEU B 1 236 ? -6.387 -6.176 5.566 1 98.81 236 LEU B C 1
ATOM 4390 O O . LEU B 1 236 ? -6.219 -4.965 5.707 1 98.81 236 LEU B O 1
ATOM 4394 N N . SER B 1 237 ? -5.613 -6.953 4.848 1 98.81 237 SER B N 1
ATOM 4395 C CA . SER B 1 237 ? -4.484 -6.375 4.125 1 98.81 237 SER B CA 1
ATOM 4396 C C . SER B 1 237 ? -4.957 -5.402 3.049 1 98.81 237 SER B C 1
ATOM 4398 O O . SER B 1 237 ? -4.352 -4.344 2.855 1 98.81 237 SER B O 1
ATOM 4400 N N . ILE B 1 238 ? -6 -5.785 2.363 1 98.94 238 ILE B N 1
ATOM 4401 C CA . ILE B 1 238 ? -6.566 -4.914 1.341 1 98.94 238 ILE B CA 1
ATOM 4402 C C . ILE B 1 238 ? -7.039 -3.609 1.98 1 98.94 238 ILE B C 1
ATOM 4404 O O . ILE B 1 238 ? -6.746 -2.521 1.478 1 98.94 238 ILE B O 1
ATOM 4408 N N . GLU B 1 239 ? -7.738 -3.717 3.074 1 98.75 239 GLU B N 1
ATOM 4409 C CA . GLU B 1 239 ? -8.195 -2.539 3.805 1 98.75 239 GLU B CA 1
ATOM 4410 C C . GLU B 1 239 ? -7.02 -1.666 4.238 1 98.75 239 GLU B C 1
ATOM 4412 O O . GLU B 1 239 ? -7.059 -0.444 4.078 1 98.75 239 GLU B O 1
ATOM 4417 N N . ARG B 1 240 ? -5.973 -2.23 4.711 1 98.75 240 ARG B N 1
ATOM 4418 C CA . ARG B 1 240 ? -4.84 -1.499 5.27 1 98.75 240 ARG B CA 1
ATOM 4419 C C . ARG B 1 240 ? -4.02 -0.832 4.168 1 98.75 240 ARG B C 1
ATOM 4421 O O . ARG B 1 240 ? -3.545 0.292 4.336 1 98.75 240 ARG B O 1
ATOM 4428 N N . VAL B 1 241 ? -3.873 -1.533 3.045 1 98.88 241 VAL B N 1
ATOM 4429 C CA . VAL B 1 241 ? -2.949 -1.055 2.023 1 98.88 241 VAL B CA 1
ATOM 4430 C C . VAL B 1 241 ? -3.703 -0.216 0.994 1 98.88 241 VAL B C 1
ATOM 4432 O O . VAL B 1 241 ? -3.279 0.891 0.654 1 98.88 241 VAL B O 1
ATOM 4435 N N . ILE B 1 242 ? -4.836 -0.697 0.559 1 98.81 242 ILE B N 1
ATOM 4436 C CA . ILE B 1 242 ? -5.566 -0.029 -0.512 1 98.81 242 ILE B CA 1
ATOM 4437 C C . ILE B 1 242 ? -6.527 0.997 0.081 1 98.81 242 ILE B C 1
ATOM 4439 O O . ILE B 1 242 ? -6.711 2.082 -0.475 1 98.81 242 ILE B O 1
ATOM 4443 N N . GLY B 1 243 ? -7.176 0.651 1.192 1 98.44 243 GLY B N 1
ATOM 4444 C CA . GLY B 1 243 ? -8.094 1.565 1.846 1 98.44 243 GLY B CA 1
ATOM 4445 C C . GLY B 1 243 ? -9.461 1.604 1.189 1 98.44 243 GLY B C 1
ATOM 4446 O O . GLY B 1 243 ? -10.258 2.516 1.441 1 98.44 243 GLY B O 1
ATOM 4447 N N . GLN B 1 244 ? -9.68 0.663 0.293 1 97.56 244 GLN B N 1
ATOM 4448 C CA . GLN B 1 244 ? -10.945 0.566 -0.42 1 97.56 244 GLN B CA 1
ATOM 4449 C C . GLN B 1 244 ? -11.281 -0.884 -0.758 1 97.56 244 GLN B C 1
ATOM 4451 O O . GLN B 1 244 ? -10.391 -1.665 -1.104 1 97.56 244 GLN B O 1
ATOM 4456 N N . ARG B 1 245 ? -12.555 -1.17 -0.656 1 98 245 ARG B N 1
ATOM 4457 C CA . ARG B 1 245 ? -13.031 -2.475 -1.1 1 98 245 ARG B CA 1
ATOM 4458 C C . ARG B 1 245 ? -12.938 -2.609 -2.615 1 98 245 ARG B C 1
ATOM 4460 O O . ARG B 1 245 ? -13.383 -1.729 -3.352 1 98 245 ARG B O 1
ATOM 4467 N N . PRO B 1 246 ? -12.383 -3.684 -3.158 1 98.81 246 PRO B N 1
ATOM 4468 C CA . PRO B 1 246 ? -12.25 -3.84 -4.609 1 98.81 246 PRO B CA 1
ATOM 4469 C C . PRO B 1 246 ? -13.578 -4.145 -5.293 1 98.81 246 PRO B C 1
ATOM 4471 O O . PRO B 1 246 ? -14.562 -4.484 -4.625 1 98.81 246 PRO B O 1
ATOM 4474 N N . ALA B 1 247 ? -13.57 -3.99 -6.605 1 98.88 247 ALA B N 1
ATOM 4475 C CA . ALA B 1 247 ? -14.719 -4.344 -7.426 1 98.88 247 ALA B CA 1
ATOM 4476 C C . ALA B 1 247 ? -14.641 -5.797 -7.895 1 98.88 247 ALA B C 1
ATOM 4478 O O . ALA B 1 247 ? -15.664 -6.426 -8.172 1 98.88 247 ALA B O 1
ATOM 4479 N N . ILE B 1 248 ? -13.414 -6.293 -8.016 1 98.94 248 ILE B N 1
ATOM 4480 C CA . ILE B 1 248 ? -13.172 -7.645 -8.508 1 98.94 248 ILE B CA 1
ATOM 4481 C C . ILE B 1 248 ? -12.18 -8.359 -7.598 1 98.94 248 ILE B C 1
ATOM 4483 O O . ILE B 1 248 ? -11.188 -7.773 -7.172 1 98.94 248 ILE B O 1
ATOM 4487 N N . ALA B 1 249 ? -12.461 -9.578 -7.262 1 99 249 ALA B N 1
ATOM 4488 C CA . ALA B 1 249 ? -11.508 -10.453 -6.578 1 99 249 ALA B CA 1
ATOM 4489 C C . ALA B 1 249 ? -11.375 -11.789 -7.301 1 99 249 ALA B C 1
ATOM 4491 O O . ALA B 1 249 ? -12.375 -12.383 -7.711 1 99 249 ALA B O 1
ATOM 4492 N N . VAL B 1 250 ? -10.156 -12.227 -7.488 1 99 250 VAL B N 1
ATOM 4493 C CA . VAL B 1 250 ? -9.867 -13.453 -8.219 1 99 250 VAL B CA 1
ATOM 4494 C C . VAL B 1 250 ? -9 -14.375 -7.363 1 99 250 VAL B C 1
ATOM 4496 O O . VAL B 1 250 ? -7.988 -13.938 -6.801 1 99 250 VAL B O 1
ATOM 4499 N N . GLY B 1 251 ? -9.367 -15.586 -7.176 1 98.88 251 GLY B N 1
ATOM 4500 C CA . GLY B 1 251 ? -8.609 -16.578 -6.434 1 98.88 251 GLY B CA 1
ATOM 4501 C C . GLY B 1 251 ? -8.75 -17.984 -6.992 1 98.88 251 GLY B C 1
ATOM 4502 O O . GLY B 1 251 ? -9.328 -18.172 -8.07 1 98.88 251 GLY B O 1
ATOM 4503 N N . ASN B 1 252 ? -8.18 -18.969 -6.344 1 98.88 252 ASN B N 1
ATOM 4504 C CA . ASN B 1 252 ? -8.273 -20.359 -6.809 1 98.88 252 ASN B CA 1
ATOM 4505 C C . ASN B 1 252 ? -8.445 -21.328 -5.645 1 98.88 252 ASN B C 1
ATOM 4507 O O . ASN B 1 252 ? -8.531 -22.531 -5.852 1 98.88 252 ASN B O 1
ATOM 4511 N N . SER B 1 253 ? -8.492 -20.828 -4.395 1 98.56 253 SER B N 1
ATOM 4512 C CA . SER B 1 253 ? -8.469 -21.719 -3.238 1 98.56 253 SER B CA 1
ATOM 4513 C C . SER B 1 253 ? -9.336 -21.188 -2.105 1 98.56 253 SER B C 1
ATOM 4515 O O . SER B 1 253 ? -9.836 -20.062 -2.178 1 98.56 253 SER B O 1
ATOM 4517 N N . ASP B 1 254 ? -9.484 -22 -1.031 1 98.5 254 ASP B N 1
ATOM 4518 C CA . ASP B 1 254 ? -10.25 -21.594 0.146 1 98.5 254 ASP B CA 1
ATOM 4519 C C . ASP B 1 254 ? -9.531 -20.484 0.903 1 98.5 254 ASP B C 1
ATOM 4521 O O . ASP B 1 254 ? -10.164 -19.719 1.651 1 98.5 254 ASP B O 1
ATOM 4525 N N . GLY B 1 255 ? -8.195 -20.375 0.716 1 97.88 255 GLY B N 1
ATOM 4526 C CA . GLY B 1 255 ? -7.48 -19.234 1.287 1 97.88 255 GLY B CA 1
ATOM 4527 C C . GLY B 1 255 ? -7.949 -17.906 0.745 1 97.88 255 GLY B C 1
ATOM 4528 O O . GLY B 1 255 ? -7.754 -16.859 1.383 1 97.88 255 GLY B O 1
ATOM 4529 N N . ASP B 1 256 ? -8.625 -17.906 -0.398 1 98.69 256 ASP B N 1
ATOM 4530 C CA . ASP B 1 256 ? -9.086 -16.672 -1.048 1 98.69 256 ASP B CA 1
ATOM 4531 C C . ASP B 1 256 ? -10.555 -16.391 -0.71 1 98.69 256 ASP B C 1
ATOM 4533 O O . ASP B 1 256 ? -11.078 -15.328 -1.037 1 98.69 256 ASP B O 1
ATOM 4537 N N . TYR B 1 257 ? -11.203 -17.391 -0.083 1 98.69 257 TYR B N 1
ATOM 4538 C CA . TYR B 1 257 ? -12.633 -17.312 0.172 1 98.69 257 TYR B CA 1
ATOM 4539 C C . TYR B 1 257 ? -13 -16.031 0.89 1 98.69 257 TYR B C 1
ATOM 4541 O O . TYR B 1 257 ? -13.891 -15.289 0.449 1 98.69 257 TYR B O 1
ATOM 4549 N N . PRO B 1 258 ? -12.305 -15.617 1.973 1 98.62 258 PRO B N 1
ATOM 4550 C CA . PRO B 1 258 ? -12.688 -14.383 2.654 1 98.62 258 PRO B CA 1
ATOM 4551 C C . PRO B 1 258 ? -12.531 -13.148 1.768 1 98.62 258 PRO B C 1
ATOM 4553 O O . PRO B 1 258 ? -13.367 -12.242 1.815 1 98.62 258 PRO B O 1
ATOM 4556 N N . MET B 1 259 ? -11.492 -13.094 0.97 1 98.81 259 MET B N 1
ATOM 4557 C CA . MET B 1 259 ? -11.273 -11.984 0.045 1 98.81 259 MET B CA 1
ATOM 4558 C C . MET B 1 259 ? -12.406 -11.891 -0.973 1 98.81 259 MET B C 1
ATOM 4560 O O . MET B 1 259 ? -12.922 -10.805 -1.24 1 98.81 259 MET B O 1
ATOM 4564 N N . LEU B 1 260 ? -12.828 -13.031 -1.529 1 98.88 260 LEU B N 1
ATOM 4565 C CA . LEU B 1 260 ? -13.906 -13.078 -2.512 1 98.88 260 LEU B CA 1
ATOM 4566 C C . LEU B 1 260 ? -15.227 -12.648 -1.885 1 98.88 260 LEU B C 1
ATOM 4568 O O . LEU B 1 260 ? -15.961 -11.836 -2.459 1 98.88 260 LEU B O 1
ATOM 4572 N N . VAL B 1 261 ? -15.492 -13.148 -0.706 1 98.62 261 VAL B N 1
ATOM 4573 C CA . VAL B 1 261 ? -16.75 -12.844 -0.03 1 98.62 261 VAL B CA 1
ATOM 4574 C C . VAL B 1 261 ? -16.781 -11.352 0.323 1 98.62 261 VAL B C 1
ATOM 4576 O O . VAL B 1 261 ? -17.75 -10.656 -0.016 1 98.62 261 VAL B O 1
ATOM 4579 N N . TRP B 1 262 ? -15.766 -10.891 0.986 1 98.62 262 TRP B N 1
ATOM 4580 C CA . TRP B 1 262 ? -15.734 -9.5 1.432 1 98.62 262 TRP B CA 1
ATOM 4581 C C . TRP B 1 262 ? -15.875 -8.547 0.25 1 98.62 262 TRP B C 1
ATOM 4583 O O . TRP B 1 262 ? -16.656 -7.594 0.305 1 98.62 262 TRP B O 1
ATOM 4593 N N . THR B 1 263 ? -15.211 -8.828 -0.852 1 98.75 263 THR B N 1
ATOM 4594 C CA . THR B 1 263 ? -15.266 -8 -2.055 1 98.75 263 THR B CA 1
ATOM 4595 C C . THR B 1 263 ? -16.672 -7.984 -2.635 1 98.75 263 THR B C 1
ATOM 4597 O O . THR B 1 263 ? -17.219 -6.914 -2.908 1 98.75 263 THR B O 1
ATOM 4600 N N . THR B 1 264 ? -17.297 -9.109 -2.734 1 98.5 264 THR B N 1
ATOM 4601 C CA . THR B 1 264 ? -18.547 -9.234 -3.488 1 98.5 264 THR B CA 1
ATOM 4602 C C . THR B 1 264 ? -19.75 -8.867 -2.615 1 98.5 264 THR B C 1
ATOM 4604 O O . THR B 1 264 ? -20.875 -8.82 -3.098 1 98.5 264 THR B O 1
ATOM 4607 N N . GLN B 1 265 ? -19.516 -8.516 -1.385 1 97.5 265 GLN B N 1
ATOM 4608 C CA . GLN B 1 265 ? -20.578 -8.031 -0.511 1 97.5 265 GLN B CA 1
ATOM 4609 C C . GLN B 1 265 ? -20.625 -6.504 -0.51 1 97.5 265 GLN B C 1
ATOM 4611 O O . GLN B 1 265 ? -21.469 -5.91 0.154 1 97.5 265 GLN B O 1
ATOM 4616 N N . GLY B 1 266 ? -19.734 -5.871 -1.226 1 94.94 266 GLY B N 1
ATOM 4617 C CA . GLY B 1 266 ? -19.734 -4.418 -1.316 1 94.94 266 GLY B CA 1
ATOM 4618 C C . GLY B 1 266 ? -20.906 -3.871 -2.109 1 94.94 266 GLY B C 1
ATOM 4619 O O . GLY B 1 266 ? -21.547 -4.602 -2.873 1 94.94 266 GLY B O 1
ATOM 4620 N N . ALA B 1 267 ? -21.188 -2.641 -1.947 1 93.75 267 ALA B N 1
ATOM 4621 C CA . ALA B 1 267 ? -22.234 -1.971 -2.715 1 93.75 267 ALA B CA 1
ATOM 4622 C C . ALA B 1 267 ? -21.828 -1.847 -4.184 1 93.75 267 ALA B C 1
ATOM 4624 O O . ALA B 1 267 ? -20.641 -1.796 -4.516 1 93.75 267 ALA B O 1
ATOM 4625 N N . GLY B 1 268 ? -22.859 -1.837 -5.105 1 96 268 GLY B N 1
ATOM 4626 C CA . GLY B 1 268 ? -22.609 -1.676 -6.527 1 96 268 GLY B CA 1
ATOM 4627 C C . GLY B 1 268 ? -22.156 -2.957 -7.199 1 96 268 GLY B C 1
ATOM 4628 O O . GLY B 1 268 ? -22.203 -4.031 -6.602 1 96 268 GLY B O 1
ATOM 4629 N N . PRO B 1 269 ? -21.781 -2.871 -8.5 1 98.38 269 PRO B N 1
ATOM 4630 C CA . PRO B 1 269 ? -21.328 -4.066 -9.219 1 98.38 269 PRO B CA 1
ATOM 4631 C C . PRO B 1 269 ? -20.047 -4.648 -8.648 1 98.38 269 PRO B C 1
ATOM 4633 O O . PRO B 1 269 ? -19.062 -3.92 -8.461 1 98.38 269 PRO B O 1
ATOM 4636 N N . ARG B 1 270 ? -20.078 -5.883 -8.352 1 98.69 270 ARG B N 1
ATOM 4637 C CA . ARG B 1 270 ? -18.938 -6.641 -7.867 1 98.69 270 ARG B CA 1
ATOM 4638 C C . ARG B 1 270 ? -18.812 -7.969 -8.602 1 98.69 270 ARG B C 1
ATOM 4640 O O . ARG B 1 270 ? -19.812 -8.531 -9.055 1 98.69 270 ARG B O 1
ATOM 4647 N N . LEU B 1 271 ? -17.594 -8.484 -8.648 1 98.94 271 LEU B N 1
ATOM 4648 C CA . LEU B 1 271 ? -17.359 -9.734 -9.352 1 98.94 271 LEU B CA 1
ATOM 4649 C C . LEU B 1 271 ? -16.344 -10.594 -8.602 1 98.94 271 LEU B C 1
ATOM 4651 O O . LEU B 1 271 ? -15.258 -10.117 -8.25 1 98.94 271 LEU B O 1
ATOM 4655 N N . GLY B 1 272 ? -16.719 -11.773 -8.273 1 98.94 272 GLY B N 1
ATOM 4656 C CA . GLY B 1 272 ? -15.805 -12.812 -7.816 1 98.94 272 GLY B CA 1
ATOM 4657 C C . GLY B 1 272 ? -15.469 -13.82 -8.898 1 98.94 272 GLY B C 1
ATOM 4658 O O . GLY B 1 272 ? -16.328 -14.219 -9.68 1 98.94 272 GLY B O 1
ATOM 4659 N N . ILE B 1 273 ? -14.219 -14.172 -9.055 1 98.94 273 ILE B N 1
ATOM 4660 C CA . ILE B 1 273 ? -13.758 -15.164 -10.023 1 98.94 273 ILE B CA 1
ATOM 4661 C C . ILE B 1 273 ? -12.938 -16.234 -9.312 1 98.94 273 ILE B C 1
ATOM 4663 O O . ILE B 1 273 ? -12.023 -15.922 -8.547 1 98.94 273 ILE B O 1
ATOM 4667 N N . LEU B 1 274 ? -13.305 -17.438 -9.523 1 98.88 274 LEU B N 1
ATOM 4668 C CA . LEU B 1 274 ? -12.602 -18.578 -8.945 1 98.88 274 LEU B CA 1
ATOM 4669 C C . LEU B 1 274 ? -12.031 -19.484 -10.039 1 98.88 274 LEU B C 1
ATOM 4671 O O . LEU B 1 274 ? -12.781 -20.016 -10.859 1 98.88 274 LEU B O 1
ATOM 4675 N N . VAL B 1 275 ? -10.734 -19.641 -10.102 1 98.88 275 VAL B N 1
ATOM 4676 C CA . VAL B 1 275 ? -10.078 -20.531 -11.07 1 98.88 275 VAL B CA 1
ATOM 4677 C C . VAL B 1 275 ? -10.086 -21.969 -10.555 1 98.88 275 VAL B C 1
ATOM 4679 O O . VAL B 1 275 ? -9.5 -22.266 -9.508 1 98.88 275 VAL B O 1
ATOM 4682 N N . HIS B 1 276 ? -10.781 -22.812 -11.18 1 98.88 276 HIS B N 1
ATOM 4683 C CA . HIS B 1 276 ? -10.812 -24.234 -10.844 1 98.88 276 HIS B CA 1
ATOM 4684 C C . HIS B 1 276 ? -9.859 -25.031 -11.719 1 98.88 276 HIS B C 1
ATOM 4686 O O . HIS B 1 276 ? -10.008 -25.062 -12.938 1 98.88 276 HIS B O 1
ATOM 4692 N N . HIS B 1 277 ? -8.906 -25.641 -11.109 1 98.81 277 HIS B N 1
ATOM 4693 C CA . HIS B 1 277 ? -7.867 -26.375 -11.805 1 98.81 277 HIS B CA 1
ATOM 4694 C C . HIS B 1 277 ? -8.359 -27.75 -12.242 1 98.81 277 HIS B C 1
ATOM 4696 O O . HIS B 1 277 ? -8.18 -28.734 -11.516 1 98.81 277 HIS B O 1
ATOM 4702 N N . THR B 1 278 ? -8.883 -27.844 -13.469 1 98.69 278 THR B N 1
ATOM 4703 C CA . THR B 1 278 ? -9.523 -29.062 -13.945 1 98.69 278 THR B CA 1
ATOM 4704 C C . THR B 1 278 ? -8.734 -29.672 -15.102 1 98.69 278 THR B C 1
ATOM 4706 O O . THR B 1 278 ? -9.156 -30.672 -15.688 1 98.69 278 THR B O 1
ATOM 4709 N N . ASP B 1 279 ? -7.617 -29.047 -15.508 1 98.5 279 ASP B N 1
ATOM 4710 C CA . ASP B 1 279 ? -6.945 -29.422 -16.75 1 98.5 279 ASP B CA 1
ATOM 4711 C C . ASP B 1 279 ? -5.734 -30.297 -16.469 1 98.5 279 ASP B C 1
ATOM 4713 O O . ASP B 1 279 ? -4.594 -29.844 -16.516 1 98.5 279 ASP B O 1
ATOM 4717 N N . LYS B 1 280 ? -5.926 -31.531 -16.344 1 97.5 280 LYS B N 1
ATOM 4718 C CA . LYS B 1 280 ? -4.863 -32.5 -16.047 1 97.5 280 LYS B CA 1
ATOM 4719 C C . LYS B 1 280 ? -3.891 -32.625 -17.219 1 97.5 280 LYS B C 1
ATOM 4721 O O . LYS B 1 280 ? -2.686 -32.781 -17.016 1 97.5 280 LYS B O 1
ATOM 4726 N N . ALA B 1 281 ? -4.355 -32.5 -18.453 1 96.81 281 ALA B N 1
ATOM 4727 C CA . ALA B 1 281 ? -3.566 -32.75 -19.656 1 96.81 281 ALA B CA 1
ATOM 4728 C C . ALA B 1 281 ? -2.521 -31.641 -19.875 1 96.81 281 ALA B C 1
ATOM 4730 O O . ALA B 1 281 ? -1.383 -31.938 -20.25 1 96.81 281 ALA B O 1
ATOM 4731 N N . ARG B 1 282 ? -2.846 -30.391 -19.641 1 96.31 282 ARG B N 1
ATOM 4732 C CA . ARG B 1 282 ? -1.957 -29.297 -20.016 1 96.31 282 ARG B CA 1
ATOM 4733 C C . ARG B 1 282 ? -1.323 -28.672 -18.766 1 96.31 282 ARG B C 1
ATOM 4735 O O . ARG B 1 282 ? -0.348 -27.922 -18.875 1 96.31 282 ARG B O 1
ATOM 4742 N N . GLU B 1 283 ? -1.936 -29.016 -17.562 1 96.12 283 GLU B N 1
ATOM 4743 C CA . GLU B 1 283 ? -1.488 -28.469 -16.281 1 96.12 283 GLU B CA 1
ATOM 4744 C C . GLU B 1 283 ? -1.655 -29.5 -15.164 1 96.12 283 GLU B C 1
ATOM 4746 O O . GLU B 1 283 ? -1.137 -30.609 -15.25 1 96.12 283 GLU B O 1
ATOM 4751 N N . PHE B 1 284 ? -2.271 -29.109 -14.047 1 96.94 284 PHE B N 1
ATOM 4752 C CA . PHE B 1 284 ? -2.59 -29.984 -12.922 1 96.94 284 PHE B CA 1
ATOM 4753 C C . PHE B 1 284 ? -4.078 -29.938 -12.602 1 96.94 284 PHE B C 1
ATOM 4755 O O . PHE B 1 284 ? -4.695 -28.859 -12.656 1 96.94 284 PHE B O 1
ATOM 4762 N N . ALA B 1 285 ? -4.629 -31.078 -12.367 1 98.19 285 ALA B N 1
ATOM 4763 C CA . ALA B 1 285 ? -6 -31.094 -11.875 1 98.19 285 ALA B CA 1
ATOM 4764 C C . ALA B 1 285 ? -6.035 -31.375 -10.367 1 98.19 285 ALA B C 1
ATOM 4766 O O . ALA B 1 285 ? -5.504 -32.375 -9.906 1 98.19 285 ALA B O 1
ATOM 4767 N N . TYR B 1 286 ? -6.551 -30.484 -9.578 1 97.75 286 TYR B N 1
ATOM 4768 C CA . TYR B 1 286 ? -6.625 -30.594 -8.125 1 97.75 286 TYR B CA 1
ATOM 4769 C C . TYR B 1 286 ? -7.672 -29.641 -7.559 1 97.75 286 TYR B C 1
ATOM 4771 O O . TYR B 1 286 ? -8.055 -28.672 -8.211 1 97.75 286 TYR B O 1
ATOM 4779 N N . ASP B 1 287 ? -8.203 -29.922 -6.414 1 97.25 287 ASP B N 1
ATOM 4780 C CA . ASP B 1 287 ? -9.164 -29.062 -5.746 1 97.25 287 ASP B CA 1
ATOM 4781 C C . ASP B 1 287 ? -9.344 -29.469 -4.285 1 97.25 287 ASP B C 1
ATOM 4783 O O . ASP B 1 287 ? -8.453 -29.25 -3.459 1 97.25 287 ASP B O 1
ATOM 4787 N N . ARG B 1 288 ? -10.352 -30.312 -3.904 1 97.31 288 ARG B N 1
ATOM 4788 C CA . ARG B 1 288 ? -10.867 -30.484 -2.547 1 97.31 288 ARG B CA 1
ATOM 4789 C C . ARG B 1 288 ? -9.859 -31.219 -1.669 1 97.31 288 ARG B C 1
ATOM 4791 O O . ARG B 1 288 ? -9.758 -30.938 -0.471 1 97.31 288 ARG B O 1
ATOM 4798 N N . GLU B 1 289 ? -9.062 -32.156 -2.225 1 93.44 289 GLU B N 1
ATOM 4799 C CA . GLU B 1 289 ? -8.203 -33 -1.419 1 93.44 289 GLU B CA 1
ATOM 4800 C C . GLU B 1 289 ? -6.746 -32.594 -1.51 1 93.44 289 GLU B C 1
ATOM 4802 O O . GLU B 1 289 ? -5.871 -33.219 -0.907 1 93.44 289 GLU B O 1
ATOM 4807 N N . SER B 1 290 ? -6.559 -31.531 -2.262 1 92.69 290 SER B N 1
ATOM 4808 C CA . SER B 1 290 ? -5.18 -31.109 -2.48 1 92.69 290 SER B CA 1
ATOM 4809 C C . SER B 1 290 ? -4.617 -30.406 -1.251 1 92.69 290 SER B C 1
ATOM 4811 O O . SER B 1 290 ? -5.316 -29.609 -0.61 1 92.69 290 SER B O 1
ATOM 4813 N N . HIS B 1 291 ? -3.373 -30.656 -0.917 1 86.5 291 HIS B N 1
ATOM 4814 C CA . HIS B 1 291 ? -2.701 -29.953 0.175 1 86.5 291 HIS B CA 1
ATOM 4815 C C . HIS B 1 291 ? -2.266 -28.562 -0.248 1 86.5 291 HIS B C 1
ATOM 4817 O O . HIS B 1 291 ? -2.107 -27.672 0.593 1 86.5 291 HIS B O 1
ATOM 4823 N N . ILE B 1 292 ? -1.998 -28.422 -1.544 1 91 292 ILE B N 1
ATOM 4824 C CA . ILE B 1 292 ? -1.633 -27.141 -2.152 1 91 292 ILE B CA 1
ATOM 4825 C C . ILE B 1 292 ? -2.83 -26.578 -2.91 1 91 292 ILE B C 1
ATOM 4827 O O . ILE B 1 292 ? -3.373 -27.219 -3.807 1 91 292 ILE B O 1
ATOM 4831 N N . GLY B 1 293 ? -3.197 -25.359 -2.541 1 94.31 293 GLY B N 1
ATOM 4832 C CA . GLY B 1 293 ? -4.301 -24.719 -3.234 1 94.31 293 GLY B CA 1
ATOM 4833 C C . GLY B 1 293 ? -5.637 -25.406 -2.996 1 94.31 293 GLY B C 1
ATOM 4834 O O . GLY B 1 293 ? -6.457 -25.5 -3.91 1 94.31 293 GLY B O 1
ATOM 4835 N N . LYS B 1 294 ? -5.855 -25.953 -1.764 1 96.75 294 LYS B N 1
ATOM 4836 C CA . LYS B 1 294 ? -7.113 -26.625 -1.462 1 96.75 294 LYS B CA 1
ATOM 4837 C C . LYS B 1 294 ? -8.305 -25.734 -1.783 1 96.75 294 LYS B C 1
ATOM 4839 O O . LYS B 1 294 ? -8.359 -24.578 -1.36 1 96.75 294 LYS B O 1
ATOM 4844 N N . LEU B 1 295 ? -9.211 -26.219 -2.559 1 98.5 295 LEU B N 1
ATOM 4845 C CA . LEU B 1 295 ? -10.453 -25.562 -2.961 1 98.5 295 LEU B CA 1
ATOM 4846 C C . LEU B 1 295 ? -11.656 -26.453 -2.652 1 98.5 295 LEU B C 1
ATOM 4848 O O . LEU B 1 295 ? -11.953 -27.391 -3.393 1 98.5 295 LEU B O 1
ATOM 4852 N N . ASP B 1 296 ? -12.305 -26.172 -1.604 1 98.5 296 ASP B N 1
ATOM 4853 C CA . ASP B 1 296 ? -13.43 -26.984 -1.129 1 98.5 296 ASP B CA 1
ATOM 4854 C C . ASP B 1 296 ? -14.656 -26.109 -0.858 1 98.5 296 ASP B C 1
ATOM 4856 O O . ASP B 1 296 ? -15.508 -25.953 -1.73 1 98.5 296 ASP B O 1
ATOM 4860 N N . LYS B 1 297 ? -14.633 -25.328 0.169 1 98.06 297 LYS B N 1
ATOM 4861 C CA . LYS B 1 297 ? -15.75 -24.469 0.547 1 98.06 297 LYS B CA 1
ATOM 4862 C C . LYS B 1 297 ? -16.047 -23.438 -0.54 1 98.06 297 LYS B C 1
ATOM 4864 O O . LYS B 1 297 ? -17.203 -23.234 -0.911 1 98.06 297 LYS B O 1
ATOM 4869 N N . ALA B 1 298 ? -15.07 -22.781 -1.011 1 98.56 298 ALA B N 1
ATOM 4870 C CA . ALA B 1 298 ? -15.258 -21.75 -2.02 1 98.56 298 ALA B CA 1
ATOM 4871 C C . ALA B 1 298 ? -15.844 -22.328 -3.303 1 98.56 298 ALA B C 1
ATOM 4873 O O . ALA B 1 298 ? -16.625 -21.656 -3.992 1 98.56 298 ALA B O 1
ATOM 4874 N N . LEU B 1 299 ? -15.414 -23.547 -3.607 1 98.5 299 LEU B N 1
ATOM 4875 C CA . LEU B 1 299 ? -15.961 -24.203 -4.789 1 98.5 299 LEU B CA 1
ATOM 4876 C C . LEU B 1 299 ? -17.469 -24.375 -4.676 1 98.5 299 LEU B C 1
ATOM 4878 O O . LEU B 1 299 ? -18.203 -24.109 -5.633 1 98.5 299 LEU B O 1
ATOM 4882 N N . ASP B 1 300 ? -17.938 -24.781 -3.523 1 98.31 300 ASP B N 1
ATOM 4883 C CA . ASP B 1 300 ? -19.359 -24.984 -3.279 1 98.31 300 ASP B CA 1
ATOM 4884 C C . ASP B 1 300 ? -20.109 -23.656 -3.279 1 98.31 300 ASP B C 1
ATOM 4886 O O . ASP B 1 300 ? -21.266 -23.578 -3.701 1 98.31 300 ASP B O 1
ATOM 4890 N N . GLU B 1 301 ? -19.484 -22.625 -2.896 1 97.75 301 GLU B N 1
ATOM 4891 C CA . GLU B 1 301 ? -20.156 -21.344 -2.654 1 97.75 301 GLU B CA 1
ATOM 4892 C C . GLU B 1 301 ? -20.125 -20.469 -3.902 1 97.75 301 GLU B C 1
ATOM 4894 O O . GLU B 1 301 ? -20.875 -19.5 -4 1 97.75 301 GLU B O 1
ATOM 4899 N N . ALA B 1 302 ? -19.281 -20.766 -4.848 1 98.12 302 ALA B N 1
ATOM 4900 C CA . ALA B 1 302 ? -19.109 -19.906 -6.02 1 98.12 302 ALA B CA 1
ATOM 4901 C C . ALA B 1 302 ? -20.453 -19.688 -6.727 1 98.12 302 ALA B C 1
ATOM 4903 O O . ALA B 1 302 ? -20.812 -18.547 -7.023 1 98.12 302 ALA B O 1
ATOM 4904 N N . GLY B 1 303 ? -21.172 -20.75 -7.012 1 97.31 303 GLY B N 1
ATOM 4905 C CA . GLY B 1 303 ? -22.469 -20.656 -7.68 1 97.31 303 GLY B CA 1
ATOM 4906 C C . GLY B 1 303 ? -23.469 -19.812 -6.91 1 97.31 303 GLY B C 1
ATOM 4907 O O . GLY B 1 303 ? -23.938 -18.797 -7.406 1 97.31 303 GLY B O 1
ATOM 4908 N N . PRO B 1 304 ? -23.781 -20.219 -5.699 1 97.69 304 PRO B N 1
ATOM 4909 C CA . PRO B 1 304 ? -24.75 -19.5 -4.871 1 97.69 304 PRO B CA 1
ATOM 4910 C C . PRO B 1 304 ? -24.406 -18.016 -4.715 1 97.69 304 PRO B C 1
ATOM 4912 O O . PRO B 1 304 ? -25.297 -17.172 -4.574 1 97.69 304 PRO B O 1
ATOM 4915 N N . ARG B 1 305 ? -23.203 -17.641 -4.859 1 97.38 305 ARG B N 1
ATOM 4916 C CA . ARG B 1 305 ? -22.781 -16.25 -4.629 1 97.38 305 ARG B CA 1
ATOM 4917 C C . ARG B 1 305 ? -22.625 -15.508 -5.949 1 97.38 305 ARG B C 1
ATOM 4919 O O . ARG B 1 305 ? -22.266 -14.328 -5.961 1 97.38 305 ARG B O 1
ATOM 4926 N N . GLY B 1 306 ? -22.812 -16.234 -6.984 1 97.69 306 GLY B N 1
ATOM 4927 C CA . GLY B 1 306 ? -22.797 -15.602 -8.289 1 97.69 306 GLY B CA 1
ATOM 4928 C C . GLY B 1 306 ? -21.391 -15.352 -8.805 1 97.69 306 GLY B C 1
ATOM 4929 O O . GLY B 1 306 ? -21.188 -14.461 -9.641 1 97.69 306 GLY B O 1
ATOM 4930 N N . TRP B 1 307 ? -20.391 -16.062 -8.227 1 98.75 307 TRP B N 1
ATOM 4931 C CA . TRP B 1 307 ? -19.031 -15.93 -8.734 1 98.75 307 TRP B CA 1
ATOM 4932 C C . TRP B 1 307 ? -18.875 -16.656 -10.062 1 98.75 307 TRP B C 1
ATOM 4934 O O . TRP B 1 307 ? -19.609 -17.609 -10.344 1 98.75 307 TRP B O 1
ATOM 4944 N N . ILE B 1 308 ? -18 -16.125 -10.883 1 98.69 308 ILE B N 1
ATOM 4945 C CA . ILE B 1 308 ? -17.594 -16.875 -12.062 1 98.69 308 ILE B CA 1
ATOM 4946 C C . ILE B 1 308 ? -16.672 -18.016 -11.641 1 98.69 308 ILE B C 1
ATOM 4948 O O . ILE B 1 308 ? -15.656 -17.797 -10.969 1 98.69 308 ILE B O 1
ATOM 4952 N N . ARG B 1 309 ? -17.078 -19.219 -11.922 1 98.5 309 ARG B N 1
ATOM 4953 C CA . ARG B 1 309 ? -16.188 -20.375 -11.773 1 98.5 309 ARG B CA 1
ATOM 4954 C C . ARG B 1 309 ? -15.531 -20.719 -13.102 1 98.5 309 ARG B C 1
ATOM 4956 O O . ARG B 1 309 ? -16.188 -21.234 -14.016 1 98.5 309 ARG B O 1
ATOM 4963 N N . VAL B 1 310 ? -14.305 -20.438 -13.227 1 98.81 310 VAL B N 1
ATOM 4964 C CA . VAL B 1 310 ? -13.539 -20.766 -14.422 1 98.81 310 VAL B CA 1
ATOM 4965 C C . VAL B 1 310 ? -13.164 -22.25 -14.414 1 98.81 310 VAL B C 1
ATOM 4967 O O . VAL B 1 310 ? -12.57 -22.734 -13.445 1 98.81 310 VAL B O 1
ATOM 4970 N N . ASP B 1 311 ? -13.609 -23 -15.336 1 98.69 311 ASP B N 1
ATOM 4971 C CA . ASP B 1 311 ? -13.133 -24.344 -15.609 1 98.69 311 ASP B CA 1
ATOM 4972 C C . ASP B 1 311 ? -11.922 -24.328 -16.531 1 98.69 311 ASP B C 1
ATOM 4974 O O . ASP B 1 311 ? -12.062 -24.094 -17.734 1 98.69 311 ASP B O 1
ATOM 4978 N N . MET B 1 312 ? -10.766 -24.578 -16 1 98.75 312 MET B N 1
ATOM 4979 C CA . MET B 1 312 ? -9.523 -24.375 -16.75 1 98.75 312 MET B CA 1
ATOM 4980 C C . MET B 1 312 ? -9.539 -25.156 -18.062 1 98.75 312 MET B C 1
ATOM 4982 O O . MET B 1 312 ? -9.211 -24.609 -19.109 1 98.75 312 MET B O 1
ATOM 4986 N N . ALA B 1 313 ? -9.914 -26.453 -18.031 1 98.56 313 ALA B N 1
ATOM 4987 C CA . ALA B 1 313 ? -9.898 -27.297 -19.219 1 98.56 313 ALA B CA 1
ATOM 4988 C C . ALA B 1 313 ? -10.891 -26.812 -20.266 1 98.56 313 ALA B C 1
ATOM 4990 O O . ALA B 1 313 ? -10.602 -26.828 -21.453 1 98.56 313 ALA B O 1
ATOM 4991 N N . ARG B 1 314 ? -12.008 -26.359 -19.812 1 98.31 314 ARG B N 1
ATOM 4992 C CA . ARG B 1 314 ? -13.094 -26.016 -20.719 1 98.31 314 ARG B CA 1
ATOM 4993 C C . ARG B 1 314 ? -12.984 -24.562 -21.172 1 98.31 314 ARG B C 1
ATOM 4995 O O . ARG B 1 314 ? -13.219 -24.234 -22.344 1 98.31 314 ARG B O 1
ATOM 5002 N N . ASP B 1 315 ? -12.578 -23.641 -20.297 1 98.69 315 ASP B N 1
ATOM 5003 C CA . ASP B 1 315 ? -12.727 -22.219 -20.562 1 98.69 315 ASP B CA 1
ATOM 5004 C C . ASP B 1 315 ? -11.445 -21.641 -21.156 1 98.69 315 ASP B C 1
ATOM 5006 O O . ASP B 1 315 ? -11.461 -20.547 -21.734 1 98.69 315 ASP B O 1
ATOM 5010 N N . TRP B 1 316 ? -10.328 -22.312 -20.969 1 98.81 316 TRP B N 1
ATOM 5011 C CA . TRP B 1 316 ? -9.07 -21.781 -21.484 1 98.81 316 TRP B CA 1
ATOM 5012 C C . TRP B 1 316 ? -8.648 -22.516 -22.75 1 98.81 316 TRP B C 1
ATOM 5014 O O . TRP B 1 316 ? -8.625 -23.75 -22.781 1 98.81 316 TRP B O 1
ATOM 5024 N N . ARG B 1 317 ? -8.289 -21.766 -23.797 1 97.75 317 ARG B N 1
ATOM 5025 C CA . ARG B 1 317 ? -7.75 -22.312 -25.031 1 97.75 317 ARG B CA 1
ATOM 5026 C C . ARG B 1 317 ? -6.266 -22.641 -24.891 1 97.75 317 ARG B C 1
ATOM 5028 O O . ARG B 1 317 ? -5.77 -23.578 -25.5 1 97.75 317 ARG B O 1
ATOM 5035 N N . LEU B 1 318 ? -5.645 -21.812 -24.172 1 97.44 318 LEU B N 1
ATOM 5036 C CA . LEU B 1 318 ? -4.23 -21.906 -23.828 1 97.44 318 LEU B CA 1
ATOM 5037 C C . LEU B 1 318 ? -4.008 -21.703 -22.344 1 97.44 318 LEU B C 1
ATOM 5039 O O . LEU B 1 318 ? -4.617 -20.812 -21.734 1 97.44 318 LEU B O 1
ATOM 5043 N N . VAL B 1 319 ? -3.184 -22.594 -21.828 1 98.25 319 VAL B N 1
ATOM 5044 C CA . VAL B 1 319 ? -2.955 -22.438 -20.391 1 98.25 319 VAL B CA 1
ATOM 5045 C C . VAL B 1 319 ? -1.699 -21.609 -20.156 1 98.25 319 VAL B C 1
ATOM 5047 O O . VAL B 1 319 ? -1.762 -20.547 -19.531 1 98.25 319 VAL B O 1
ATOM 5050 N N . PHE B 1 320 ? -0.526 -22.078 -20.609 1 98 320 PHE B N 1
ATOM 5051 C CA . PHE B 1 320 ? 0.752 -21.391 -20.469 1 98 320 PHE B CA 1
ATOM 5052 C C . PHE B 1 320 ? 1.151 -20.703 -21.766 1 98 320 PHE B C 1
ATOM 5054 O O . PHE B 1 320 ? 0.753 -21.141 -22.844 1 98 320 PHE B O 1
ATOM 5061 N N . PRO B 1 321 ? 1.918 -19.625 -21.656 1 96 321 PRO B N 1
ATOM 5062 C CA . PRO B 1 321 ? 2.414 -19 -22.891 1 96 321 PRO B CA 1
ATOM 5063 C C . PRO B 1 321 ? 3.295 -19.953 -23.703 1 96 321 PRO B C 1
ATOM 5065 O O . PRO B 1 321 ? 3.984 -20.797 -23.141 1 96 321 PRO B O 1
ATOM 5068 N N . PRO B 1 322 ? 3.236 -19.734 -25.062 1 90.12 322 PRO B N 1
ATOM 5069 C CA . PRO B 1 322 ? 4.141 -20.547 -25.875 1 90.12 322 PRO B CA 1
ATOM 5070 C C . PRO B 1 322 ? 5.613 -20.281 -25.578 1 90.12 322 PRO B C 1
ATOM 5072 O O . PRO B 1 322 ? 5.973 -19.156 -25.219 1 90.12 322 PRO B O 1
ATOM 5075 N N . GLN B 1 323 ? 6.324 -21.344 -25.453 1 82.25 323 GLN B N 1
ATOM 5076 C CA . GLN B 1 323 ? 7.762 -21.188 -25.281 1 82.25 323 GLN B CA 1
ATOM 5077 C C . GLN B 1 323 ? 8.422 -20.656 -26.547 1 82.25 323 GLN B C 1
ATOM 5079 O O . GLN B 1 323 ? 8.016 -21.016 -27.656 1 82.25 323 GLN B O 1
ATOM 5084 N N . PRO B 1 324 ? 9.391 -19.656 -26.359 1 66.94 324 PRO B N 1
ATOM 5085 C CA . PRO B 1 324 ? 10.078 -19.266 -27.578 1 66.94 324 PRO B CA 1
ATOM 5086 C C . PRO B 1 324 ? 10.727 -20.453 -28.312 1 66.94 324 PRO B C 1
ATOM 5088 O O . PRO B 1 324 ? 11.047 -21.453 -27.672 1 66.94 324 PRO B O 1
#

Sequence (648 aa):
MITSTLRRVLFWMVLLPGIVCADPLPSWQPGDTKRALIEFVEGTTTVGSEDYLPRSQRIAVFDNDGTLWAEQPYYFQLAYALERAEKADHSELPETLAKALERGDIATVLDSGVEGLTALLALSHANLSVADFQADVGQWLGTARHPQTERPYTAMVYQPMLELLSYLRDNGYLTYIVSGGGADFIRVFAEPVYGVPPWQVIGSLGELELVEEAGRWVTMKRPGVAWLDDGMNKPLSIERVIGQRPAIAVGNSDGDYPMLVWTTQGAGPRLGILVHHTDKAREFAYDRESHIGKLDKALDEAGPRGWIRVDMARDWRLVFPPQPMITSTLRRVLFWMVLLPGIVCADPLPSWQPGDTKRALIEFVEGTTTVGSEDYLPRSQRIAVFDNDGTLWAEQPYYFQLAYALERAEKADHSELPETLAKALERGDIATVLDSGVEGLTALLALSHANLSVADFQADVGQWLGTARHPQTERPYTAMVYQPMLELLSYLRDNGYLTYIVSGGGADFIRVFAEPVYGVPPWQVIGSLGELELVEEAGRWVTMKRPGVAWLDDGMNKPLSIERVIGQRPAIAVGNSDGDYPMLVWTTQGAGPRLGILVHHTDKAREFAYDRESHIGKLDKALDEAGPRGWIRVDMARDWRLVFPPQP

InterPro domains:
  IPR023214 HAD superfamily [G3DSA:3.40.50.1000] (114-300)
  IPR036412 HAD-like superfamily [SSF56784] (56-301)

Organism: Ferrimonas balearica (strain DSM 9799 / CCM 4581 / KCTC 23876 / PAT) (NCBI:txid550540)

Nearest PDB structures (foldseek):
  4ovy-assembly1_A-2  TM=9.494E-01  e=6.089E-42  Planctopirus limnophila DSM 3776
  4gxt-assembly1_A  TM=6.223E-01  e=1.215E-09  Anaerococcus prevotii DSM 20548
  3kd3-assembly2_B  TM=5.802E-01  e=1.979E-06  Francisella tularensis subsp. tularensis
  7cmc-assembly1_A  TM=2.452E-01  e=1.861E-01  Pyrococcus horikoshii OT3
  2yys-assembly2_B  TM=3.811E-01  e=8.982E+00  Thermus thermophilus HB8

Secondary structure (DSSP, 8-state):
-----------------------S-TTBPSSHHHHHHHHHHHHHHSTT-TT---GGG-EEEE--BTTTB---SS-HHHHHHHHHHHHS--TTS-HHHHHHHHTT-HHHHHTTHHHHHHHHHHHHHSSEEHHHHHHHHHHHHHH-B-TTT--BGGGSB-HHHHHHHHHHHHTT-EEEEEEEEEHHHHHHHIIIII---GGGEEEEEEEEEEEEETTEEEEEEEEEEEE--STTHHHHHHHHHT-S--SEEEESSGGGHHHHHHHHTSSS--EEEEEE-B-TTTS-B--TT-SSS--SHHHHHHTTTT-EEEEHHHHBS-SSPPP-/-----------------------S-TTBPSSHHHHHHHHHHHHHHSTT-TT---GGG-EEEE--BTTTB---SS-HHHHHHHHHHHHS--TTS-HHHHHHHHTT-HHHHHTTHHHHHHHHHHHHHSSEEHHHHHHHHHHHHHH-B-TTT--BGGGSB-HHHHHHHHHHHHTT-EEEEEEEEEHHHHHHHIIIII---GGGEEEEEEEEEEEEETTEEEEEEEEEEEE--STTHHHHHHHHHT-S--SEEEESSGGGHHHHHHHHTSSS--EEEEEE-B-TTTS-B--TT-SSS--SHHHHHHTTTT-EEEEHHHHBS-SSPPP-

Foldseek 3Di:
DPPPPPPPPPPPPPPPPPPPPPDLQVQWDPDDLSVVLVCLLCQCQPPPRPQHDDLLQFAEEEEPDPFFFDAPPHRVVVVVLLVLLLVFDCVPAPPQLSVCSVVVPVVSQLVPPPVSVLVSCCSLFAFAFLVVSLVSLLVCLVPDADPPPRHRRLQRTFPSVLSSLVSSVVSSYHYAYQYQDELSNCQSRCCVRNVHHSLRYHYWYADWDFDDDPNDTTIGGHRDTPGGRWALNVVVSCCVRVVDQHQEYEEAANRCVNNQVSNLPDPGHHEYEYEAQCDVPQGNHDECPRPIRHHDVCVVCCVVSVHHYDDCNNTGNGTTDDDD/DPPPPPPPPPPPPPPPPPPPPPDLQVQWDPDDLSVVLVCLLCQCQPPPRPQHDDLLQFAEEEEPDPFFFDAPPHRVVVVVLLVLLLVFDCVPAPPQLNVCSVVVVVVSQLVPPPVSVLVSNCSLFAFAFLVVSLVSLLVCLVDDADPPPRHRRLQRTFPSVLSSLVSSVVSSYHYAYQYQDELSNCQSRCCVRNVHHSLRYHYWYADWDFDDDPNDTTIGGHRDTPGGRWAPNVVVSCCVRVVHQHQEYEEAANRCVNNQVSNLPDPGHHAYEYEAQCDVPQGNHDECPRPIRHHDVCVVCCVVSVHHYDDCNNTGNGTTDDDD

pLDDT: mean 92.36, std 13.33, range [27.88, 99.0]